Protein AF-0000000087628285 (afdb_homodimer)

Nearest PDB structures (foldseek):
  7arx-assembly1_B  TM=7.492E-01  e=3.083E-18  Homo sapiens
  7pqo-assembly1_C-2  TM=7.518E-01  e=4.971E-17  Homo sapiens
  7pqo-assembly2_A  TM=7.253E-01  e=1.800E-17  Homo sapiens
  7pqo-assembly2_B  TM=7.149E-01  e=2.113E-17  Homo sapiens
  1ym0-assembly1_A  TM=7.413E-01  e=4.418E-14  Eisenia fetida

pLDDT: mean 89.49, std 15.34, range [25.77, 98.75]

Sequence (514 aa):
SQYLWINAAVCGQRSATVQNVTQPRSRIVGGSPAPPGSWPWLVNLQLDGALMCGGVLVDSSWVVTAAHCFSYWTAVVGEFDITKTDPDEQVLKVNRVIPHPKFNPKTFNNDIALVELTSPVVLSQHVTPVCLPSGMEPPTGSPCLVAGWGSLYEGEFNGPSADVVMEAKVPLLPQSTCKSALGKELVTNTMLCAGYLSGGIDSCQGDSGGPLIYQDRISGRFQLHGITSWGDGCGEKGKPGVYTRVPLTSDRLLSSLSQYLWINAAVCGQRSATVQNVTQPRSRIVGGSPAPPGSWPWLVNLQLDGALMCGGVLVDSSWVVTAAHCFSYWTAVVGEFDITKTDPDEQVLKVNRVIPHPKFNPKTFNNDIALVELTSPVVLSQHVTPVCLPSGMEPPTGSPCLVAGWGSLYEGEFNGPSADVVMEAKVPLLPQSTCKSALGKELVTNTMLCAGYLSGGIDSCQGDSGGPLIYQDRISGRFQLHGITSWGDGCGEKGKPGVYTRVPLTSDRLLSSL

Solvent-accessible surface area (backbone atoms only — not comparable to full-atom values): 25775 Å² total; per-residue (Å²): 129,84,74,74,67,66,67,79,85,62,37,16,66,63,66,83,73,86,68,84,79,77,88,79,82,38,19,21,18,65,13,31,66,48,62,87,51,53,55,21,22,43,25,48,28,20,52,84,81,38,83,59,24,24,18,30,26,56,32,60,40,35,30,39,26,26,32,77,76,55,86,61,47,35,39,29,34,23,60,41,41,79,85,54,88,43,94,68,44,44,84,38,52,53,42,34,63,45,46,26,73,75,45,34,88,89,68,51,43,48,25,32,22,42,34,34,38,71,58,65,59,78,76,48,81,33,26,35,27,32,26,63,29,83,59,79,77,79,58,67,61,39,69,25,39,38,46,32,40,10,12,33,37,68,54,99,80,45,40,62,60,34,55,42,38,7,25,39,78,31,29,32,47,48,69,68,55,43,22,68,53,70,32,63,88,64,52,55,93,48,46,44,33,35,32,42,57,81,24,50,40,24,62,31,68,44,18,36,6,9,46,31,32,36,62,39,86,84,81,61,34,31,22,40,47,24,22,31,58,48,57,68,66,42,23,32,65,47,27,45,36,31,20,20,54,46,49,37,37,67,68,46,42,58,68,56,65,129,85,72,74,68,66,68,77,84,62,38,17,65,61,64,80,73,84,68,86,77,76,78,88,45,52,26,24,16,58,10,22,70,49,63,87,50,53,56,21,23,41,24,48,28,20,52,84,82,39,84,60,24,24,18,29,26,56,34,59,38,35,30,39,25,27,32,76,77,54,84,60,47,34,39,28,34,24,61,42,41,78,86,55,87,43,94,69,44,44,83,39,51,52,42,34,64,44,47,24,75,74,46,33,87,87,68,52,42,46,24,31,21,42,34,34,40,69,59,65,59,79,75,49,81,33,26,37,26,33,25,62,28,82,60,79,77,79,59,66,60,40,71,26,37,39,45,32,41,9,13,37,38,67,52,99,80,46,39,63,60,31,57,40,36,4,24,40,77,32,31,32,47,48,69,68,57,43,22,70,53,71,33,65,89,64,53,54,93,48,46,42,34,35,33,42,58,81,24,49,40,26,64,32,66,43,18,35,6,8,46,29,30,36,62,40,86,84,82,62,32,32,23,41,48,24,21,29,59,51,57,68,65,42,22,32,65,46,27,46,35,31,21,20,55,47,49,39,37,65,69,45,42,57,68,57,64

Structure (mmCIF, N/CA/C/O backbone):
data_AF-0000000087628285-model_v1
#
loop_
_entity.id
_entity.type
_entity.pdbx_description
1 polymer 'Serine protease 56'
#
loop_
_atom_site.group_PDB
_atom_site.id
_atom_site.type_symbol
_atom_site.label_atom_id
_atom_site.label_alt_id
_atom_site.label_comp_id
_atom_site.label_asym_id
_atom_site.label_entity_id
_atom_site.label_seq_id
_atom_site.pdbx_PDB_ins_code
_atom_site.Cartn_x
_atom_site.Cartn_y
_atom_site.Cartn_z
_atom_site.occupancy
_atom_site.B_iso_or_equiv
_atom_site.auth_seq_id
_atom_site.auth_comp_id
_atom_site.auth_asym_id
_atom_site.auth_atom_id
_atom_site.pdbx_PDB_model_num
ATOM 1 N N . SER A 1 1 ? -6.324 15.57 -19.844 1 25.86 1 SER A N 1
ATOM 2 C CA . SER A 1 1 ? -5.484 16.422 -19.016 1 25.86 1 SER A CA 1
ATOM 3 C C . SER A 1 1 ? -6.328 17.328 -18.125 1 25.86 1 SER A C 1
ATOM 5 O O . SER A 1 1 ? -5.844 18.344 -17.625 1 25.86 1 SER A O 1
ATOM 7 N N . GLN A 1 2 ? -7.543 17.172 -18.156 1 29.19 2 GLN A N 1
ATOM 8 C CA . GLN A 1 2 ? -8.492 18.094 -17.547 1 29.19 2 GLN A CA 1
ATOM 9 C C . GLN A 1 2 ? -8.383 18.062 -16.016 1 29.19 2 GLN A C 1
ATOM 11 O O . GLN A 1 2 ? -8.828 17.109 -15.383 1 29.19 2 GLN A O 1
ATOM 16 N N . TYR A 1 3 ? -7.16 18.484 -15.523 1 37.16 3 TYR A N 1
ATOM 17 C CA . TYR A 1 3 ? -6.695 18.688 -14.156 1 37.16 3 TYR A CA 1
ATOM 18 C C . TYR A 1 3 ? -7.723 19.469 -13.352 1 37.16 3 TYR A C 1
ATOM 20 O O . TYR A 1 3 ? -7.91 20.672 -13.562 1 37.16 3 TYR A O 1
ATOM 28 N N . LEU A 1 4 ? -8.844 18.938 -13.211 1 36.53 4 LEU A N 1
ATOM 29 C CA . LEU A 1 4 ? -9.945 19.594 -12.516 1 36.53 4 LEU A CA 1
ATOM 30 C C . LEU A 1 4 ? -9.547 19.984 -11.094 1 36.53 4 LEU A C 1
ATOM 32 O O . LEU A 1 4 ? -9.766 19.219 -10.148 1 36.53 4 LEU A O 1
ATOM 36 N N . TRP A 1 5 ? -8.211 20.328 -10.938 1 44.44 5 TRP A N 1
ATOM 37 C CA . TRP A 1 5 ? -7.98 20.797 -9.578 1 44.44 5 TRP A CA 1
ATOM 38 C C . TRP A 1 5 ? -9.07 21.781 -9.148 1 44.44 5 TRP A C 1
ATOM 40 O O . TRP A 1 5 ? -9.695 22.438 -9.984 1 44.44 5 TRP A O 1
ATOM 50 N N . ILE A 1 6 ? -9.539 21.656 -7.941 1 48.16 6 ILE A N 1
ATOM 51 C CA . ILE A 1 6 ? -10.625 22.266 -7.195 1 48.16 6 ILE A CA 1
ATOM 52 C C . ILE A 1 6 ? -10.664 23.766 -7.488 1 48.16 6 ILE A C 1
ATOM 54 O O . ILE A 1 6 ? -9.617 24.406 -7.613 1 48.16 6 ILE A O 1
ATOM 58 N N . ASN A 1 7 ? -11.734 24.203 -7.871 1 49.12 7 ASN A N 1
ATOM 59 C CA . ASN A 1 7 ? -12.258 25.562 -7.863 1 49.12 7 ASN A CA 1
ATOM 60 C C . ASN A 1 7 ? -11.82 26.328 -6.613 1 49.12 7 ASN A C 1
ATOM 62 O O . ASN A 1 7 ? -12.164 25.938 -5.496 1 49.12 7 ASN A O 1
ATOM 66 N N . ALA A 1 8 ? -10.609 27.062 -6.609 1 56.47 8 ALA A N 1
ATOM 67 C CA . ALA A 1 8 ? -10.094 28.078 -5.688 1 56.47 8 ALA A CA 1
ATOM 68 C C . ALA A 1 8 ? -11.195 28.625 -4.793 1 56.47 8 ALA A C 1
ATOM 70 O O . ALA A 1 8 ? -10.945 29.016 -3.652 1 56.47 8 ALA A O 1
ATOM 71 N N . ALA A 1 9 ? -12.43 28.484 -5.234 1 58.16 9 ALA A N 1
ATOM 72 C CA . ALA A 1 9 ? -13.477 29.234 -4.551 1 58.16 9 ALA A CA 1
ATOM 73 C C . ALA A 1 9 ? -13.859 28.578 -3.229 1 58.16 9 ALA A C 1
ATOM 75 O O . ALA A 1 9 ? -14.297 29.25 -2.295 1 58.16 9 ALA A O 1
ATOM 76 N N . VAL A 1 10 ? -13.414 27.297 -2.963 1 79.38 10 VAL A N 1
ATOM 77 C CA . VAL A 1 10 ? -14.008 26.672 -1.782 1 79.38 10 VAL A CA 1
ATOM 78 C C . VAL A 1 10 ? -12.898 26.172 -0.853 1 79.38 10 VAL A C 1
ATOM 80 O O . VAL A 1 10 ? -13.164 25.812 0.295 1 79.38 10 VAL A O 1
ATOM 83 N N . CYS A 1 11 ? -11.695 26.375 -1.104 1 89.88 11 CYS A N 1
ATOM 84 C CA . CYS A 1 11 ? -10.648 25.797 -0.272 1 89.88 11 CYS A CA 1
ATOM 85 C C . CYS A 1 11 ? -10.312 26.703 0.902 1 89.88 11 CYS A C 1
ATOM 87 O O . CYS A 1 11 ? -10.57 27.906 0.852 1 89.88 11 CYS A O 1
ATOM 89 N N . GLY A 1 12 ? -9.766 26.094 2.006 1 93.94 12 GLY A N 1
ATOM 90 C CA . GLY A 1 12 ? -9.141 26.797 3.113 1 93.94 12 GLY A CA 1
ATO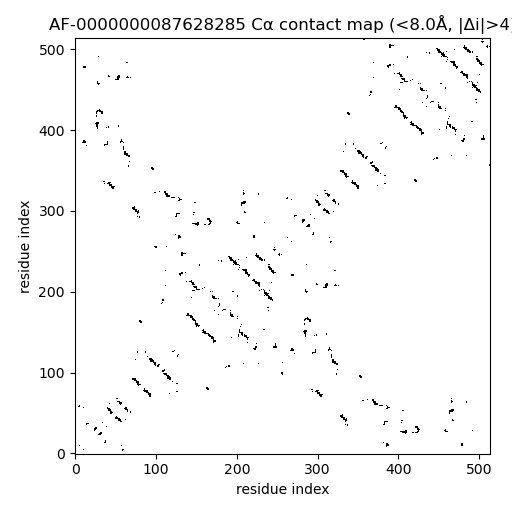M 91 C C . GLY A 1 12 ? -10.141 27.562 3.977 1 93.94 12 GLY A C 1
ATOM 92 O O . GLY A 1 12 ? -9.82 28.625 4.504 1 93.94 12 GLY A O 1
ATOM 93 N N . GLN A 1 13 ? -11.344 27.156 3.898 1 89.06 13 GLN A N 1
ATOM 94 C CA . GLN A 1 13 ? -12.367 27.75 4.75 1 89.06 13 GLN A CA 1
ATOM 95 C C . GLN A 1 13 ? -12.617 26.906 5.992 1 89.06 13 GLN A C 1
ATOM 97 O O . GLN A 1 13 ? -12.633 25.672 5.91 1 89.06 13 GLN A O 1
ATOM 102 N N . ARG A 1 14 ? -12.516 27.594 7.164 1 84.31 14 ARG A N 1
ATOM 103 C CA . ARG A 1 14 ? -12.805 26.922 8.43 1 84.31 14 ARG A CA 1
ATOM 104 C C . ARG A 1 14 ? -13.914 27.641 9.188 1 84.31 14 ARG A C 1
ATOM 106 O O . ARG A 1 14 ? -13.961 28.875 9.219 1 84.31 14 ARG A O 1
ATOM 113 N N . SER A 1 15 ? -14.984 26.984 9.523 1 68.19 15 SER A N 1
ATOM 114 C CA . SER A 1 15 ? -16.047 27.609 10.305 1 68.19 15 SER A CA 1
ATOM 115 C C . SER A 1 15 ? -15.57 27.969 11.703 1 68.19 15 SER A C 1
ATOM 117 O O . SER A 1 15 ? -14.898 27.172 12.359 1 68.19 15 SER A O 1
ATOM 119 N N . ALA A 1 16 ? -15.43 29.312 12.094 1 58.22 16 ALA A N 1
ATOM 120 C CA . ALA A 1 16 ? -15 29.906 13.359 1 58.22 16 ALA A CA 1
ATOM 121 C C . ALA A 1 16 ? -15.828 29.391 14.523 1 58.22 16 ALA A C 1
ATOM 123 O O . ALA A 1 16 ? -17.016 29.703 14.648 1 58.22 16 ALA A O 1
ATOM 124 N N . THR A 1 17 ? -16.016 28.188 14.883 1 51.81 17 THR A N 1
ATOM 125 C CA . THR A 1 17 ? -16.781 28.125 16.109 1 51.81 17 THR A CA 1
ATOM 126 C C . THR A 1 17 ? -15.969 28.641 17.297 1 51.81 17 THR A C 1
ATOM 128 O O . THR A 1 17 ? -14.789 28.297 17.422 1 51.81 17 THR A O 1
ATOM 131 N N . VAL A 1 18 ? -16.5 29.781 18.047 1 44.62 18 VAL A N 1
ATOM 132 C CA . VAL A 1 18 ? -16.094 30.531 19.219 1 44.62 18 VAL A CA 1
ATOM 133 C C . VAL A 1 18 ? -15.789 29.562 20.375 1 44.62 18 VAL A C 1
ATOM 135 O O . VAL A 1 18 ? -16.656 28.828 20.828 1 44.62 18 VAL A O 1
ATOM 138 N N . GLN A 1 19 ? -14.711 28.906 20.359 1 43.16 19 GLN A N 1
ATOM 139 C CA . GLN A 1 19 ? -14.477 28.078 21.531 1 43.16 19 GLN A CA 1
ATOM 140 C C . GLN A 1 19 ? -14.172 28.938 22.766 1 43.16 19 GLN A C 1
ATOM 142 O O . GLN A 1 19 ? -13.469 29.953 22.656 1 43.16 19 GLN A O 1
ATOM 147 N N . ASN A 1 20 ? -15.078 28.844 23.688 1 35.94 20 ASN A N 1
ATOM 148 C CA . ASN A 1 20 ? -14.836 29.188 25.078 1 35.94 20 ASN A CA 1
ATOM 149 C C . ASN A 1 20 ? -13.633 28.438 25.641 1 35.94 20 ASN A C 1
ATOM 151 O O . ASN A 1 20 ? -13.68 27.219 25.781 1 35.94 20 ASN A O 1
ATOM 155 N N . VAL A 1 21 ? -12.367 28.938 25.562 1 38.44 21 VAL A N 1
ATOM 156 C CA . VAL A 1 21 ? -11.008 28.453 25.781 1 38.44 21 VAL A CA 1
ATOM 157 C C . VAL A 1 21 ? -10.781 28.188 27.266 1 38.44 21 VAL A C 1
ATOM 159 O O . VAL A 1 21 ? -10.43 29.094 28.031 1 38.44 21 VAL A O 1
ATOM 162 N N . THR A 1 22 ? -11.578 27.531 28.078 1 33.84 22 THR A N 1
ATOM 163 C CA . THR A 1 22 ? -10.992 27.453 29.422 1 33.84 22 THR A CA 1
ATOM 164 C C . THR A 1 22 ? -9.703 26.641 29.391 1 33.84 22 THR A C 1
ATOM 166 O O . THR A 1 22 ? -8.68 27.062 29.938 1 33.84 22 THR A O 1
ATOM 169 N N . GLN A 1 23 ? -9.656 25.172 29.734 1 38.34 23 GLN A N 1
ATOM 170 C CA . GLN A 1 23 ? -8.695 24.438 30.547 1 38.34 23 GLN A CA 1
ATOM 171 C C . GLN A 1 23 ? -7.457 24.062 29.75 1 38.34 23 GLN A C 1
ATOM 173 O O . GLN A 1 23 ? -7.531 23.859 28.531 1 38.34 23 GLN A O 1
ATOM 178 N N . PRO A 1 24 ? -6.094 23.875 30.5 1 34.09 24 PRO A N 1
ATOM 179 C CA . PRO A 1 24 ? -4.68 23.75 30.156 1 34.09 24 PRO A CA 1
ATOM 180 C C . PRO A 1 24 ? -4.418 22.609 29.172 1 34.09 24 PRO A C 1
ATOM 182 O O . PRO A 1 24 ? -3.551 22.734 28.297 1 34.09 24 PRO A O 1
ATOM 185 N N . ARG A 1 25 ? -4.383 21.219 29.562 1 41.22 25 ARG A N 1
ATOM 186 C CA . ARG A 1 25 ? -3.426 20.141 29.344 1 41.22 25 ARG A CA 1
ATOM 187 C C . ARG A 1 25 ? -3.406 19.719 27.875 1 41.22 25 ARG A C 1
ATOM 189 O O . ARG A 1 25 ? -2.449 19.094 27.406 1 41.22 25 ARG A O 1
ATOM 196 N N . SER A 1 26 ? -3.729 19.859 26.5 1 43.88 26 SER A N 1
ATOM 197 C CA . SER A 1 26 ? -4.137 18.609 25.844 1 43.88 26 SER A CA 1
ATOM 198 C C . SER A 1 26 ? -3.164 18.219 24.734 1 43.88 26 SER A C 1
ATOM 200 O O . SER A 1 26 ? -2.344 19.031 24.312 1 43.88 26 SER A O 1
ATOM 202 N N . ARG A 1 27 ? -3.133 17.047 23.203 1 52.25 27 ARG A N 1
ATOM 203 C CA . ARG A 1 27 ? -2.701 15.867 22.453 1 52.25 27 ARG A CA 1
ATOM 204 C C . ARG A 1 27 ? -1.689 16.25 21.375 1 52.25 27 ARG A C 1
ATOM 206 O O . ARG A 1 27 ? -0.723 15.523 21.141 1 52.25 27 ARG A O 1
ATOM 213 N N . ILE A 1 28 ? -1.242 16.984 20.359 1 76.19 28 ILE A N 1
ATOM 214 C CA . ILE A 1 28 ? -0.104 17.844 20.047 1 76.19 28 ILE A CA 1
ATOM 215 C C . ILE A 1 28 ? 0.583 18.281 21.344 1 76.19 28 ILE A C 1
ATOM 217 O O . ILE A 1 28 ? -0.043 18.891 22.203 1 76.19 28 ILE A O 1
ATOM 221 N N . VAL A 1 29 ? 1.961 17.547 21.297 1 89.69 29 VAL A N 1
ATOM 222 C CA . VAL A 1 29 ? 2.635 17.797 22.562 1 89.69 29 VAL A CA 1
ATOM 223 C C . VAL A 1 29 ? 2.553 19.297 22.891 1 89.69 29 VAL A C 1
ATOM 225 O O . VAL A 1 29 ? 2.9 20.141 22.078 1 89.69 29 VAL A O 1
ATOM 228 N N . GLY A 1 30 ? 2.039 19.516 24.078 1 90.94 30 GLY A N 1
ATOM 229 C CA . GLY A 1 30 ? 1.955 20.891 24.547 1 90.94 30 GLY A CA 1
ATOM 230 C C . GLY A 1 30 ? 0.834 21.672 23.906 1 90.94 30 GLY A C 1
ATOM 231 O O . GLY A 1 30 ? 0.712 22.891 24.109 1 90.94 30 GLY A O 1
ATOM 232 N N . GLY A 1 31 ? -0.005 21.047 23.016 1 94.25 31 GLY A N 1
ATOM 233 C CA . GLY A 1 31 ? -1.138 21.688 22.375 1 94.25 31 GLY A CA 1
ATOM 234 C C . GLY A 1 31 ? -2.422 21.578 23.172 1 94.25 31 GLY A C 1
ATOM 235 O O . GLY A 1 31 ? -2.389 21.469 24.406 1 94.25 31 GLY A O 1
ATOM 236 N N . SER A 1 32 ? -3.539 21.844 22.547 1 94.5 32 SER A N 1
ATOM 237 C CA . SER A 1 32 ? -4.867 21.75 23.141 1 94.5 32 SER A CA 1
ATOM 238 C C . SER A 1 32 ? -5.848 21.047 22.203 1 94.5 32 SER A C 1
ATOM 240 O O . SER A 1 32 ? -5.625 21.016 20.984 1 94.5 32 SER A O 1
ATOM 242 N N . PRO A 1 33 ? -6.898 20.422 22.797 1 94.19 33 PRO A N 1
ATOM 243 C CA . PRO A 1 33 ? -7.926 19.891 21.906 1 94.19 33 PRO A CA 1
ATOM 244 C C . PRO A 1 33 ? -8.523 20.938 20.984 1 94.19 33 PRO A C 1
ATOM 246 O O . PRO A 1 33 ? -8.836 22.047 21.422 1 94.19 33 PRO A O 1
ATOM 249 N N . ALA A 1 34 ? -8.602 20.594 19.734 1 95.56 34 ALA A N 1
ATOM 250 C CA . ALA A 1 34 ? -9.234 21.5 18.781 1 95.56 34 ALA A CA 1
ATOM 251 C C . ALA A 1 34 ? -10.75 21.531 18.969 1 95.56 34 ALA A C 1
ATOM 253 O O . ALA A 1 34 ? -11.336 20.562 19.453 1 95.56 34 ALA A O 1
ATOM 254 N N . PRO A 1 35 ? -11.352 22.688 18.625 1 91.81 35 PRO A N 1
ATOM 255 C CA . PRO A 1 35 ? -12.812 22.641 18.547 1 91.81 35 PRO A CA 1
ATOM 256 C C . PRO A 1 35 ? -13.305 21.641 17.5 1 91.81 35 PRO A C 1
ATOM 258 O O . PRO A 1 35 ? -12.703 21.516 16.422 1 91.81 35 PRO A O 1
ATOM 261 N N . PRO A 1 36 ? -14.398 20.906 17.844 1 90.12 36 PRO A N 1
ATOM 262 C CA . PRO A 1 36 ? -14.938 19.969 16.859 1 90.12 36 PRO A CA 1
ATOM 263 C C . PRO A 1 36 ? -15.227 20.641 15.516 1 90.12 36 PRO A C 1
ATOM 265 O O . PRO A 1 36 ? -15.789 21.734 15.469 1 90.12 36 PRO A O 1
ATOM 268 N N . GLY A 1 37 ? -14.75 20.031 14.484 1 89.31 37 GLY A N 1
ATOM 269 C CA . GLY A 1 37 ? -15.039 20.516 13.148 1 89.31 37 GLY A CA 1
ATOM 270 C C . GLY A 1 37 ? -14.078 21.594 12.672 1 89.31 37 GLY A C 1
ATOM 271 O O . GLY A 1 37 ? -14.172 22.062 11.539 1 89.31 37 GLY A O 1
ATOM 272 N N . SER A 1 38 ? -13.078 22 13.422 1 93.31 38 SER A N 1
ATOM 273 C CA . SER A 1 38 ? -12.219 23.125 13.094 1 93.31 38 SER A CA 1
ATOM 274 C C . SER A 1 38 ? -11.102 22.703 12.141 1 93.31 38 SER A C 1
ATOM 276 O O . SER A 1 38 ? -10.352 23.547 11.641 1 93.31 38 SER A O 1
ATOM 278 N N . TRP A 1 39 ? -10.969 21.5 11.883 1 96.56 39 TRP A N 1
ATOM 279 C CA . TRP A 1 39 ? -9.969 21.016 10.945 1 96.56 39 TRP A CA 1
ATOM 280 C C . TRP A 1 39 ? -10.625 20.172 9.852 1 96.56 39 TRP A C 1
ATOM 282 O O . TRP A 1 39 ? -10.398 18.953 9.773 1 96.56 39 TRP A O 1
ATOM 292 N N . PRO A 1 40 ? -11.336 20.828 8.977 1 97.12 40 PRO A N 1
ATOM 293 C CA . PRO A 1 40 ? -12.148 20.094 8.008 1 97.12 40 PRO A CA 1
ATOM 294 C C . PRO A 1 40 ? -11.305 19.406 6.93 1 97.12 40 PRO A C 1
ATOM 296 O O . PRO A 1 40 ? -11.82 18.578 6.172 1 97.12 40 PRO A O 1
ATOM 299 N N . TRP A 1 41 ? -10.039 19.703 6.852 1 98.25 41 TRP A N 1
ATOM 300 C CA . TRP A 1 41 ? -9.172 19.125 5.832 1 98.25 41 TRP A CA 1
ATOM 301 C C . TRP A 1 41 ? -8.281 18.047 6.422 1 98.25 41 TRP A C 1
ATOM 303 O O . TRP A 1 41 ? -7.5 17.422 5.707 1 98.25 41 TRP A O 1
ATOM 313 N N . LEU A 1 42 ? -8.289 17.875 7.762 1 98.5 42 LEU A N 1
ATOM 314 C CA . LEU A 1 42 ? -7.449 16.875 8.391 1 98.5 42 LEU A CA 1
ATOM 315 C C . LEU A 1 42 ? -7.953 15.469 8.07 1 98.5 42 LEU A C 1
ATOM 317 O O . LEU A 1 42 ? -9.156 15.211 8.117 1 98.5 42 LEU A O 1
ATOM 321 N N . VAL A 1 43 ? -7.062 14.586 7.68 1 98.75 43 VAL A N 1
ATOM 322 C CA . VAL A 1 43 ? -7.41 13.234 7.273 1 98.75 43 VAL A CA 1
ATOM 323 C C . VAL A 1 43 ? -6.707 12.227 8.18 1 98.75 43 VAL A C 1
ATOM 325 O O . VAL A 1 43 ? -5.523 12.383 8.492 1 98.75 43 VAL A O 1
ATOM 328 N N . ASN A 1 44 ? -7.406 11.25 8.734 1 98.44 44 ASN A N 1
ATOM 329 C CA . ASN A 1 44 ? -6.891 10.094 9.461 1 98.44 44 ASN A CA 1
ATOM 330 C C . ASN A 1 44 ? -6.586 8.93 8.531 1 98.44 44 ASN A C 1
ATOM 332 O O . ASN A 1 44 ? -7.504 8.266 8.031 1 98.44 44 ASN A O 1
ATOM 336 N N . LEU A 1 45 ? -5.324 8.719 8.227 1 98 45 LEU A N 1
ATOM 337 C CA . LEU A 1 45 ? -4.918 7.609 7.371 1 98 45 LEU A CA 1
ATOM 338 C C . LEU A 1 45 ? -4.684 6.348 8.195 1 98 45 LEU A C 1
ATOM 340 O O . LEU A 1 45 ? -3.881 6.352 9.125 1 98 45 LEU A O 1
ATOM 344 N N . GLN A 1 46 ? -5.359 5.289 7.738 1 96.62 46 GLN A N 1
ATOM 345 C CA . GLN A 1 46 ? -5.383 4.078 8.547 1 96.62 46 GLN A CA 1
ATOM 346 C C . GLN A 1 46 ? -4.93 2.865 7.742 1 96.62 46 GLN A C 1
ATOM 348 O O . GLN A 1 46 ? -5.172 2.795 6.535 1 96.62 46 GLN A O 1
ATOM 353 N N . LEU A 1 47 ? -4.242 2.014 8.391 1 92.31 47 LEU A N 1
ATOM 354 C CA . LEU A 1 47 ? -3.975 0.67 7.887 1 92.31 47 LEU A CA 1
ATOM 355 C C . LEU A 1 47 ? -4.68 -0.378 8.742 1 92.31 47 LEU A C 1
ATOM 357 O O . LEU A 1 47 ? -4.441 -0.465 9.945 1 92.31 47 LEU A O 1
ATOM 361 N N . ASP A 1 48 ? -5.586 -1.182 8.109 1 83.19 48 ASP A N 1
ATOM 362 C CA . ASP A 1 48 ? -6.402 -2.166 8.805 1 83.19 48 ASP A CA 1
ATOM 363 C C . ASP A 1 48 ? -7.145 -1.528 9.977 1 83.19 48 ASP A C 1
ATOM 365 O O . ASP A 1 48 ? -7.188 -2.092 11.078 1 83.19 48 ASP A O 1
ATOM 369 N N . GLY A 1 49 ? -7.5 -0.272 9.898 1 87.94 49 GLY A N 1
ATOM 370 C CA . GLY A 1 49 ? -8.32 0.422 10.875 1 87.94 49 GLY A CA 1
ATOM 371 C C . GLY A 1 49 ? -7.508 1.177 11.906 1 87.94 49 GLY A C 1
ATOM 372 O O . GLY A 1 49 ? -8.062 1.916 12.727 1 87.94 49 GLY A O 1
ATOM 373 N N . ALA A 1 50 ? -6.246 1.016 11.938 1 90.44 50 ALA A N 1
ATOM 374 C CA . ALA A 1 50 ? -5.383 1.685 12.906 1 90.44 50 ALA A CA 1
ATOM 375 C C . ALA A 1 50 ? -4.785 2.961 12.32 1 90.44 50 ALA A C 1
ATOM 377 O O . ALA A 1 50 ? -4.332 2.971 11.172 1 90.44 50 ALA A O 1
ATOM 378 N N . LEU A 1 51 ? -4.812 3.99 13.141 1 93.44 51 LEU A N 1
ATOM 379 C CA . LEU A 1 51 ? -4.215 5.254 12.727 1 93.44 51 LEU A CA 1
ATOM 380 C C . LEU A 1 51 ? -2.721 5.09 12.461 1 93.44 51 LEU A C 1
ATOM 382 O O . LEU A 1 51 ? -1.978 4.641 13.336 1 93.44 51 LEU A O 1
ATOM 386 N N . MET A 1 52 ? -2.299 5.434 11.281 1 94.56 52 MET A N 1
ATOM 387 C CA . MET A 1 52 ? -0.89 5.32 10.914 1 94.56 52 MET A CA 1
ATOM 388 C C . MET A 1 52 ? -0.266 6.699 10.719 1 94.56 52 MET A C 1
ATOM 390 O O . MET A 1 52 ? 0.86 6.941 11.156 1 94.56 52 MET A O 1
ATOM 394 N N . CYS A 1 53 ? -0.965 7.578 10.062 1 97 53 CYS A N 1
ATOM 395 C CA . CYS A 1 53 ? -0.483 8.914 9.719 1 97 53 CYS A CA 1
ATOM 396 C C . CYS A 1 53 ? -1.643 9.891 9.562 1 97 53 CYS A C 1
ATOM 398 O O . CYS A 1 53 ? -2.789 9.477 9.383 1 97 53 CYS A O 1
ATOM 400 N N . GLY A 1 54 ? -1.303 11.18 9.688 1 98 54 GLY A N 1
ATOM 401 C CA . GLY A 1 54 ? -2.207 12.219 9.219 1 98 54 GLY A CA 1
ATOM 402 C C . GLY A 1 54 ? -2.098 12.477 7.727 1 98 54 GLY A C 1
ATOM 403 O O . GLY A 1 54 ? -1.168 11.992 7.074 1 98 54 GLY A O 1
ATOM 404 N N . GLY A 1 55 ? -3.014 13.18 7.203 1 98.69 55 GLY A N 1
ATOM 405 C CA . GLY A 1 55 ? -3.066 13.703 5.848 1 98.69 55 GLY A CA 1
ATOM 406 C C . GLY A 1 55 ? -3.871 14.984 5.734 1 98.69 55 GLY A C 1
ATOM 407 O O . GLY A 1 55 ? -4.469 15.438 6.711 1 98.69 55 GLY A O 1
ATOM 408 N N . VAL A 1 56 ? -3.801 15.5 4.574 1 98.62 56 VAL A N 1
ATOM 409 C CA . VAL A 1 56 ? -4.465 16.781 4.355 1 98.62 56 VAL A CA 1
ATOM 410 C C . VAL A 1 56 ? -5.25 16.75 3.047 1 98.62 56 VAL A C 1
ATOM 412 O O . VAL A 1 56 ? -4.676 16.516 1.979 1 98.62 56 VAL A O 1
ATOM 415 N N . LEU A 1 57 ? -6.527 16.922 3.184 1 97.94 57 LEU A N 1
ATOM 416 C CA . LEU A 1 57 ? -7.383 16.984 2.004 1 97.94 57 LEU A CA 1
ATOM 417 C C . LEU A 1 57 ? -7.109 18.25 1.198 1 97.94 57 LEU A C 1
ATOM 419 O O . LEU A 1 57 ? -7.262 19.359 1.708 1 97.94 57 LEU A O 1
ATOM 423 N N . VAL A 1 58 ? -6.723 18.094 -0.082 1 95.88 58 VAL A N 1
ATOM 424 C CA . VAL A 1 58 ? -6.391 19.266 -0.876 1 95.88 58 VAL A CA 1
ATOM 425 C C . VAL A 1 58 ? -7.32 19.359 -2.082 1 95.88 58 VAL A C 1
ATOM 427 O O . VAL A 1 58 ? -7.34 20.375 -2.785 1 95.88 58 VAL A O 1
ATOM 430 N N . ASP A 1 59 ? -8.047 18.297 -2.33 1 94.5 59 ASP A N 1
ATOM 431 C CA . ASP A 1 59 ? -9.117 18.172 -3.318 1 94.5 59 ASP A CA 1
ATOM 432 C C . ASP A 1 59 ? -10.062 17.031 -2.965 1 94.5 59 ASP A C 1
ATOM 434 O O . ASP A 1 59 ? -9.773 16.219 -2.076 1 94.5 59 ASP A O 1
ATOM 438 N N . SER A 1 60 ? -11.188 16.953 -3.664 1 96.31 60 SER A N 1
ATOM 439 C CA . SER A 1 60 ? -12.219 15.992 -3.277 1 96.31 60 SER A CA 1
ATOM 440 C C . SER A 1 60 ? -11.695 14.562 -3.371 1 96.31 60 SER A C 1
ATOM 442 O O . SER A 1 60 ? -12.203 13.664 -2.693 1 96.31 60 SER A O 1
ATOM 444 N N . SER A 1 61 ? -10.695 14.312 -4.141 1 96.62 61 SER A N 1
ATOM 445 C CA . SER A 1 61 ? -10.227 12.945 -4.293 1 96.62 61 SER A CA 1
ATOM 446 C C . SER A 1 61 ? -8.742 12.828 -3.961 1 96.62 61 SER A C 1
ATOM 448 O O . SER A 1 61 ? -8.109 11.805 -4.246 1 96.62 61 SER A O 1
ATOM 450 N N . TRP A 1 62 ? -8.148 13.914 -3.402 1 96.19 62 TRP A N 1
ATOM 451 C CA . TRP A 1 62 ? -6.695 13.922 -3.25 1 96.19 62 TRP A CA 1
ATOM 452 C C . TRP A 1 62 ? -6.297 14.359 -1.846 1 96.19 62 TRP A C 1
ATOM 454 O O . TRP A 1 62 ? -6.766 15.391 -1.354 1 96.19 62 TRP A O 1
ATOM 464 N N . VAL A 1 63 ? -5.43 13.57 -1.215 1 97.62 63 VAL A N 1
ATOM 465 C CA . VAL A 1 63 ? -4.871 13.82 0.111 1 97.62 63 VAL A CA 1
ATOM 466 C C . VAL A 1 63 ? -3.354 13.945 0.017 1 97.62 63 VAL A C 1
ATOM 468 O O . VAL A 1 63 ? -2.703 13.156 -0.676 1 97.62 63 VAL A O 1
ATOM 471 N N . VAL A 1 64 ? -2.799 14.969 0.642 1 98.06 64 VAL A N 1
ATOM 472 C CA . VAL A 1 64 ? -1.35 15.102 0.759 1 98.06 64 VAL A CA 1
ATOM 473 C C . VAL A 1 64 ? -0.893 14.578 2.119 1 98.06 64 VAL A C 1
ATOM 475 O O . VAL A 1 64 ? -1.545 14.82 3.137 1 98.06 64 VAL A O 1
ATOM 478 N N . THR A 1 65 ? 0.237 13.844 2.201 1 98.12 65 THR A N 1
ATOM 479 C CA . THR A 1 65 ? 0.773 13.25 3.422 1 98.12 65 THR A CA 1
ATOM 480 C C . THR A 1 65 ? 2.285 13.07 3.314 1 98.12 65 THR A C 1
ATOM 482 O O . THR A 1 65 ? 2.922 13.625 2.418 1 98.12 65 THR A O 1
ATOM 485 N N . ALA A 1 66 ? 2.828 12.438 4.352 1 97.81 66 ALA A N 1
ATOM 486 C CA . ALA A 1 66 ? 4.258 12.133 4.34 1 97.81 66 ALA A CA 1
ATOM 487 C C . ALA A 1 66 ? 4.531 10.82 3.611 1 97.81 66 ALA A C 1
ATOM 489 O O . ALA A 1 66 ? 3.867 9.812 3.859 1 97.81 66 ALA A O 1
ATOM 490 N N . ALA A 1 67 ? 5.539 10.82 2.729 1 96.75 67 ALA A N 1
ATOM 491 C CA . ALA A 1 67 ? 5.875 9.633 1.943 1 96.75 67 ALA A CA 1
ATOM 492 C C . ALA A 1 67 ? 6.359 8.5 2.842 1 96.75 67 ALA A C 1
ATOM 494 O O . ALA A 1 67 ? 6.125 7.328 2.549 1 96.75 67 ALA A O 1
ATOM 495 N N . HIS A 1 68 ? 7.02 8.852 3.951 1 96.19 68 HIS A N 1
ATOM 496 C CA . HIS A 1 68 ? 7.641 7.828 4.789 1 96.19 68 HIS A CA 1
ATOM 497 C C . HIS A 1 68 ? 6.59 6.996 5.516 1 96.19 68 HIS A C 1
ATOM 499 O O . HIS A 1 68 ? 6.914 5.996 6.156 1 96.19 68 HIS A O 1
ATOM 505 N N . CYS A 1 69 ? 5.301 7.422 5.457 1 95.69 69 CYS A N 1
ATOM 506 C CA . CYS A 1 69 ? 4.215 6.699 6.109 1 95.69 69 CYS A CA 1
ATOM 507 C C . CYS A 1 69 ? 3.975 5.355 5.434 1 95.69 69 CYS A C 1
ATOM 509 O O . CYS A 1 69 ? 3.35 4.465 6.016 1 95.69 69 CYS A O 1
ATOM 511 N N . PHE A 1 70 ? 4.453 5.262 4.246 1 93.38 70 PHE A N 1
ATOM 512 C CA . PHE A 1 70 ? 4.082 4.102 3.441 1 93.38 70 PHE A CA 1
ATOM 513 C C . PHE A 1 70 ? 5.289 3.207 3.189 1 93.38 70 PHE A C 1
ATOM 515 O O . PHE A 1 70 ? 6.426 3.682 3.158 1 93.38 70 PHE A O 1
ATOM 522 N N . SER A 1 71 ? 4.949 1.932 3.115 1 90.31 71 SER A N 1
ATOM 523 C CA . SER A 1 71 ? 5.895 1.013 2.488 1 90.31 71 SER A CA 1
ATOM 524 C C . SER A 1 71 ? 5.59 0.835 1.005 1 90.31 71 SER A C 1
ATOM 526 O O . SER A 1 71 ? 4.434 0.923 0.586 1 90.31 71 SER A O 1
ATOM 528 N N . TYR A 1 72 ? 6.609 0.663 0.316 1 90.94 72 TYR A N 1
ATOM 529 C CA . TYR A 1 72 ? 6.426 0.644 -1.131 1 90.94 72 TYR A CA 1
ATOM 530 C C . TYR A 1 72 ? 6.773 -0.723 -1.707 1 90.94 72 TYR A C 1
ATOM 532 O O . TYR A 1 72 ? 7.793 -1.317 -1.341 1 90.94 72 TYR A O 1
ATOM 540 N N . TRP A 1 73 ? 5.914 -1.126 -2.555 1 93.81 73 TRP A N 1
ATOM 541 C CA . TRP A 1 73 ? 6.02 -2.439 -3.18 1 93.81 73 TRP A CA 1
ATOM 542 C C . TRP A 1 73 ? 6.867 -2.375 -4.445 1 93.81 73 TRP A C 1
ATOM 544 O O . TRP A 1 73 ? 6.836 -1.38 -5.172 1 93.81 73 TRP A O 1
ATOM 554 N N . THR A 1 74 ? 7.582 -3.439 -4.676 1 96.94 74 THR A N 1
ATOM 555 C CA . THR A 1 74 ? 8.281 -3.635 -5.945 1 96.94 74 THR A CA 1
ATOM 556 C C . THR A 1 74 ? 7.918 -4.984 -6.559 1 96.94 74 THR A C 1
ATOM 558 O O . THR A 1 74 ? 7.547 -5.918 -5.844 1 96.94 74 THR A O 1
ATOM 561 N N . ALA A 1 75 ? 7.902 -5.031 -7.855 1 98.44 75 ALA A N 1
ATOM 562 C CA . ALA A 1 75 ? 7.742 -6.25 -8.648 1 98.44 75 ALA A CA 1
ATOM 563 C C . ALA A 1 75 ? 9.039 -6.605 -9.375 1 98.44 75 ALA A C 1
ATOM 565 O O . ALA A 1 75 ? 9.562 -5.805 -10.156 1 98.44 75 ALA A O 1
ATOM 566 N N . VAL A 1 76 ? 9.5 -7.789 -9.094 1 98.56 76 VAL A N 1
ATOM 567 C CA . VAL A 1 76 ? 10.703 -8.258 -9.789 1 98.56 76 VAL A CA 1
ATOM 568 C C . VAL A 1 76 ? 10.32 -9.297 -10.836 1 98.56 76 VAL A C 1
ATOM 570 O O . VAL A 1 76 ? 9.805 -10.367 -10.5 1 98.56 76 VAL A O 1
ATOM 573 N N . VAL A 1 77 ? 10.555 -8.945 -12.125 1 98.44 77 VAL A N 1
ATOM 574 C CA . VAL A 1 77 ? 10.312 -9.859 -13.234 1 98.44 77 VAL A CA 1
ATOM 575 C C . VAL A 1 77 ? 11.633 -10.438 -13.734 1 98.44 77 VAL A C 1
ATOM 577 O O . VAL A 1 77 ? 12.695 -9.875 -13.469 1 98.44 77 VAL A O 1
ATOM 580 N N . GLY A 1 78 ? 11.547 -11.562 -14.422 1 97.5 78 GLY A N 1
ATOM 581 C CA . GLY A 1 78 ? 12.766 -12.219 -14.867 1 97.5 78 GLY A CA 1
ATOM 582 C C . GLY A 1 78 ? 13.602 -12.781 -13.734 1 97.5 78 GLY A C 1
ATOM 583 O O . GLY A 1 78 ? 14.797 -13.016 -13.891 1 97.5 78 GLY A O 1
ATOM 584 N N . GLU A 1 79 ? 12.961 -12.914 -12.594 1 96.88 79 GLU A N 1
ATOM 585 C CA . GLU A 1 79 ? 13.648 -13.43 -11.406 1 96.88 79 GLU A CA 1
ATOM 586 C C . GLU A 1 79 ? 13.57 -14.953 -11.352 1 96.88 79 GLU A C 1
ATOM 588 O O . GLU A 1 79 ? 12.5 -15.531 -11.508 1 96.88 79 GLU A O 1
ATOM 593 N N . PHE A 1 80 ? 14.703 -15.602 -11.227 1 96 80 PHE A N 1
ATOM 594 C CA . PHE A 1 80 ? 14.789 -17.047 -11.07 1 96 80 PHE A CA 1
ATOM 595 C C . PHE A 1 80 ? 15.469 -17.406 -9.75 1 96 80 PHE A C 1
ATOM 597 O O . PHE A 1 80 ? 14.891 -18.125 -8.93 1 96 80 PHE A O 1
ATOM 604 N N . ASP A 1 81 ? 16.609 -16.984 -9.531 1 96.56 81 ASP A N 1
ATOM 605 C CA . ASP A 1 81 ? 17.406 -17.188 -8.32 1 96.56 81 ASP A CA 1
ATOM 606 C C . ASP A 1 81 ? 17.422 -15.922 -7.461 1 96.56 81 ASP A C 1
ATOM 608 O O . ASP A 1 81 ? 18.047 -14.93 -7.82 1 96.56 81 ASP A O 1
ATOM 612 N N . ILE A 1 82 ? 16.734 -15.93 -6.262 1 94.56 82 ILE A N 1
ATOM 613 C CA . ILE A 1 82 ? 16.516 -14.711 -5.488 1 94.56 82 ILE A CA 1
ATOM 614 C C . ILE A 1 82 ? 17.797 -14.336 -4.75 1 94.56 82 ILE A C 1
ATOM 616 O O . ILE A 1 82 ? 17.906 -13.234 -4.195 1 94.56 82 ILE A O 1
ATOM 620 N N . THR A 1 83 ? 18.797 -15.227 -4.758 1 94.31 83 THR A N 1
ATOM 621 C CA . THR A 1 83 ? 20.031 -14.969 -4.035 1 94.31 83 THR A CA 1
ATOM 622 C C . THR A 1 83 ? 21.031 -14.219 -4.918 1 94.31 83 THR A C 1
ATOM 624 O O . THR A 1 83 ? 22.094 -13.812 -4.453 1 94.31 83 THR A O 1
ATOM 627 N N . LYS A 1 84 ? 20.734 -14.07 -6.188 1 95 84 LYS A N 1
ATOM 628 C CA . LYS A 1 84 ? 21.578 -13.328 -7.121 1 95 84 LYS A CA 1
ATOM 629 C C . LYS A 1 84 ? 20.734 -12.555 -8.125 1 95 84 LYS A C 1
ATOM 631 O O . LYS A 1 84 ? 19.516 -12.734 -8.195 1 95 84 LYS A O 1
ATOM 636 N N . THR A 1 85 ? 21.406 -11.672 -8.914 1 94.56 85 THR A N 1
ATOM 637 C CA . THR A 1 85 ? 20.734 -10.945 -9.984 1 94.56 85 THR A CA 1
ATOM 638 C C . THR A 1 85 ? 20.719 -11.766 -11.273 1 94.56 85 THR A C 1
ATOM 640 O O . THR A 1 85 ? 21.781 -12.094 -11.812 1 94.56 85 THR A O 1
ATOM 643 N N . ASP A 1 86 ? 19.578 -12.008 -11.781 1 95.56 86 ASP A N 1
ATOM 644 C CA . ASP A 1 86 ? 19.438 -12.758 -13.023 1 95.56 86 ASP A CA 1
ATOM 645 C C . ASP A 1 86 ? 19.625 -11.852 -14.242 1 95.56 86 ASP A C 1
ATOM 647 O O . ASP A 1 86 ? 19.422 -10.641 -14.148 1 95.56 86 ASP A O 1
ATOM 651 N N . PRO A 1 87 ? 20.125 -12.281 -15.438 1 91.12 87 PRO A N 1
ATOM 652 C CA . PRO A 1 87 ? 20.453 -11.461 -16.594 1 91.12 87 PRO A CA 1
ATOM 653 C C . PRO A 1 87 ? 19.297 -10.57 -17.047 1 91.12 87 PRO A C 1
ATOM 655 O O . PRO A 1 87 ? 19.5 -9.398 -17.375 1 91.12 87 PRO A O 1
ATOM 658 N N . ASP A 1 88 ? 18 -11.039 -17.125 1 95 88 ASP A N 1
ATOM 659 C CA . ASP A 1 88 ? 16.875 -10.266 -17.625 1 95 88 ASP A CA 1
ATOM 660 C C . ASP A 1 88 ? 16 -9.758 -16.469 1 95 88 ASP A C 1
ATOM 662 O O . ASP A 1 88 ? 14.875 -9.305 -16.688 1 95 88 ASP A O 1
ATOM 666 N N . GLU A 1 89 ? 16.594 -9.758 -15.328 1 97.31 89 GLU A N 1
ATOM 667 C CA . GLU A 1 89 ? 15.852 -9.312 -14.156 1 97.31 89 GLU A CA 1
ATOM 668 C C . GLU A 1 89 ? 15.555 -7.816 -14.219 1 97.31 89 GLU A C 1
ATOM 670 O O . GLU A 1 89 ? 16.422 -7.023 -14.602 1 97.31 89 GLU A O 1
ATOM 675 N N . GLN A 1 90 ? 14.383 -7.402 -14 1 98.38 90 GLN A N 1
ATOM 676 C CA . GLN A 1 90 ? 13.945 -6.012 -13.898 1 98.38 90 GLN A CA 1
ATOM 677 C C . GLN A 1 90 ? 13.219 -5.762 -12.578 1 98.38 90 GLN A C 1
ATOM 679 O O . GLN A 1 90 ? 12.352 -6.543 -12.188 1 98.38 90 GLN A O 1
ATOM 684 N N . VAL A 1 91 ? 13.609 -4.754 -11.852 1 97.81 91 VAL A N 1
ATOM 685 C CA . VAL A 1 91 ? 12.938 -4.332 -10.625 1 97.81 91 VAL A CA 1
ATOM 686 C C . VAL A 1 91 ? 12.062 -3.111 -10.914 1 97.81 91 VAL A C 1
ATOM 688 O O . VAL A 1 91 ? 12.57 -2.055 -11.297 1 97.81 91 VAL A O 1
ATOM 691 N N . LEU A 1 92 ? 10.742 -3.287 -10.789 1 97.81 92 LEU A N 1
ATOM 692 C CA . LEU A 1 92 ? 9.797 -2.221 -11.094 1 97.81 92 LEU A CA 1
ATOM 693 C C . LEU A 1 92 ? 9.039 -1.792 -9.844 1 97.81 92 LEU A C 1
ATOM 695 O O . LEU A 1 92 ? 8.727 -2.623 -8.992 1 97.81 92 LEU A O 1
ATOM 699 N N . LYS A 1 93 ? 8.742 -0.483 -9.805 1 95.25 93 LYS A N 1
ATOM 700 C CA . LYS A 1 93 ? 7.875 -0.001 -8.734 1 95.25 93 LYS A CA 1
ATOM 701 C C . LYS A 1 93 ? 6.41 -0.305 -9.031 1 95.25 93 LYS A C 1
ATOM 703 O O . LYS A 1 93 ? 6.004 -0.328 -10.195 1 95.25 93 LYS A O 1
ATOM 708 N N . VAL A 1 94 ? 5.652 -0.563 -7.969 1 95.81 94 VAL A N 1
ATOM 709 C CA . VAL A 1 94 ? 4.211 -0.767 -8.094 1 95.81 94 VAL A CA 1
ATOM 710 C C . VAL A 1 94 ? 3.49 0.577 -8.016 1 95.81 94 VAL A C 1
ATOM 712 O O . VAL A 1 94 ? 3.744 1.377 -7.113 1 95.81 94 VAL A O 1
ATOM 715 N N . ASN A 1 95 ? 2.697 0.848 -9 1 93.25 95 ASN A N 1
ATOM 716 C CA . ASN A 1 95 ? 1.917 2.08 -9.031 1 93.25 95 ASN A CA 1
ATOM 717 C C . ASN A 1 95 ? 0.673 1.981 -8.148 1 93.25 95 ASN A C 1
ATOM 719 O O . ASN A 1 95 ? 0.433 2.848 -7.309 1 93.25 95 ASN A O 1
ATOM 723 N N . ARG A 1 96 ? -0.076 0.965 -8.312 1 93.25 96 ARG A N 1
ATOM 724 C CA . ARG A 1 96 ? -1.255 0.749 -7.477 1 93.25 96 ARG A CA 1
ATOM 725 C C . ARG A 1 96 ? -1.682 -0.716 -7.5 1 93.25 96 ARG A C 1
ATOM 727 O O . ARG A 1 96 ? -1.279 -1.47 -8.391 1 93.25 96 ARG A O 1
ATOM 734 N N . VAL A 1 97 ? -2.404 -1.099 -6.508 1 93.44 97 VAL A N 1
ATOM 735 C CA . VAL A 1 97 ? -3 -2.422 -6.348 1 93.44 97 VAL A CA 1
ATOM 736 C C . VAL A 1 97 ? -4.523 -2.309 -6.359 1 93.44 97 VAL A C 1
ATOM 738 O O . VAL A 1 97 ? -5.098 -1.523 -5.605 1 93.44 97 VAL A O 1
ATOM 741 N N . ILE A 1 98 ? -5.18 -3.092 -7.219 1 93.75 98 ILE A N 1
ATOM 742 C CA . ILE A 1 98 ? -6.633 -3.084 -7.367 1 93.75 98 ILE A CA 1
ATOM 743 C C . ILE A 1 98 ? -7.199 -4.445 -6.977 1 93.75 98 ILE A C 1
ATOM 745 O O . ILE A 1 98 ? -7.258 -5.363 -7.801 1 93.75 98 ILE A O 1
ATOM 749 N N . PRO A 1 99 ? -7.625 -4.582 -5.742 1 94.06 99 PRO A N 1
ATOM 750 C CA . PRO A 1 99 ? -8.25 -5.848 -5.359 1 94.06 99 PRO A CA 1
ATOM 751 C C . PRO A 1 99 ? -9.633 -6.039 -5.992 1 94.06 99 PRO A C 1
ATOM 753 O O . PRO A 1 99 ? -10.266 -5.062 -6.406 1 94.06 99 PRO A O 1
ATOM 756 N N . HIS A 1 100 ? -10 -7.254 -6.145 1 95 100 HIS A N 1
ATOM 757 C CA . HIS A 1 100 ? -11.383 -7.512 -6.527 1 95 100 HIS A CA 1
ATOM 758 C C . HIS A 1 100 ? -12.352 -6.781 -5.609 1 95 100 HIS A C 1
ATOM 760 O O . HIS A 1 100 ? -12.172 -6.766 -4.391 1 95 100 HIS A O 1
ATOM 766 N N . PRO A 1 101 ? -13.383 -6.156 -6.129 1 91.06 101 PRO A N 1
ATOM 767 C CA . PRO A 1 101 ? -14.289 -5.332 -5.32 1 91.06 101 PRO A CA 1
ATOM 768 C C . PRO A 1 101 ? -15.023 -6.137 -4.254 1 91.06 101 PRO A C 1
ATOM 770 O O . PRO A 1 101 ? -15.391 -5.59 -3.207 1 91.06 101 PRO A O 1
ATOM 773 N N . LYS A 1 102 ? -15.273 -7.395 -4.43 1 93.88 102 LYS A N 1
ATOM 774 C CA . LYS A 1 102 ? -15.984 -8.25 -3.482 1 93.88 102 LYS A CA 1
ATOM 775 C C . LYS A 1 102 ? -15.023 -9.18 -2.748 1 93.88 102 LYS A C 1
ATOM 777 O O . LYS A 1 102 ? -15.414 -10.258 -2.303 1 93.88 102 LYS A O 1
ATOM 782 N N . PHE A 1 103 ? -13.758 -8.789 -2.768 1 95.19 103 PHE A N 1
ATOM 783 C CA . PHE A 1 103 ? -12.805 -9.578 -1.998 1 95.19 103 PHE A CA 1
ATOM 784 C C . PHE A 1 103 ? -13.188 -9.602 -0.522 1 95.19 103 PHE A C 1
ATOM 786 O O . PHE A 1 103 ? -13.445 -8.555 0.071 1 95.19 103 PHE A O 1
ATOM 793 N N . ASN A 1 104 ? -13.203 -10.812 0.016 1 94.56 104 ASN A N 1
ATOM 794 C CA . ASN A 1 104 ? -13.438 -10.992 1.445 1 94.56 104 ASN A CA 1
ATOM 795 C C . ASN A 1 104 ? -12.188 -11.523 2.148 1 94.56 104 ASN A C 1
ATOM 797 O O . ASN A 1 104 ? -11.812 -12.68 1.969 1 94.56 104 ASN A O 1
ATOM 801 N N . PRO A 1 105 ? -11.562 -10.727 2.957 1 92.19 105 PRO A N 1
ATOM 802 C CA . PRO A 1 105 ? -10.297 -11.133 3.566 1 92.19 105 PRO A CA 1
ATOM 803 C C . PRO A 1 105 ? -10.469 -12.227 4.617 1 92.19 105 PRO A C 1
ATOM 805 O O . PRO A 1 105 ? -9.484 -12.844 5.043 1 92.19 105 PRO A O 1
ATOM 808 N N . LYS A 1 106 ? -11.625 -12.477 5.066 1 92.75 106 LYS A N 1
ATOM 809 C CA . LYS A 1 106 ? -11.867 -13.508 6.074 1 92.75 106 LYS A CA 1
ATOM 810 C C . LYS A 1 106 ? -12.047 -14.875 5.43 1 92.75 106 LYS A C 1
ATOM 812 O O . LYS A 1 106 ? -11.547 -15.883 5.945 1 92.75 106 LYS A O 1
ATOM 817 N N . THR A 1 107 ? -12.742 -14.891 4.258 1 95.12 107 THR A N 1
ATOM 818 C CA . THR A 1 107 ? -13.062 -16.172 3.627 1 95.12 107 THR A CA 1
ATOM 819 C C . THR A 1 107 ? -12.188 -16.391 2.398 1 95.12 107 THR A C 1
ATOM 821 O O . THR A 1 107 ? -12.195 -17.484 1.825 1 95.12 107 THR A O 1
ATOM 824 N N . PHE A 1 108 ? -11.508 -15.422 1.954 1 95.94 108 PHE A N 1
ATOM 825 C CA . PHE A 1 108 ? -10.656 -15.43 0.772 1 95.94 108 PHE A CA 1
ATOM 826 C C . PHE A 1 108 ? -11.484 -15.594 -0.495 1 95.94 108 PHE A C 1
ATOM 828 O O . PHE A 1 108 ? -10.984 -16.078 -1.513 1 95.94 108 PHE A O 1
ATOM 835 N N . ASN A 1 109 ? -12.781 -15.289 -0.344 1 96.44 109 ASN A N 1
ATOM 836 C CA . ASN A 1 109 ? -13.586 -15.211 -1.559 1 96.44 109 ASN A CA 1
ATOM 837 C C . ASN A 1 109 ? -13.102 -14.094 -2.477 1 96.44 109 ASN A C 1
ATOM 839 O O . ASN A 1 109 ? -12.797 -12.992 -2.016 1 96.44 109 ASN A O 1
ATOM 843 N N . ASN A 1 110 ? -12.969 -14.406 -3.793 1 96.44 110 ASN A N 1
ATOM 844 C CA . ASN A 1 110 ? -12.5 -13.445 -4.789 1 96.44 110 ASN A CA 1
ATOM 845 C C . ASN A 1 110 ? -11.102 -12.93 -4.457 1 96.44 110 ASN A C 1
ATOM 847 O O . ASN A 1 110 ? -10.844 -11.727 -4.531 1 96.44 110 ASN A O 1
ATOM 851 N N . ASP A 1 111 ? -10.242 -13.859 -4.023 1 96.69 111 ASP A N 1
ATOM 852 C CA . ASP A 1 111 ? -8.883 -13.516 -3.621 1 96.69 111 ASP A CA 1
ATOM 853 C C . ASP A 1 111 ? -7.992 -13.266 -4.84 1 96.69 111 ASP A C 1
ATOM 855 O O . ASP A 1 111 ? -7.09 -14.055 -5.129 1 96.69 111 ASP A O 1
ATOM 859 N N . ILE A 1 112 ? -8.227 -12.141 -5.496 1 97 112 ILE A N 1
ATOM 860 C CA . ILE A 1 112 ? -7.473 -11.766 -6.691 1 97 112 ILE A CA 1
ATOM 861 C C . ILE A 1 112 ? -7.34 -10.25 -6.77 1 97 112 ILE A C 1
ATOM 863 O O . ILE A 1 112 ? -8.242 -9.516 -6.355 1 97 112 ILE A O 1
ATOM 867 N N . ALA A 1 113 ? -6.191 -9.797 -7.203 1 96.56 113 ALA A N 1
ATOM 868 C CA . ALA A 1 113 ? -5.914 -8.375 -7.387 1 96.56 113 ALA A CA 1
ATOM 869 C C . ALA A 1 113 ? -5.09 -8.141 -8.648 1 96.56 113 ALA A C 1
ATOM 871 O O . ALA A 1 113 ? -4.336 -9.016 -9.078 1 96.56 113 ALA A O 1
ATOM 872 N N . LEU A 1 114 ? -5.281 -6.969 -9.242 1 96.19 114 LEU A N 1
ATOM 873 C CA . LEU A 1 114 ? -4.426 -6.457 -10.312 1 96.19 114 LEU A CA 1
ATOM 874 C C . LEU A 1 114 ? -3.4 -5.473 -9.766 1 96.19 114 LEU A C 1
ATOM 876 O O . LEU A 1 114 ? -3.734 -4.613 -8.945 1 96.19 114 LEU A O 1
ATOM 880 N N . VAL A 1 115 ? -2.201 -5.672 -10.133 1 96.81 115 VAL A N 1
ATOM 881 C CA . VAL A 1 115 ? -1.123 -4.754 -9.773 1 96.81 115 VAL A CA 1
ATOM 882 C C . VAL A 1 115 ? -0.669 -3.988 -11.016 1 96.81 115 VAL A C 1
ATOM 884 O O . VAL A 1 115 ? -0.297 -4.594 -12.023 1 96.81 115 VAL A O 1
ATOM 887 N N . GLU A 1 116 ? -0.735 -2.697 -10.961 1 96 116 GLU A N 1
ATOM 888 C CA . GLU A 1 116 ? -0.225 -1.843 -12.031 1 96 116 GLU A CA 1
ATOM 889 C C . GLU A 1 116 ? 1.209 -1.402 -11.75 1 96 116 GLU A C 1
ATOM 891 O O . GLU A 1 116 ? 1.51 -0.916 -10.656 1 96 116 GLU A O 1
ATOM 896 N N . LEU A 1 117 ? 2.049 -1.621 -12.734 1 96.75 117 LEU A N 1
ATOM 897 C CA . LEU A 1 117 ? 3.436 -1.185 -12.609 1 96.75 117 LEU A CA 1
ATOM 898 C C . LEU A 1 117 ? 3.594 0.261 -13.07 1 96.75 117 LEU A C 1
ATOM 900 O O . LEU A 1 117 ? 2.816 0.742 -13.898 1 96.75 117 LEU A O 1
ATOM 904 N N . THR A 1 118 ? 4.586 1.008 -12.508 1 94.69 118 THR A N 1
ATOM 905 C CA . THR A 1 118 ? 4.801 2.414 -12.836 1 94.69 118 THR A CA 1
ATOM 906 C C . THR A 1 118 ? 5.289 2.57 -14.273 1 94.69 118 THR A C 1
ATOM 908 O O . THR A 1 118 ? 5.09 3.619 -14.891 1 94.69 118 THR A O 1
ATOM 911 N N . SER A 1 119 ? 5.949 1.568 -14.82 1 96.31 119 SER A N 1
ATOM 912 C CA . SER A 1 119 ? 6.434 1.528 -16.188 1 96.31 119 SER A CA 1
ATOM 913 C C . SER A 1 119 ? 6.324 0.125 -16.781 1 96.31 119 SER A C 1
ATOM 915 O O . SER A 1 119 ? 6.34 -0.863 -16.047 1 96.31 119 SER A O 1
ATOM 917 N N . PRO A 1 120 ? 6.148 0.047 -18.141 1 97.25 120 PRO A N 1
ATOM 918 C CA . PRO A 1 120 ? 6.09 -1.289 -18.75 1 97.25 120 PRO A CA 1
ATOM 919 C C . PRO A 1 120 ? 7.41 -2.045 -18.641 1 97.25 120 PRO A C 1
ATOM 921 O O . PRO A 1 120 ? 8.484 -1.435 -18.672 1 97.25 120 PRO A O 1
ATOM 924 N N . VAL A 1 121 ? 7.289 -3.307 -18.484 1 97.94 121 VAL A N 1
ATOM 925 C CA . VAL A 1 121 ? 8.484 -4.141 -18.531 1 97.94 121 VAL A CA 1
ATOM 926 C C . VAL A 1 121 ? 9.039 -4.191 -19.953 1 97.94 121 VAL A C 1
ATOM 928 O O . VAL A 1 121 ? 8.305 -3.961 -20.906 1 97.94 121 VAL A O 1
ATOM 931 N N . VAL A 1 122 ? 10.297 -4.449 -20 1 97.44 122 VAL A N 1
ATOM 932 C CA . VAL A 1 122 ? 10.922 -4.766 -21.281 1 97.44 122 VAL A CA 1
ATOM 933 C C . VAL A 1 122 ? 10.805 -6.262 -21.547 1 97.44 122 VAL A C 1
ATOM 935 O O . VAL A 1 122 ? 11.406 -7.078 -20.844 1 97.44 122 VAL A O 1
ATOM 938 N N . LEU A 1 123 ? 10.109 -6.59 -22.609 1 95.69 123 LEU A N 1
ATOM 939 C CA . LEU A 1 123 ? 9.852 -7.992 -22.906 1 95.69 123 LEU A CA 1
ATOM 940 C C . LEU A 1 123 ? 11.102 -8.672 -23.453 1 95.69 123 LEU A C 1
ATOM 942 O O . LEU A 1 123 ? 11.906 -8.047 -24.141 1 95.69 123 LEU A O 1
ATOM 946 N N . SER A 1 124 ? 11.289 -9.898 -23.078 1 94.31 124 SER A N 1
ATOM 947 C CA . SER A 1 124 ? 12.352 -10.789 -23.531 1 94.31 124 SER A CA 1
ATOM 948 C C . SER A 1 124 ? 11.922 -12.25 -23.453 1 94.31 124 SER A C 1
ATOM 950 O O . SER A 1 124 ? 10.773 -12.547 -23.109 1 94.31 124 SER A O 1
ATOM 952 N N . GLN A 1 125 ? 12.828 -13.156 -23.797 1 91.81 125 GLN A N 1
ATOM 953 C CA . GLN A 1 125 ? 12.531 -14.578 -23.688 1 91.81 125 GLN A CA 1
ATOM 954 C C . GLN A 1 125 ? 12.297 -14.992 -22.25 1 91.81 125 GLN A C 1
ATOM 956 O O . GLN A 1 125 ? 11.625 -16 -21.984 1 91.81 125 GLN A O 1
ATOM 961 N N . HIS A 1 126 ? 12.836 -14.211 -21.312 1 94.31 126 HIS A N 1
ATOM 962 C CA . HIS A 1 126 ? 12.727 -14.555 -19.891 1 94.31 126 HIS A CA 1
ATOM 963 C C . HIS A 1 126 ? 11.719 -13.656 -19.188 1 94.31 126 HIS A C 1
ATOM 965 O O . HIS A 1 126 ? 11.516 -13.781 -17.969 1 94.31 126 HIS A O 1
ATOM 971 N N . VAL A 1 127 ? 11.117 -12.727 -19.906 1 96.81 127 VAL A N 1
ATOM 972 C CA . VAL A 1 127 ? 10.07 -11.836 -19.406 1 96.81 127 VAL A CA 1
ATOM 973 C C . VAL A 1 127 ? 8.969 -11.688 -20.453 1 96.81 127 VAL A C 1
ATOM 975 O O . VAL A 1 127 ? 9.078 -10.867 -21.359 1 96.81 127 VAL A O 1
ATOM 978 N N . THR A 1 128 ? 7.984 -12.445 -20.375 1 96.62 128 THR A N 1
ATOM 979 C CA . THR A 1 128 ? 6.844 -12.438 -21.297 1 96.62 128 THR A CA 1
ATOM 980 C C . THR A 1 128 ? 5.555 -12.75 -20.547 1 96.62 128 THR A C 1
ATOM 982 O O . THR A 1 128 ? 5.543 -13.602 -19.656 1 96.62 128 THR A O 1
ATOM 985 N N . PRO A 1 129 ? 4.461 -12.086 -20.875 1 96.56 129 PRO A N 1
ATOM 986 C CA . PRO A 1 129 ? 3.207 -12.352 -20.156 1 96.56 129 PRO A CA 1
ATOM 987 C C . PRO A 1 129 ? 2.615 -13.719 -20.5 1 96.56 129 PRO A C 1
ATOM 989 O O . PRO A 1 129 ? 2.93 -14.289 -21.547 1 96.56 129 PRO A O 1
ATOM 992 N N . VAL A 1 130 ? 1.858 -14.25 -19.594 1 96.75 130 VAL A N 1
ATOM 993 C CA . VAL A 1 130 ? 1.057 -15.445 -19.859 1 96.75 130 VAL A CA 1
ATOM 994 C C . VAL A 1 130 ? -0.29 -15.039 -20.453 1 96.75 130 VAL A C 1
ATOM 996 O O . VAL A 1 130 ? -0.727 -13.898 -20.312 1 96.75 130 VAL A O 1
ATOM 999 N N . CYS A 1 131 ? -0.953 -16 -21.156 1 93.94 131 CYS A N 1
ATOM 1000 C CA . CYS A 1 131 ? -2.277 -15.727 -21.688 1 93.94 131 CYS A CA 1
ATOM 1001 C C . CYS A 1 131 ? -3.346 -15.836 -20.609 1 93.94 131 CYS A C 1
ATOM 1003 O O . CYS A 1 131 ? -3.264 -16.703 -19.734 1 93.94 131 CYS A O 1
ATOM 1005 N N . LEU A 1 132 ? -4.328 -14.93 -20.656 1 93.81 132 LEU A N 1
ATOM 1006 C CA . LEU A 1 132 ? -5.559 -15.156 -19.906 1 93.81 132 LEU A CA 1
ATOM 1007 C C . LEU A 1 132 ? -6.434 -16.188 -20.609 1 93.81 132 LEU A C 1
ATOM 1009 O O . LEU A 1 132 ? -6.309 -16.406 -21.812 1 93.81 132 LEU A O 1
ATOM 1013 N N . PRO A 1 133 ? -7.262 -16.828 -19.875 1 91.81 133 PRO A N 1
ATOM 1014 C CA . PRO A 1 133 ? -8.062 -17.891 -20.484 1 91.81 133 PRO A CA 1
ATOM 1015 C C . PRO A 1 133 ? -9.016 -17.359 -21.562 1 91.81 133 PRO A C 1
ATOM 1017 O O . PRO A 1 133 ? -9.562 -16.25 -21.422 1 91.81 133 PRO A O 1
ATOM 1020 N N . SER A 1 134 ? -9.188 -18 -22.703 1 82 134 SER A N 1
ATOM 1021 C CA . SER A 1 134 ? -10.07 -17.562 -23.781 1 82 134 SER A CA 1
ATOM 1022 C C . SER A 1 134 ? -11.195 -18.562 -24.016 1 82 134 SER A C 1
ATOM 1024 O O . SER A 1 134 ? -12.102 -18.328 -24.812 1 82 134 SER A O 1
ATOM 1026 N N . GLY A 1 135 ? -11.266 -19.578 -23.297 1 79.06 135 GLY A N 1
ATOM 1027 C CA . GLY A 1 135 ? -12.281 -20.578 -23.531 1 79.06 135 GLY A CA 1
ATOM 1028 C C . GLY A 1 135 ? -12.75 -21.266 -22.266 1 79.06 135 GLY A C 1
ATOM 1029 O O . GLY A 1 135 ? -12.875 -20.641 -21.219 1 79.06 135 GLY A O 1
ATOM 1030 N N . MET A 1 136 ? -13.047 -22.531 -22.547 1 81.88 136 MET A N 1
ATOM 1031 C CA . MET A 1 136 ? -13.609 -23.297 -21.438 1 81.88 136 MET A CA 1
ATOM 1032 C C . MET A 1 136 ? -12.539 -23.641 -20.406 1 81.88 136 MET A C 1
ATOM 1034 O O . MET A 1 136 ? -11.352 -23.719 -20.75 1 81.88 136 MET A O 1
ATOM 1038 N N . GLU A 1 137 ? -12.945 -23.734 -19.203 1 88.94 137 GLU A N 1
ATOM 1039 C CA . GLU A 1 137 ? -12.07 -24.234 -18.141 1 88.94 137 GLU A CA 1
ATOM 1040 C C . GLU A 1 137 ? -11.547 -25.625 -18.469 1 88.94 137 GLU A C 1
ATOM 1042 O O . GLU A 1 137 ? -12.258 -26.438 -19.062 1 88.94 137 GLU A O 1
ATOM 1047 N N . PRO A 1 138 ? -10.273 -25.828 -18.109 1 94 138 PRO A N 1
ATOM 1048 C CA . PRO A 1 138 ? -9.766 -27.188 -18.344 1 94 138 PRO A CA 1
ATOM 1049 C C . PRO A 1 138 ? -10.594 -28.25 -17.625 1 94 138 PRO A C 1
ATOM 1051 O O . PRO A 1 138 ? -11.141 -27.984 -16.547 1 94 138 PRO A O 1
ATOM 1054 N N . PRO A 1 139 ? -10.711 -29.422 -18.281 1 93.94 139 PRO A N 1
ATOM 1055 C CA . PRO A 1 139 ? -11.445 -30.5 -17.609 1 93.94 139 PRO A CA 1
ATOM 1056 C C . PRO A 1 139 ? -10.789 -30.922 -16.297 1 93.94 139 PRO A C 1
ATOM 1058 O O . PRO A 1 139 ? -9.57 -30.812 -16.141 1 93.94 139 PRO A O 1
ATOM 1061 N N . THR A 1 140 ? -11.625 -31.406 -15.398 1 95.12 140 THR A N 1
ATOM 1062 C CA . THR A 1 140 ? -11.094 -31.969 -14.164 1 95.12 140 THR A CA 1
ATOM 1063 C C . THR A 1 140 ? -10.086 -33.062 -14.469 1 95.12 140 THR A C 1
ATOM 1065 O O . THR A 1 140 ? -10.227 -33.812 -15.453 1 95.12 140 THR A O 1
ATOM 1068 N N . GLY A 1 141 ? -9.094 -33.156 -13.633 1 96.38 141 GLY A N 1
ATOM 1069 C CA . GLY A 1 141 ? -8.023 -34.125 -13.844 1 96.38 141 GLY A CA 1
ATOM 1070 C C . GLY A 1 141 ? -6.887 -33.562 -14.688 1 96.38 141 GLY A C 1
ATOM 1071 O O . GLY A 1 141 ? -5.805 -34.156 -14.727 1 96.38 141 GLY A O 1
ATOM 1072 N N . SER A 1 142 ? -7.133 -32.469 -15.398 1 96.44 142 SER A N 1
ATOM 1073 C CA . SER A 1 142 ? -6.078 -31.859 -16.219 1 96.44 142 SER A CA 1
ATOM 1074 C C . SER A 1 142 ? -4.863 -31.5 -15.367 1 96.44 142 SER A C 1
ATOM 1076 O O . SER A 1 142 ? -5.012 -30.969 -14.266 1 96.44 142 SER A O 1
ATOM 1078 N N . PRO A 1 143 ? -3.672 -31.906 -15.922 1 96.75 143 PRO A N 1
ATOM 1079 C CA . PRO A 1 143 ? -2.467 -31.453 -15.219 1 96.75 143 PRO A CA 1
ATOM 1080 C C . PRO A 1 143 ? -2.25 -29.938 -15.32 1 96.75 143 PRO A C 1
ATOM 1082 O O . PRO A 1 143 ? -2.268 -29.391 -16.422 1 96.75 143 PRO A O 1
ATOM 1085 N N . CYS A 1 144 ? -2.115 -29.312 -14.258 1 97.5 144 CYS A N 1
ATOM 1086 C CA . CYS A 1 144 ? -1.789 -27.891 -14.172 1 97.5 144 CYS A CA 1
ATOM 1087 C C . CYS A 1 144 ? -0.413 -27.688 -13.547 1 97.5 144 CYS A C 1
ATOM 1089 O O . CYS A 1 144 ? 0.121 -28.578 -12.898 1 97.5 144 CYS A O 1
ATOM 1091 N N . LEU A 1 145 ? 0.137 -26.531 -13.844 1 97.25 145 LEU A N 1
ATOM 1092 C CA . LEU A 1 145 ? 1.473 -26.203 -13.352 1 97.25 145 LEU A CA 1
ATOM 1093 C C . LEU A 1 145 ? 1.414 -25.094 -12.312 1 97.25 145 LEU A C 1
ATOM 1095 O O . LEU A 1 145 ? 0.671 -24.125 -12.469 1 97.25 145 LEU A O 1
ATOM 1099 N N . VAL A 1 146 ? 2.166 -25.266 -11.203 1 98.25 146 VAL A N 1
ATOM 1100 C CA . VAL A 1 146 ? 2.352 -24.25 -10.18 1 98.25 146 VAL A CA 1
ATOM 1101 C C . VAL A 1 146 ? 3.84 -23.953 -10 1 98.25 146 VAL A C 1
ATOM 1103 O O . VAL A 1 146 ? 4.684 -24.812 -10.281 1 98.25 146 VAL A O 1
ATOM 1106 N N . ALA A 1 147 ? 4.121 -22.766 -9.602 1 97.88 147 ALA A N 1
ATOM 1107 C CA . ALA A 1 147 ? 5.516 -22.375 -9.398 1 97.88 147 ALA A CA 1
ATOM 1108 C C . ALA A 1 147 ? 5.625 -21.234 -8.391 1 97.88 147 ALA A C 1
ATOM 1110 O O . ALA A 1 147 ? 4.672 -20.469 -8.195 1 97.88 147 ALA A O 1
ATOM 1111 N N . GLY A 1 148 ? 6.785 -21.109 -7.789 1 97.94 148 GLY A N 1
ATOM 1112 C CA . GLY A 1 148 ? 7.051 -20.016 -6.863 1 97.94 148 GLY A CA 1
ATOM 1113 C C . GLY A 1 148 ? 8.312 -20.219 -6.047 1 97.94 148 GLY A C 1
ATOM 1114 O O . GLY A 1 148 ? 9.07 -21.156 -6.297 1 97.94 148 GLY A O 1
ATOM 1115 N N . TRP A 1 149 ? 8.531 -19.359 -5.086 1 97.25 149 TRP A N 1
ATOM 1116 C CA . TRP A 1 149 ? 9.703 -19.375 -4.211 1 97.25 149 TRP A CA 1
ATOM 1117 C C . TRP A 1 149 ? 9.305 -19.703 -2.777 1 97.25 149 TRP A C 1
ATOM 1119 O O . TRP A 1 149 ? 10.078 -19.484 -1.846 1 97.25 149 TRP A O 1
ATOM 1129 N N . GLY A 1 150 ? 8.117 -20.125 -2.557 1 94.94 150 GLY A N 1
ATOM 1130 C CA . GLY A 1 150 ? 7.598 -20.328 -1.212 1 94.94 150 GLY A CA 1
ATOM 1131 C C . GLY A 1 150 ? 8.359 -21.391 -0.431 1 94.94 150 GLY A C 1
ATOM 1132 O O . GLY A 1 150 ? 9.398 -21.875 -0.879 1 94.94 150 GLY A O 1
ATOM 1133 N N . SER A 1 151 ? 7.836 -21.688 0.736 1 93.12 151 SER A N 1
ATOM 1134 C CA . SER A 1 151 ? 8.477 -22.625 1.656 1 93.12 151 SER A CA 1
ATOM 1135 C C . SER A 1 151 ? 8.586 -24.016 1.044 1 93.12 151 SER A C 1
ATOM 1137 O O . SER A 1 151 ? 7.648 -24.484 0.39 1 93.12 151 SER A O 1
ATOM 1139 N N . LEU A 1 152 ? 9.641 -24.656 1.354 1 92.12 152 LEU A N 1
ATOM 1140 C CA . LEU A 1 152 ? 9.914 -25.969 0.764 1 92.12 152 LEU A CA 1
ATOM 1141 C C . LEU A 1 152 ? 9.195 -27.062 1.525 1 92.12 152 LEU A C 1
ATOM 1143 O O . LEU A 1 152 ? 9.039 -28.188 1.017 1 92.12 152 LEU A O 1
ATOM 1147 N N . TYR A 1 153 ? 8.805 -26.766 2.742 1 90.12 153 TYR A N 1
ATOM 1148 C CA . TYR A 1 153 ? 8.008 -27.703 3.518 1 90.12 153 TYR A CA 1
ATOM 1149 C C . TYR A 1 153 ? 7.191 -26.969 4.578 1 90.12 153 TYR A C 1
ATOM 1151 O O . TYR A 1 153 ? 7.465 -25.812 4.898 1 90.12 153 TYR A O 1
ATOM 1159 N N . GLU A 1 154 ? 6.145 -27.734 4.938 1 86.69 154 GLU A N 1
ATOM 1160 C CA . GLU A 1 154 ? 5.316 -27.219 6.023 1 86.69 154 GLU A CA 1
ATOM 1161 C C . GLU A 1 154 ? 5.977 -27.453 7.379 1 86.69 154 GLU A C 1
ATOM 1163 O O . GLU A 1 154 ? 6.734 -28.422 7.551 1 86.69 154 GLU A O 1
ATOM 1168 N N . GLY A 1 155 ? 5.836 -26.594 8.336 1 78.88 155 GLY A N 1
ATOM 1169 C CA . GLY A 1 155 ? 6.332 -26.781 9.688 1 78.88 155 GLY A CA 1
ATOM 1170 C C . GLY A 1 155 ? 5.891 -25.703 10.641 1 78.88 155 GLY A C 1
ATOM 1171 O O . GLY A 1 155 ? 5.195 -24.75 10.242 1 78.88 155 GLY A O 1
ATOM 1172 N N . GLU A 1 156 ? 6.168 -25.969 11.953 1 71.06 156 GLU A N 1
ATOM 1173 C CA . GLU A 1 156 ? 5.797 -25 12.992 1 71.06 156 GLU A CA 1
ATOM 1174 C C . GLU A 1 156 ? 6.27 -23.594 12.641 1 71.06 156 GLU A C 1
ATOM 1176 O O . GLU A 1 156 ? 5.539 -22.625 12.836 1 71.06 156 GLU A O 1
ATOM 1181 N N . PHE A 1 157 ? 7.453 -23.531 12.039 1 73.44 157 PHE A N 1
ATOM 1182 C CA . PHE A 1 157 ? 7.984 -22.234 11.648 1 73.44 157 PHE A CA 1
ATOM 1183 C C . PHE A 1 157 ? 8.117 -22.125 10.133 1 73.44 157 PHE A C 1
ATOM 1185 O O . PHE A 1 157 ? 8.773 -21.219 9.617 1 73.44 157 PHE A O 1
ATOM 1192 N N . ASN A 1 158 ? 7.355 -22.875 9.422 1 71.94 158 ASN A N 1
ATOM 1193 C CA . ASN A 1 158 ? 7.484 -23.016 7.973 1 71.94 158 ASN A CA 1
ATOM 1194 C C . ASN A 1 158 ? 8.938 -23.25 7.562 1 71.94 158 ASN A C 1
ATOM 1196 O O . ASN A 1 158 ? 9.859 -22.766 8.219 1 71.94 158 ASN A O 1
ATOM 1200 N N . GLY A 1 159 ? 9.172 -24.094 6.676 1 83.19 159 GLY A N 1
ATOM 1201 C CA . GLY A 1 159 ? 10.492 -24.25 6.094 1 83.19 159 GLY A CA 1
ATOM 1202 C C . GLY A 1 159 ? 10.992 -23 5.414 1 83.19 159 GLY A C 1
ATOM 1203 O O . GLY A 1 159 ? 10.242 -22.031 5.246 1 83.19 159 GLY A O 1
ATOM 1204 N N . PRO A 1 160 ? 12.25 -23.047 5.102 1 87.81 160 PRO A N 1
ATOM 1205 C CA . PRO A 1 160 ? 12.812 -21.891 4.402 1 87.81 160 PRO A CA 1
ATOM 1206 C C . PRO A 1 160 ? 12.211 -21.688 3.01 1 87.81 160 PRO A C 1
ATOM 1208 O O . PRO A 1 160 ? 11.758 -22.656 2.389 1 87.81 160 PRO A O 1
ATOM 1211 N N . SER A 1 161 ? 12.188 -20.469 2.555 1 91.19 161 SER A N 1
ATOM 1212 C CA . SER A 1 161 ? 11.852 -20.172 1.167 1 91.19 161 SER A CA 1
ATOM 1213 C C . SER A 1 161 ? 12.883 -20.75 0.209 1 91.19 161 SER A C 1
ATOM 1215 O O . SER A 1 161 ? 14.039 -20.938 0.577 1 91.19 161 SER A O 1
ATOM 1217 N N . ALA A 1 162 ? 12.5 -21.047 -0.957 1 94.69 162 ALA A N 1
ATOM 1218 C CA . ALA A 1 162 ? 13.406 -21.562 -1.979 1 94.69 162 ALA A CA 1
ATOM 1219 C C . ALA A 1 162 ? 14.297 -20.453 -2.527 1 94.69 162 ALA A C 1
ATOM 1221 O O . ALA A 1 162 ? 13.844 -19.312 -2.68 1 94.69 162 ALA A O 1
ATOM 1222 N N . ASP A 1 163 ? 15.484 -20.812 -2.861 1 94.44 163 ASP A N 1
ATOM 1223 C CA . ASP A 1 163 ? 16.406 -19.859 -3.473 1 94.44 163 ASP A CA 1
ATOM 1224 C C . ASP A 1 163 ? 16.062 -19.641 -4.945 1 94.44 163 ASP A C 1
ATOM 1226 O O . ASP A 1 163 ? 16.297 -18.562 -5.488 1 94.44 163 ASP A O 1
ATOM 1230 N N . VAL A 1 164 ? 15.609 -20.719 -5.586 1 96 164 VAL A N 1
ATOM 1231 C CA . VAL A 1 164 ? 15.281 -20.672 -7.008 1 96 164 VAL A CA 1
ATOM 1232 C C . VAL A 1 164 ? 13.805 -21.016 -7.207 1 96 164 VAL A C 1
ATOM 1234 O O . VAL A 1 164 ? 13.164 -21.578 -6.316 1 96 164 VAL A O 1
ATOM 1237 N N . VAL A 1 165 ? 13.281 -20.688 -8.383 1 96.62 165 VAL A N 1
ATOM 1238 C CA . VAL A 1 165 ? 11.898 -21.031 -8.711 1 96.62 165 VAL A CA 1
ATOM 1239 C C . VAL A 1 165 ? 11.703 -22.531 -8.633 1 96.62 165 VAL A C 1
ATOM 1241 O O . VAL A 1 165 ? 12.445 -23.297 -9.266 1 96.62 165 VAL A O 1
ATOM 1244 N N . MET A 1 166 ? 10.75 -22.953 -7.82 1 97.44 166 MET A N 1
ATOM 1245 C CA . MET A 1 166 ? 10.297 -24.344 -7.789 1 97.44 166 MET A CA 1
ATOM 1246 C C . MET A 1 166 ? 9.023 -24.516 -8.617 1 97.44 166 MET A C 1
ATOM 1248 O O . MET A 1 166 ? 8.219 -23.578 -8.734 1 97.44 166 MET A O 1
ATOM 1252 N N . GLU A 1 167 ? 8.875 -25.703 -9.203 1 97.31 167 GLU A N 1
ATOM 1253 C CA . GLU A 1 167 ? 7.676 -25.984 -9.984 1 97.31 167 GLU A CA 1
ATOM 1254 C C . GLU A 1 167 ? 7.137 -27.375 -9.672 1 97.31 167 GLU A C 1
ATOM 1256 O O . GLU A 1 167 ? 7.859 -28.234 -9.133 1 97.31 167 GLU A O 1
ATOM 1261 N N . ALA A 1 168 ? 5.848 -27.562 -9.961 1 97.06 168 ALA A N 1
ATOM 1262 C CA . ALA A 1 168 ? 5.215 -28.875 -9.852 1 97.06 168 ALA A CA 1
ATOM 1263 C C . ALA A 1 168 ? 3.979 -28.953 -10.75 1 97.06 168 ALA A C 1
ATOM 1265 O O . ALA A 1 168 ? 3.432 -27.938 -11.164 1 97.06 168 ALA A O 1
ATOM 1266 N N . LYS A 1 169 ? 3.666 -30.172 -11.078 1 96.75 169 LYS A N 1
ATOM 1267 C CA . LYS A 1 169 ? 2.396 -30.469 -11.734 1 96.75 169 LYS A CA 1
ATOM 1268 C C . LYS A 1 169 ? 1.357 -30.953 -10.727 1 96.75 169 LYS A C 1
ATOM 1270 O O . LYS A 1 169 ? 1.657 -31.797 -9.875 1 96.75 169 LYS A O 1
ATOM 1275 N N . VAL A 1 170 ? 0.186 -30.406 -10.789 1 97.94 170 VAL A N 1
ATOM 1276 C CA . VAL A 1 170 ? -0.91 -30.812 -9.914 1 97.94 170 VAL A CA 1
ATOM 1277 C C . VAL A 1 170 ? -2.184 -31 -10.742 1 97.94 170 VAL A C 1
ATOM 1279 O O . VAL A 1 170 ? -2.453 -30.219 -11.656 1 97.94 170 VAL A O 1
ATOM 1282 N N . PRO A 1 171 ? -2.936 -32.031 -10.453 1 98.19 171 PRO A N 1
ATOM 1283 C CA . PRO A 1 171 ? -4.191 -32.219 -11.18 1 98.19 171 PRO A CA 1
ATOM 1284 C C . PRO A 1 171 ? -5.297 -31.266 -10.703 1 98.19 171 PRO A C 1
ATOM 1286 O O . PRO A 1 171 ? -5.426 -31.016 -9.5 1 98.19 171 PRO A O 1
ATOM 1289 N N . LEU A 1 172 ? -6.086 -30.734 -11.641 1 98.25 172 LEU A N 1
ATOM 1290 C CA . LEU A 1 172 ? -7.301 -30 -11.297 1 98.25 172 LEU A CA 1
ATOM 1291 C C . LEU A 1 172 ? -8.367 -30.938 -10.742 1 98.25 172 LEU A C 1
ATOM 1293 O O . LEU A 1 172 ? -8.625 -31.984 -11.312 1 98.25 172 LEU A O 1
ATOM 1297 N N . LEU A 1 173 ? -9 -30.531 -9.633 1 98.38 173 LEU A N 1
ATOM 1298 C CA . LEU A 1 173 ? -9.992 -31.391 -8.992 1 98.38 173 LEU A CA 1
ATOM 1299 C C . LEU A 1 173 ? -11.406 -30.875 -9.25 1 98.38 173 LEU A C 1
ATOM 1301 O O . LEU A 1 173 ? -11.609 -29.672 -9.445 1 98.38 173 LEU A O 1
ATOM 1305 N N . PRO A 1 174 ? -12.414 -31.844 -9.281 1 97.56 174 PRO A N 1
ATOM 1306 C CA . PRO A 1 174 ? -13.805 -31.375 -9.375 1 97.56 174 PRO A CA 1
ATOM 1307 C C . PRO A 1 174 ? -14.227 -30.531 -8.172 1 97.56 174 PRO A C 1
ATOM 1309 O O . PRO A 1 174 ? -13.766 -30.766 -7.055 1 97.56 174 PRO A O 1
ATOM 1312 N N . GLN A 1 175 ? -15.125 -29.641 -8.422 1 96.56 175 GLN A N 1
ATOM 1313 C CA . GLN A 1 175 ? -15.625 -28.766 -7.359 1 96.56 175 GLN A CA 1
ATOM 1314 C C . GLN A 1 175 ? -16.219 -29.578 -6.211 1 96.56 175 GLN A C 1
ATOM 1316 O O . GLN A 1 175 ? -16.078 -29.219 -5.043 1 96.56 175 GLN A O 1
ATOM 1321 N N . SER A 1 176 ? -16.859 -30.656 -6.551 1 97.25 176 SER A N 1
ATOM 1322 C CA . SER A 1 176 ? -17.453 -31.531 -5.539 1 97.25 176 SER A CA 1
ATOM 1323 C C . SER A 1 176 ? -16.391 -32.125 -4.625 1 97.25 176 SER A C 1
ATOM 1325 O O . SER A 1 176 ? -16.594 -32.219 -3.41 1 97.25 176 SER A O 1
ATOM 1327 N N . THR A 1 177 ? -15.297 -32.5 -5.188 1 97.62 177 THR A N 1
ATOM 1328 C CA . THR A 1 177 ? -14.188 -33.031 -4.406 1 97.62 177 THR A CA 1
ATOM 1329 C C . THR A 1 177 ? -13.602 -31.984 -3.484 1 97.62 177 THR A C 1
ATOM 1331 O O . THR A 1 177 ? -13.297 -32.25 -2.322 1 97.62 177 THR A O 1
ATOM 1334 N N . CYS A 1 178 ? -13.469 -30.781 -3.953 1 97.12 178 CYS A N 1
ATOM 1335 C CA . CYS A 1 178 ? -12.961 -29.672 -3.158 1 97.12 178 CYS A CA 1
ATOM 1336 C C . CYS A 1 178 ? -13.836 -29.438 -1.931 1 97.12 178 CYS A C 1
ATOM 1338 O O . CYS A 1 178 ? -13.328 -29.359 -0.81 1 97.12 178 CYS A O 1
ATOM 1340 N N . LYS A 1 179 ? -15.102 -29.344 -2.162 1 97.56 179 LYS A N 1
ATOM 1341 C CA . LYS A 1 179 ? -16.062 -29.078 -1.094 1 97.56 179 LYS A CA 1
ATOM 1342 C C . LYS A 1 179 ? -16.062 -30.203 -0.063 1 97.56 179 LYS A C 1
ATOM 1344 O O . LYS A 1 179 ? -16.125 -29.953 1.142 1 97.56 179 LYS A O 1
ATOM 1349 N N . SER A 1 180 ? -15.953 -31.406 -0.562 1 97.44 180 SER A N 1
ATOM 1350 C CA . SER A 1 180 ? -15.93 -32.562 0.342 1 97.44 180 SER A CA 1
ATOM 1351 C C . SER A 1 180 ? -14.656 -32.562 1.176 1 97.44 180 SER A C 1
ATOM 1353 O O . SER A 1 180 ? -14.688 -32.875 2.367 1 97.44 180 SER A O 1
ATOM 1355 N N . ALA A 1 181 ? -13.578 -32.25 0.59 1 97.25 181 ALA A N 1
ATOM 1356 C CA . ALA A 1 181 ? -12.273 -32.344 1.237 1 97.25 181 ALA A CA 1
ATOM 1357 C C . ALA A 1 181 ? -12.055 -31.188 2.221 1 97.25 181 ALA A C 1
ATOM 1359 O O . ALA A 1 181 ? -11.484 -31.391 3.295 1 97.25 181 ALA A O 1
ATOM 1360 N N . LEU A 1 182 ? -12.492 -30.016 1.897 1 96.69 182 LEU A N 1
ATOM 1361 C CA . LEU A 1 182 ? -12.086 -28.828 2.639 1 96.69 182 LEU A CA 1
ATOM 1362 C C . LEU A 1 182 ? -13.273 -28.234 3.396 1 96.69 182 LEU A C 1
ATOM 1364 O O . LEU A 1 182 ? -13.086 -27.438 4.32 1 96.69 182 LEU A O 1
ATOM 1368 N N . GLY A 1 183 ? -14.492 -28.578 3.002 1 95.12 183 GLY A N 1
ATOM 1369 C CA . GLY A 1 183 ? -15.711 -28.062 3.613 1 95.12 183 GLY A CA 1
ATOM 1370 C C . GLY A 1 183 ? -16.547 -27.234 2.66 1 95.12 183 GLY A C 1
ATOM 1371 O O . GLY A 1 183 ? -16.062 -26.266 2.064 1 95.12 183 GLY A O 1
ATOM 1372 N N . LYS A 1 184 ? -17.844 -27.531 2.6 1 94.88 184 LYS A N 1
ATOM 1373 C CA . LYS A 1 184 ? -18.781 -26.891 1.674 1 94.88 184 LYS A CA 1
ATOM 1374 C C . LYS A 1 184 ? -18.906 -25.406 1.96 1 94.88 184 LYS A C 1
ATOM 1376 O O . LYS A 1 184 ? -19.125 -24.609 1.044 1 94.88 184 LYS A O 1
ATOM 1381 N N . GLU A 1 185 ? -18.688 -25 3.158 1 94.19 185 GLU A N 1
ATOM 1382 C CA . GLU A 1 185 ? -18.859 -23.609 3.557 1 94.19 185 GLU A CA 1
ATOM 1383 C C . GLU A 1 185 ? -17.625 -22.781 3.217 1 94.19 185 GLU A C 1
ATOM 1385 O O . GLU A 1 185 ? -17.688 -21.547 3.145 1 94.19 185 GLU A O 1
ATOM 1390 N N . LEU A 1 186 ? -16.562 -23.438 2.975 1 94.69 186 LEU A N 1
ATOM 1391 C CA . LEU A 1 186 ? -15.289 -22.75 2.785 1 94.69 186 LEU A CA 1
ATOM 1392 C C . LEU A 1 186 ? -14.984 -22.562 1.302 1 94.69 186 LEU A C 1
ATOM 1394 O O . LEU A 1 186 ? -14.297 -21.609 0.917 1 94.69 186 LEU A O 1
ATOM 1398 N N . VAL A 1 187 ? -15.445 -23.438 0.503 1 96.88 187 VAL A N 1
ATOM 1399 C CA . VAL A 1 187 ? -15.156 -23.406 -0.927 1 96.88 187 VAL A CA 1
ATOM 1400 C C . VAL A 1 187 ? -16.328 -22.797 -1.679 1 96.88 187 VAL A C 1
ATOM 1402 O O . VAL A 1 187 ? -17.453 -23.297 -1.608 1 96.88 187 VAL A O 1
ATOM 1405 N N . THR A 1 188 ? -16.062 -21.703 -2.408 1 96.62 188 THR A N 1
ATOM 1406 C CA . THR A 1 188 ? -17.094 -21.031 -3.188 1 96.62 188 THR A CA 1
ATOM 1407 C C . THR A 1 188 ? -16.875 -21.25 -4.68 1 96.62 188 THR A C 1
ATOM 1409 O O . THR A 1 188 ? -15.906 -21.891 -5.082 1 96.62 188 THR A O 1
ATOM 1412 N N . ASN A 1 189 ? -17.828 -20.641 -5.57 1 94.5 189 ASN A N 1
ATOM 1413 C CA . ASN A 1 189 ? -17.75 -20.828 -7.016 1 94.5 189 ASN A CA 1
ATOM 1414 C C . ASN A 1 189 ? -16.625 -20 -7.625 1 94.5 189 ASN A C 1
ATOM 1416 O O . ASN A 1 189 ? -16.266 -20.188 -8.789 1 94.5 189 ASN A O 1
ATOM 1420 N N . THR A 1 190 ? -16 -19.109 -6.852 1 95.62 190 THR A N 1
ATOM 1421 C CA . THR A 1 190 ? -14.906 -18.297 -7.359 1 95.62 190 THR A CA 1
ATOM 1422 C C . THR A 1 190 ? -13.562 -18.984 -7.09 1 95.62 190 THR A C 1
ATOM 1424 O O . THR A 1 190 ? -12.508 -18.422 -7.379 1 95.62 190 THR A O 1
ATOM 1427 N N . MET A 1 191 ? -13.648 -20.219 -6.527 1 97.06 191 MET A N 1
ATOM 1428 C CA . MET A 1 191 ? -12.453 -20.969 -6.148 1 97.06 191 MET A CA 1
ATOM 1429 C C . MET A 1 191 ? -12.367 -22.281 -6.934 1 97.06 191 MET A C 1
ATOM 1431 O O . MET A 1 191 ? -13.391 -22.828 -7.348 1 97.06 191 MET A O 1
ATOM 1435 N N . LEU A 1 192 ? -11.094 -22.703 -7.152 1 96.81 192 LEU A N 1
ATOM 1436 C CA . LEU A 1 192 ? -10.742 -24.031 -7.648 1 96.81 192 LEU A CA 1
ATOM 1437 C C . LEU A 1 192 ? -9.781 -24.734 -6.691 1 96.81 192 LEU A C 1
ATOM 1439 O O . LEU A 1 192 ? -9.117 -24.078 -5.883 1 96.81 192 LEU A O 1
ATOM 1443 N N . CYS A 1 193 ? -9.812 -26 -6.758 1 97.88 193 CYS A N 1
ATOM 1444 C CA . CYS A 1 193 ? -8.781 -26.703 -6.008 1 97.88 193 CYS A CA 1
ATOM 1445 C C . CYS A 1 193 ? -7.988 -27.641 -6.914 1 97.88 193 CYS A C 1
ATOM 1447 O O . CYS A 1 193 ? -8.508 -28.125 -7.918 1 97.88 193 CYS A O 1
ATOM 1449 N N . ALA A 1 194 ? -6.777 -27.797 -6.664 1 98.25 194 ALA A N 1
ATOM 1450 C CA . ALA A 1 194 ? -5.852 -28.641 -7.398 1 98.25 194 ALA A CA 1
ATOM 1451 C C . ALA A 1 194 ? -4.848 -29.312 -6.457 1 98.25 194 ALA A C 1
ATOM 1453 O O . ALA A 1 194 ? -4.426 -28.703 -5.469 1 98.25 194 ALA A O 1
ATOM 1454 N N . GLY A 1 195 ? -4.477 -30.531 -6.77 1 97.94 195 GLY A N 1
ATOM 1455 C CA . GLY A 1 195 ? -3.508 -31.25 -5.957 1 97.94 195 GLY A CA 1
ATOM 1456 C C . GLY A 1 195 ? -3.822 -32.719 -5.824 1 97.94 195 GLY A C 1
ATOM 1457 O O . GLY A 1 195 ? -4.816 -33.219 -6.375 1 97.94 195 GLY A O 1
ATOM 1458 N N . TYR A 1 196 ? -2.93 -33.438 -5.191 1 96.94 196 TYR A N 1
ATOM 1459 C CA . TYR A 1 196 ? -3.092 -34.844 -4.922 1 96.94 196 TYR A CA 1
ATOM 1460 C C . TYR A 1 196 ? -3.723 -35.062 -3.551 1 96.94 196 TYR A C 1
ATOM 1462 O O . TYR A 1 196 ? -3.209 -34.594 -2.537 1 96.94 196 TYR A O 1
ATOM 1470 N N . LEU A 1 197 ? -4.855 -35.812 -3.531 1 97.19 197 LEU A N 1
ATOM 1471 C CA . LEU A 1 197 ? -5.512 -36.125 -2.26 1 97.19 197 LEU A CA 1
ATOM 1472 C C . LEU A 1 197 ? -4.613 -36.969 -1.366 1 97.19 197 LEU A C 1
ATOM 1474 O O . LEU A 1 197 ? -4.797 -37 -0.147 1 97.19 197 LEU A O 1
ATOM 1478 N N . SER A 1 198 ? -3.592 -37.656 -1.97 1 97.19 198 SER A N 1
ATOM 1479 C CA . SER A 1 198 ? -2.604 -38.406 -1.204 1 97.19 198 SER A CA 1
ATOM 1480 C C . SER A 1 198 ? -1.619 -37.469 -0.506 1 97.19 198 SER A C 1
ATOM 1482 O O . SER A 1 198 ? -0.866 -37.906 0.372 1 97.19 198 SER A O 1
ATOM 1484 N N . GLY A 1 199 ? -1.609 -36.188 -0.89 1 95.75 199 GLY A N 1
ATOM 1485 C CA . GLY A 1 199 ? -0.67 -35.219 -0.348 1 95.75 199 GLY A CA 1
ATOM 1486 C C . GLY A 1 199 ? 0.685 -35.281 -1.03 1 95.75 199 GLY A C 1
ATOM 1487 O O . GLY A 1 199 ? 0.828 -35.844 -2.107 1 95.75 199 GLY A O 1
ATOM 1488 N N . GLY A 1 200 ? 1.662 -34.438 -0.495 1 94.25 200 GLY A N 1
ATOM 1489 C CA . GLY A 1 200 ? 3.045 -34.5 -0.944 1 94.25 200 GLY A CA 1
ATOM 1490 C C . GLY A 1 200 ? 3.449 -33.312 -1.817 1 94.25 200 GLY A C 1
ATOM 1491 O O . GLY A 1 200 ? 4.566 -32.812 -1.702 1 94.25 200 GLY A O 1
ATOM 1492 N N . ILE A 1 201 ? 2.611 -32.969 -2.73 1 95.81 201 ILE A N 1
ATOM 1493 C CA . ILE A 1 201 ? 2.93 -31.891 -3.654 1 95.81 201 ILE A CA 1
ATOM 1494 C C . ILE A 1 201 ? 1.918 -30.766 -3.486 1 95.81 201 ILE A C 1
ATOM 1496 O O . ILE A 1 201 ? 0.708 -30.984 -3.531 1 95.81 201 ILE A O 1
ATOM 1500 N N . ASP A 1 202 ? 2.43 -29.516 -3.227 1 96.44 202 ASP A N 1
ATOM 1501 C CA . ASP A 1 202 ? 1.525 -28.406 -2.973 1 96.44 202 ASP A CA 1
ATOM 1502 C C . ASP A 1 202 ? 2.281 -27.078 -2.967 1 96.44 202 ASP A C 1
ATOM 1504 O O . ASP A 1 202 ? 3.506 -27.047 -2.82 1 96.44 202 ASP A O 1
ATOM 1508 N N . SER A 1 203 ? 1.531 -26.016 -3.25 1 96.19 203 SER A N 1
ATOM 1509 C CA . SER A 1 203 ? 2.057 -24.688 -2.902 1 96.19 203 SER A CA 1
ATOM 1510 C C . SER A 1 203 ? 2.109 -24.5 -1.39 1 96.19 203 SER A C 1
ATOM 1512 O O . SER A 1 203 ? 1.488 -25.266 -0.641 1 96.19 203 SER A O 1
ATOM 1514 N N . CYS A 1 204 ? 2.893 -23.547 -0.954 1 95 204 CYS A N 1
ATOM 1515 C CA . CYS A 1 204 ? 3.064 -23.297 0.472 1 95 204 CYS A CA 1
ATOM 1516 C C . CYS A 1 204 ? 3.25 -21.812 0.743 1 95 204 CYS A C 1
ATOM 1518 O O . CYS A 1 204 ? 2.975 -20.984 -0.123 1 95 204 CYS A O 1
ATOM 1520 N N . GLN A 1 205 ? 3.52 -21.469 2.006 1 90.94 205 GLN A N 1
ATOM 1521 C CA . GLN A 1 205 ? 3.688 -20.078 2.377 1 90.94 205 GLN A CA 1
ATOM 1522 C C . GLN A 1 205 ? 4.699 -19.375 1.468 1 90.94 205 GLN A C 1
ATOM 1524 O O . GLN A 1 205 ? 5.781 -19.906 1.219 1 90.94 205 GLN A O 1
ATOM 1529 N N . GLY A 1 206 ? 4.293 -18.25 0.942 1 91.44 206 GLY A N 1
ATOM 1530 C CA . GLY A 1 206 ? 5.156 -17.516 0.041 1 91.44 206 GLY A CA 1
ATOM 1531 C C . GLY A 1 206 ? 4.801 -17.703 -1.421 1 91.44 206 GLY A C 1
ATOM 1532 O O . GLY A 1 206 ? 5.281 -16.953 -2.283 1 91.44 206 GLY A O 1
ATOM 1533 N N . ASP A 1 207 ? 3.977 -18.656 -1.68 1 96.5 207 ASP A N 1
ATOM 1534 C CA . ASP A 1 207 ? 3.574 -18.938 -3.055 1 96.5 207 ASP A CA 1
ATOM 1535 C C . ASP A 1 207 ? 2.283 -18.203 -3.408 1 96.5 207 ASP A C 1
ATOM 1537 O O . ASP A 1 207 ? 1.866 -18.188 -4.566 1 96.5 207 ASP A O 1
ATOM 1541 N N . SER A 1 208 ? 1.688 -17.578 -2.348 1 97.25 208 SER A N 1
ATOM 1542 C CA . SER A 1 208 ? 0.448 -16.844 -2.596 1 97.25 208 SER A CA 1
ATOM 1543 C C . SER A 1 208 ? 0.606 -15.859 -3.75 1 97.25 208 SER A C 1
ATOM 1545 O O . SER A 1 208 ? 1.636 -15.188 -3.867 1 97.25 208 SER A O 1
ATOM 1547 N N . GLY A 1 209 ? -0.502 -15.859 -4.586 1 98.38 209 GLY A N 1
ATOM 1548 C CA . GLY A 1 209 ? -0.464 -14.945 -5.719 1 98.38 209 GLY A CA 1
ATOM 1549 C C . GLY A 1 209 ? 0.184 -15.555 -6.949 1 98.38 209 GLY A C 1
ATOM 1550 O O . GLY A 1 209 ? 0.077 -15.008 -8.047 1 98.38 209 GLY A O 1
ATOM 1551 N N . GLY A 1 210 ? 0.825 -16.719 -6.805 1 98.5 210 GLY A N 1
ATOM 1552 C CA . GLY A 1 210 ? 1.439 -17.422 -7.922 1 98.5 210 GLY A CA 1
ATOM 1553 C C . GLY A 1 210 ? 0.429 -18.062 -8.844 1 98.5 210 GLY A C 1
ATOM 1554 O O . GLY A 1 210 ? -0.768 -18.094 -8.555 1 98.5 210 GLY A O 1
ATOM 1555 N N . PRO A 1 211 ? 0.938 -18.641 -9.883 1 98.5 211 PRO A N 1
ATOM 1556 C CA . PRO A 1 211 ? 0.051 -19.078 -10.969 1 98.5 211 PRO A CA 1
ATOM 1557 C C . PRO A 1 211 ? -0.394 -20.531 -10.82 1 98.5 211 PRO A C 1
ATOM 1559 O O . PRO A 1 211 ? 0.363 -21.359 -10.312 1 98.5 211 PRO A O 1
ATOM 1562 N N . LEU A 1 212 ? -1.613 -20.766 -11.203 1 97.94 212 LEU A N 1
ATOM 1563 C CA . LEU A 1 212 ? -2.066 -22.062 -11.688 1 97.94 212 LEU A CA 1
ATOM 1564 C C . LEU A 1 212 ? -2.26 -22.031 -13.203 1 97.94 212 LEU A C 1
ATOM 1566 O O . LEU A 1 212 ? -3.215 -21.438 -13.703 1 97.94 212 LEU A O 1
ATOM 1570 N N . ILE A 1 213 ? -1.384 -22.766 -13.898 1 97.81 213 ILE A N 1
ATOM 1571 C CA . ILE A 1 213 ? -1.273 -22.641 -15.352 1 97.81 213 ILE A CA 1
ATOM 1572 C C . ILE A 1 213 ? -1.787 -23.922 -16.016 1 97.81 213 ILE A C 1
ATOM 1574 O O . ILE A 1 213 ? -1.519 -25.016 -15.539 1 97.81 213 ILE A O 1
ATOM 1578 N N . TYR A 1 214 ? -2.527 -23.719 -17.031 1 96.5 214 TYR A N 1
ATOM 1579 C CA . TYR A 1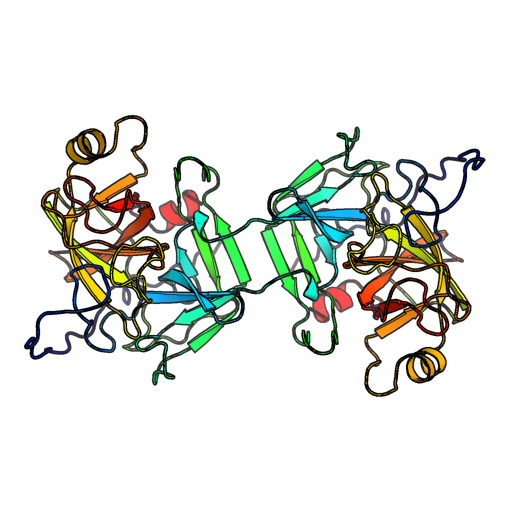 214 ? -2.9 -24.812 -17.938 1 96.5 214 TYR A CA 1
ATOM 1580 C C . TYR A 1 214 ? -2.375 -24.562 -19.344 1 96.5 214 TYR A C 1
ATOM 1582 O O . TYR A 1 214 ? -2.494 -23.453 -19.875 1 96.5 214 TYR A O 1
ATOM 1590 N N . GLN A 1 215 ? -1.69 -25.562 -19.891 1 94.44 215 GLN A N 1
ATOM 1591 C CA . GLN A 1 215 ? -1.269 -25.469 -21.281 1 94.44 215 GLN A CA 1
ATOM 1592 C C . GLN A 1 215 ? -2.367 -25.953 -22.219 1 94.44 215 GLN A C 1
ATOM 1594 O O . GLN A 1 215 ? -2.695 -27.141 -22.234 1 94.44 215 GLN A O 1
ATOM 1599 N N . ASP A 1 216 ? -2.869 -25 -22.938 1 92 216 ASP A N 1
ATOM 1600 C CA . ASP A 1 216 ? -3.922 -25.359 -23.891 1 92 216 ASP A CA 1
ATOM 1601 C C . ASP A 1 216 ? -3.434 -26.422 -24.875 1 92 216 ASP A C 1
ATOM 1603 O O . ASP A 1 216 ? -2.389 -26.25 -25.516 1 92 216 ASP A O 1
ATOM 1607 N N . ARG A 1 217 ? -4.219 -27.438 -25.078 1 89.56 217 ARG A N 1
ATOM 1608 C CA . ARG A 1 217 ? -3.773 -28.578 -25.875 1 89.56 217 ARG A CA 1
ATOM 1609 C C . ARG A 1 217 ? -3.84 -28.266 -27.359 1 89.56 217 ARG A C 1
ATOM 1611 O O . ARG A 1 217 ? -3.119 -28.875 -28.156 1 89.56 217 ARG A O 1
ATOM 1618 N N . ILE A 1 218 ? -4.719 -27.359 -27.719 1 88.56 218 ILE A N 1
ATOM 1619 C CA . ILE A 1 218 ? -4.902 -27.031 -29.125 1 88.56 218 ILE A CA 1
ATOM 1620 C C . ILE A 1 218 ? -3.857 -26.016 -29.562 1 88.56 218 ILE A C 1
ATOM 1622 O O . ILE A 1 218 ? -3.059 -26.266 -30.469 1 88.56 218 ILE A O 1
ATOM 1626 N N . SER A 1 219 ? -3.709 -24.922 -28.891 1 87 219 SER A N 1
ATOM 1627 C CA . SER A 1 219 ? -2.822 -23.828 -29.281 1 87 219 SER A CA 1
ATOM 1628 C C . SER A 1 219 ? -1.412 -24.031 -28.734 1 87 219 SER A C 1
ATOM 1630 O O . SER A 1 219 ? -0.455 -23.438 -29.219 1 87 219 SER A O 1
ATOM 1632 N N . GLY A 1 220 ? -1.271 -24.844 -27.688 1 91.75 220 GLY A N 1
ATOM 1633 C CA . GLY A 1 220 ? 0.006 -25.031 -27.016 1 91.75 220 GLY A CA 1
ATOM 1634 C C . GLY A 1 220 ? 0.383 -23.875 -26.109 1 91.75 220 GLY A C 1
ATOM 1635 O O . GLY A 1 220 ? 1.443 -23.891 -25.484 1 91.75 220 GLY A O 1
ATOM 1636 N N . ARG A 1 221 ? -0.467 -22.922 -26.016 1 93 221 ARG A N 1
ATOM 1637 C CA . ARG A 1 221 ? -0.175 -21.734 -25.219 1 93 221 ARG A CA 1
ATOM 1638 C C . ARG A 1 221 ? -0.485 -21.969 -23.75 1 93 221 ARG A C 1
ATOM 1640 O O . ARG A 1 221 ? -1.433 -22.672 -23.406 1 93 221 ARG A O 1
ATOM 1647 N N . PHE A 1 222 ? 0.338 -21.359 -22.938 1 95.88 222 PHE A N 1
ATOM 1648 C CA . PHE A 1 222 ? 0.116 -21.406 -21.5 1 95.88 222 PHE A CA 1
ATOM 1649 C C . PHE A 1 222 ? -0.882 -20.344 -21.062 1 95.88 222 PHE A C 1
ATOM 1651 O O . PHE A 1 222 ? -0.789 -19.188 -21.484 1 95.88 222 PHE A O 1
ATOM 1658 N N . GLN A 1 223 ? -1.831 -20.781 -20.25 1 95.62 223 GLN A N 1
ATOM 1659 C CA . GLN A 1 223 ? -2.898 -19.891 -19.812 1 95.62 223 GLN A CA 1
ATOM 1660 C C . GLN A 1 223 ? -3.023 -19.891 -18.297 1 95.62 223 GLN A C 1
ATOM 1662 O O . GLN A 1 223 ? -2.904 -20.938 -17.656 1 95.62 223 GLN A O 1
ATOM 1667 N N . LEU A 1 224 ? -3.279 -18.719 -17.734 1 97 224 LEU A N 1
ATOM 1668 C CA . LEU A 1 224 ? -3.475 -18.547 -16.312 1 97 224 LEU A CA 1
ATOM 1669 C C . LEU A 1 224 ? -4.914 -18.875 -15.914 1 97 224 LEU A C 1
ATOM 1671 O O . LEU A 1 224 ? -5.82 -18.078 -16.141 1 97 224 LEU A O 1
ATOM 1675 N N . HIS A 1 225 ? -5.098 -19.969 -15.219 1 96.56 225 HIS A N 1
ATOM 1676 C CA . HIS A 1 225 ? -6.457 -20.359 -14.859 1 96.56 225 HIS A CA 1
ATOM 1677 C C . HIS A 1 225 ? -6.723 -20.141 -13.375 1 96.56 225 HIS A C 1
ATOM 1679 O O . HIS A 1 225 ? -7.879 -20.125 -12.945 1 96.56 225 HIS A O 1
ATOM 1685 N N . GLY A 1 226 ? -5.688 -20.016 -12.594 1 97.31 226 GLY A N 1
ATOM 1686 C CA . GLY A 1 226 ? -5.875 -19.797 -11.172 1 97.31 226 GLY A CA 1
ATOM 1687 C C . GLY A 1 226 ? -4.754 -19 -10.531 1 97.31 226 GLY A C 1
ATOM 1688 O O . GLY A 1 226 ? -3.662 -18.891 -11.094 1 97.31 226 GLY A O 1
ATOM 1689 N N . ILE A 1 227 ? -5.039 -18.469 -9.391 1 98.12 227 ILE A N 1
ATOM 1690 C CA . ILE A 1 227 ? -4.09 -17.766 -8.531 1 98.12 227 ILE A CA 1
ATOM 1691 C C . ILE A 1 227 ? -4.016 -18.469 -7.172 1 98.12 227 ILE A C 1
ATOM 1693 O O . ILE A 1 227 ? -5.043 -18.719 -6.543 1 98.12 227 ILE A O 1
ATOM 1697 N N . THR A 1 228 ? -2.83 -18.812 -6.711 1 98.5 228 THR A N 1
ATOM 1698 C CA . THR A 1 228 ? -2.666 -19.453 -5.41 1 98.5 228 THR A CA 1
ATOM 1699 C C . THR A 1 228 ? -3.256 -18.578 -4.305 1 98.5 228 THR A C 1
ATOM 1701 O O . THR A 1 228 ? -2.826 -17.438 -4.105 1 98.5 228 THR A O 1
ATOM 1704 N N . SER A 1 229 ? -4.207 -19.156 -3.514 1 98.25 229 SER A N 1
ATOM 1705 C CA . SER A 1 229 ? -4.969 -18.344 -2.559 1 98.25 229 SER A CA 1
ATOM 1706 C C . SER A 1 229 ? -4.781 -18.859 -1.135 1 98.25 229 SER A C 1
ATOM 1708 O O . SER A 1 229 ? -4.203 -18.172 -0.292 1 98.25 229 SER A O 1
ATOM 1710 N N . TRP A 1 230 ? -5.215 -20.094 -0.902 1 97.19 230 TRP A N 1
ATOM 1711 C CA . TRP A 1 230 ? -5.102 -20.594 0.465 1 97.19 230 TRP A CA 1
ATOM 1712 C C . TRP A 1 230 ? -5.074 -22.109 0.491 1 97.19 230 TRP A C 1
ATOM 1714 O O . TRP A 1 230 ? -5.32 -22.766 -0.53 1 97.19 230 TRP A O 1
ATOM 1724 N N . GLY A 1 231 ? -4.758 -22.609 1.567 1 95.38 231 GLY A N 1
ATOM 1725 C CA . GLY A 1 231 ? -4.727 -24.031 1.848 1 95.38 231 GLY A CA 1
ATOM 1726 C C . GLY A 1 231 ? -4.688 -24.344 3.33 1 95.38 231 GLY A C 1
ATOM 1727 O O . GLY A 1 231 ? -4.363 -23.484 4.145 1 95.38 231 GLY A O 1
ATOM 1728 N N . ASP A 1 232 ? -5.078 -25.547 3.646 1 93.31 232 ASP A N 1
ATOM 1729 C CA . ASP A 1 232 ? -4.941 -26.062 5.004 1 93.31 232 ASP A CA 1
ATOM 1730 C C . ASP A 1 232 ? -3.678 -26.906 5.141 1 93.31 232 ASP A C 1
ATOM 1732 O O . ASP A 1 232 ? -3.732 -28.141 5.02 1 93.31 232 ASP A O 1
ATOM 1736 N N . GLY A 1 233 ? -2.605 -26.234 5.438 1 91.94 233 GLY A N 1
ATOM 1737 C CA . GLY A 1 233 ? -1.297 -26.859 5.375 1 91.94 233 GLY A CA 1
ATOM 1738 C C . GLY A 1 233 ? -0.71 -26.891 3.977 1 91.94 233 GLY A C 1
ATOM 1739 O O . GLY A 1 233 ? -1.23 -26.234 3.068 1 91.94 233 GLY A O 1
ATOM 1740 N N . CYS A 1 234 ? 0.431 -27.578 3.809 1 94.69 234 CYS A N 1
ATOM 1741 C CA . CYS A 1 234 ? 1.104 -27.734 2.523 1 94.69 234 CYS A CA 1
ATOM 1742 C C . CYS A 1 234 ? 1.364 -29.203 2.211 1 94.69 234 CYS A C 1
ATOM 1744 O O . CYS A 1 234 ? 2.215 -29.828 2.84 1 94.69 234 CYS A O 1
ATOM 1746 N N . GLY A 1 235 ? 0.677 -29.688 1.272 1 94.44 235 GLY A N 1
ATOM 1747 C CA . GLY A 1 235 ? 0.893 -31.062 0.862 1 94.44 235 GLY A CA 1
ATOM 1748 C C . GLY A 1 235 ? 0.316 -32.062 1.836 1 94.44 235 GLY A C 1
ATOM 1749 O O . GLY A 1 235 ? 0.77 -33.219 1.893 1 94.44 235 GLY A O 1
ATOM 1750 N N . GLU A 1 236 ? -0.625 -31.672 2.607 1 94.62 236 GLU A N 1
ATOM 1751 C CA . GLU A 1 236 ? -1.263 -32.562 3.572 1 94.62 236 GLU A CA 1
ATOM 1752 C C . GLU A 1 236 ? -2.305 -33.438 2.898 1 94.62 236 GLU A C 1
ATOM 1754 O O . GLU A 1 236 ? -3.047 -33 2.027 1 94.62 236 GLU A O 1
ATOM 1759 N N . LYS A 1 237 ? -2.326 -34.688 3.369 1 97 237 LYS A N 1
ATOM 1760 C CA . LYS A 1 237 ? -3.309 -35.656 2.838 1 97 237 LYS A CA 1
ATOM 1761 C C . LYS A 1 237 ? -4.727 -35.094 2.992 1 97 237 LYS A C 1
ATOM 1763 O O . LYS A 1 237 ? -5.094 -34.594 4.059 1 97 237 LYS A O 1
ATOM 1768 N N . GLY A 1 238 ? -5.504 -35.156 1.875 1 97.44 238 GLY A N 1
ATOM 1769 C CA . GLY A 1 238 ? -6.906 -34.781 1.89 1 97.44 238 GLY A CA 1
ATOM 1770 C C . GLY A 1 238 ? -7.105 -33.281 1.86 1 97.44 238 GLY A C 1
ATOM 1771 O O . GLY A 1 238 ? -8.227 -32.781 2.021 1 97.44 238 GLY A O 1
ATOM 1772 N N . LYS A 1 239 ? -6.051 -32.531 1.642 1 97.06 239 LYS A N 1
ATOM 1773 C CA . LYS A 1 239 ? -6.141 -31.094 1.721 1 97.06 239 LYS A CA 1
ATOM 1774 C C . LYS A 1 239 ? -5.5 -30.438 0.502 1 97.06 239 LYS A C 1
ATOM 1776 O O . LYS A 1 239 ? -4.418 -29.859 0.601 1 97.06 239 LYS A O 1
ATOM 1781 N N . PRO A 1 240 ? -6.156 -30.516 -0.636 1 97.44 240 PRO A N 1
ATOM 1782 C CA . PRO A 1 240 ? -5.609 -29.875 -1.839 1 97.44 240 PRO A CA 1
ATOM 1783 C C . PRO A 1 240 ? -5.496 -28.359 -1.708 1 97.44 240 PRO A C 1
ATOM 1785 O O . PRO A 1 240 ? -6.148 -27.766 -0.849 1 97.44 240 PRO A O 1
ATOM 1788 N N . GLY A 1 241 ? -4.605 -27.766 -2.479 1 97.69 241 GLY A N 1
ATOM 1789 C CA . GLY A 1 241 ? -4.504 -26.312 -2.525 1 97.69 241 GLY A CA 1
ATOM 1790 C C . GLY A 1 241 ? -5.707 -25.641 -3.174 1 97.69 241 GLY A C 1
ATOM 1791 O O . GLY A 1 241 ? -6.312 -26.203 -4.09 1 97.69 241 GLY A O 1
ATOM 1792 N N . VAL A 1 242 ? -6.043 -24.453 -2.746 1 98.31 242 VAL A N 1
ATOM 1793 C CA . VAL A 1 242 ? -7.176 -23.703 -3.285 1 98.31 242 VAL A CA 1
ATOM 1794 C C . VAL A 1 242 ? -6.676 -22.484 -4.066 1 98.31 242 VAL A C 1
ATOM 1796 O O . VAL A 1 242 ? -5.758 -21.797 -3.627 1 98.31 242 VAL A O 1
ATOM 1799 N N . TYR A 1 243 ? -7.27 -22.281 -5.16 1 98.12 243 TYR A N 1
ATOM 1800 C CA . TYR A 1 243 ? -6.902 -21.219 -6.094 1 98.12 243 TYR A CA 1
ATOM 1801 C C . TYR A 1 243 ? -8.117 -20.359 -6.449 1 98.12 243 TYR A C 1
ATOM 1803 O O . TYR A 1 243 ? -9.242 -20.859 -6.52 1 98.12 243 TYR A O 1
ATOM 1811 N N . THR A 1 244 ? -7.844 -19.078 -6.652 1 97.44 244 THR A N 1
ATOM 1812 C CA . THR A 1 244 ? -8.898 -18.219 -7.188 1 97.44 244 THR A CA 1
ATOM 1813 C C . THR A 1 244 ? -9.102 -18.469 -8.68 1 97.44 244 THR A C 1
ATOM 1815 O O . THR A 1 244 ? -8.133 -18.531 -9.438 1 97.44 244 THR A O 1
ATOM 1818 N N . ARG A 1 245 ? -10.344 -18.625 -9.086 1 95.75 245 ARG A N 1
ATOM 1819 C CA . ARG A 1 245 ? -10.688 -18.797 -10.492 1 95.75 245 ARG A CA 1
ATOM 1820 C C . ARG A 1 245 ? -10.438 -17.5 -11.273 1 95.75 245 ARG A C 1
ATOM 1822 O O . ARG A 1 245 ? -10.977 -16.453 -10.93 1 95.75 245 ARG A O 1
ATOM 1829 N N . VAL A 1 246 ? -9.57 -17.594 -12.273 1 95.69 246 VAL A N 1
ATOM 1830 C CA . VAL A 1 246 ? -9.328 -16.438 -13.141 1 95.69 246 VAL A CA 1
ATOM 1831 C C . VAL A 1 246 ? -10.375 -16.391 -14.25 1 95.69 246 VAL A C 1
ATOM 1833 O O . VAL A 1 246 ? -10.68 -17.422 -14.867 1 95.69 246 VAL A O 1
ATOM 1836 N N . PRO A 1 247 ? -10.891 -15.203 -14.508 1 87 247 PRO A N 1
ATOM 1837 C CA . PRO A 1 247 ? -11.906 -15.133 -15.562 1 87 247 PRO A CA 1
ATOM 1838 C C . PRO A 1 247 ? -11.344 -15.438 -16.953 1 87 247 PRO A C 1
ATOM 1840 O O . PRO A 1 247 ? -10.156 -15.219 -17.203 1 87 247 PRO A O 1
ATOM 1843 N N . LEU A 1 248 ? -12.156 -15.938 -17.906 1 81.12 248 LEU A N 1
ATOM 1844 C CA . LEU A 1 248 ? -11.789 -16.469 -19.219 1 81.12 248 LEU A CA 1
ATOM 1845 C C . LEU A 1 248 ? -11.398 -15.344 -20.172 1 81.12 248 LEU A C 1
ATOM 1847 O O . LEU A 1 248 ? -10.781 -15.586 -21.203 1 81.12 248 LEU A O 1
ATOM 1851 N N . THR A 1 249 ? -11.664 -14.039 -19.953 1 75.31 249 THR A N 1
ATOM 1852 C CA . THR A 1 249 ? -11.25 -12.969 -20.844 1 75.31 249 THR A CA 1
ATOM 1853 C C . THR A 1 249 ? -10.734 -11.766 -20.047 1 75.31 249 THR A C 1
ATOM 1855 O O . THR A 1 249 ? -11.125 -11.578 -18.891 1 75.31 249 THR A O 1
ATOM 1858 N N . SER A 1 250 ? -9.758 -11.133 -20.688 1 74.56 250 SER A N 1
ATOM 1859 C CA . SER A 1 250 ? -9.188 -9.953 -20.031 1 74.56 250 SER A CA 1
ATOM 1860 C C . SER A 1 250 ? -10.273 -8.992 -19.578 1 74.56 250 SER A C 1
ATOM 1862 O O . SER A 1 250 ? -10.195 -8.422 -18.484 1 74.56 250 SER A O 1
ATOM 1864 N N . ASP A 1 251 ? -11.219 -8.695 -20.5 1 77.62 251 ASP A N 1
ATOM 1865 C CA . ASP A 1 251 ? -12.312 -7.789 -20.172 1 77.62 251 ASP A CA 1
ATOM 1866 C C . ASP A 1 251 ? -13.055 -8.258 -18.922 1 77.62 251 ASP A C 1
ATOM 1868 O O . ASP A 1 251 ? -13.461 -7.438 -18.094 1 77.62 251 ASP A O 1
ATOM 1872 N N . ARG A 1 252 ? -13.07 -9.523 -18.891 1 76.88 252 ARG A N 1
ATOM 1873 C CA . ARG A 1 252 ? -13.766 -10.086 -17.734 1 76.88 252 ARG A CA 1
ATOM 1874 C C . ARG A 1 252 ? -12.945 -9.898 -16.453 1 76.88 252 ARG A C 1
ATOM 1876 O O . ARG A 1 252 ? -13.508 -9.633 -15.391 1 76.88 252 ARG A O 1
ATOM 1883 N N . LEU A 1 253 ? -11.57 -10.055 -16.766 1 82.38 253 LEU A N 1
ATOM 1884 C CA . LEU A 1 253 ? -10.727 -9.852 -15.594 1 82.38 253 LEU A CA 1
ATOM 1885 C C . LEU A 1 253 ? -10.875 -8.43 -15.055 1 82.38 253 LEU A C 1
ATOM 1887 O O . LEU A 1 253 ? -11.062 -8.234 -13.852 1 82.38 253 LEU A O 1
ATOM 1891 N N . LEU A 1 254 ? -10.859 -7.484 -16 1 78.12 254 LEU A N 1
ATOM 1892 C CA . LEU A 1 254 ? -11.008 -6.086 -15.609 1 78.12 254 LEU A CA 1
ATOM 1893 C C . LEU A 1 254 ? -12.398 -5.832 -15.031 1 78.12 254 LEU A C 1
ATOM 1895 O O . LEU A 1 254 ? -12.547 -5.082 -14.062 1 78.12 254 LEU A O 1
ATOM 1899 N N . SER A 1 255 ? -13.344 -6.441 -15.672 1 77.06 255 SER A N 1
ATOM 1900 C CA . SER A 1 255 ? -14.711 -6.273 -15.188 1 77.06 255 SER A CA 1
ATOM 1901 C C . SER A 1 255 ? -14.891 -6.902 -13.812 1 77.06 255 SER A C 1
ATOM 1903 O O . SER A 1 255 ? -15.766 -6.492 -13.047 1 77.06 255 SER A O 1
ATOM 1905 N N . SER A 1 256 ? -14.117 -7.898 -13.68 1 69.75 256 SER A N 1
ATOM 1906 C CA . SER A 1 256 ? -14.188 -8.547 -12.375 1 69.75 256 SER A CA 1
ATOM 1907 C C . SER A 1 256 ? -13.578 -7.672 -11.289 1 69.75 256 SER A C 1
ATOM 1909 O O . SER A 1 256 ? -13.852 -7.863 -10.102 1 69.75 256 SER A O 1
ATOM 1911 N N . LEU A 1 257 ? -12.758 -6.77 -11.734 1 69.19 257 LEU A N 1
ATOM 1912 C CA . LEU A 1 257 ? -12.055 -5.918 -10.781 1 69.19 257 LEU A CA 1
ATOM 1913 C C . LEU A 1 257 ? -12.812 -4.609 -10.57 1 69.19 257 LEU A C 1
ATOM 1915 O O . LEU A 1 257 ? -12.836 -4.074 -9.453 1 69.19 257 LEU A O 1
ATOM 1919 N N . SER B 1 1 ? -10.359 4.945 -23.531 1 25.77 1 SER B N 1
ATOM 1920 C CA . SER B 1 1 ? -10.711 3.568 -23.219 1 25.77 1 SER B CA 1
ATOM 1921 C C . SER B 1 1 ? -9.781 2.582 -23.906 1 25.77 1 SER B C 1
ATOM 1923 O O . SER B 1 1 ? -10.125 1.413 -24.094 1 25.77 1 SER B O 1
ATOM 1925 N N . GLN B 1 2 ? -8.789 3.021 -24.484 1 29.11 2 GLN B N 1
ATOM 1926 C CA . GLN B 1 2 ? -7.934 2.275 -25.406 1 29.11 2 GLN B CA 1
ATOM 1927 C C . GLN B 1 2 ? -7.195 1.152 -24.688 1 29.11 2 GLN B C 1
ATOM 1929 O O . GLN B 1 2 ? -6.305 1.412 -23.875 1 29.11 2 GLN B O 1
ATOM 1934 N N . TYR B 1 3 ? -7.996 0.106 -24.25 1 36.56 3 TYR B N 1
ATOM 1935 C CA . TYR B 1 3 ? -7.723 -1.2 -23.672 1 36.56 3 TYR B CA 1
ATOM 1936 C C . TYR B 1 3 ? -6.566 -1.891 -24.375 1 36.56 3 TYR B C 1
ATOM 1938 O O . TYR B 1 3 ? -6.73 -2.408 -25.484 1 36.56 3 TYR B O 1
ATOM 1946 N N . LEU B 1 4 ? -5.488 -1.28 -24.453 1 36.66 4 LEU B N 1
ATOM 1947 C CA . LEU B 1 4 ? -4.355 -1.844 -25.172 1 36.66 4 LEU B CA 1
ATOM 1948 C C . LEU B 1 4 ? -3.977 -3.211 -24.625 1 36.66 4 LEU B C 1
ATOM 1950 O O . LEU B 1 4 ? -3.113 -3.312 -23.75 1 36.66 4 LEU B O 1
ATOM 1954 N N . TRP B 1 5 ? -5.023 -3.936 -24.078 1 43.75 5 TRP B N 1
ATOM 1955 C CA . TRP B 1 5 ? -4.555 -5.266 -23.703 1 43.75 5 TRP B CA 1
ATOM 1956 C C . TRP B 1 5 ? -3.711 -5.883 -24.812 1 43.75 5 TRP B C 1
ATOM 1958 O O . TRP B 1 5 ? -3.871 -5.539 -25.984 1 43.75 5 TRP B O 1
ATOM 1968 N N . ILE B 1 6 ? -2.633 -6.508 -24.438 1 47.72 6 ILE B N 1
ATOM 1969 C CA . ILE B 1 6 ? -1.53 -7.129 -25.172 1 47.72 6 ILE B CA 1
ATOM 1970 C C . ILE B 1 6 ? -2.074 -7.906 -26.359 1 47.72 6 ILE B C 1
ATOM 1972 O O . ILE B 1 6 ? -3.131 -8.531 -26.281 1 47.72 6 ILE B O 1
ATOM 1976 N N . ASN B 1 7 ? -1.579 -7.625 -27.453 1 48.91 7 ASN B N 1
ATOM 1977 C CA . ASN B 1 7 ? -1.547 -8.398 -28.688 1 48.91 7 ASN B CA 1
ATOM 1978 C C . ASN B 1 7 ? -1.38 -9.891 -28.422 1 48.91 7 ASN B C 1
ATOM 1980 O O . ASN B 1 7 ? -0.374 -10.312 -27.844 1 48.91 7 ASN B O 1
ATOM 1984 N N . ALA B 1 8 ? -2.518 -10.734 -28.25 1 55.94 8 ALA B N 1
ATOM 1985 C CA . ALA B 1 8 ? -2.67 -12.188 -28.25 1 55.94 8 ALA B CA 1
ATOM 1986 C C . ALA B 1 8 ? -1.45 -12.867 -28.859 1 55.94 8 ALA B C 1
ATOM 1988 O O . ALA B 1 8 ? -1.104 -13.992 -28.484 1 55.94 8 ALA B O 1
ATOM 1989 N N . ALA B 1 9 ? -0.7 -12.133 -29.672 1 58.38 9 ALA B N 1
ATOM 1990 C CA . ALA B 1 9 ? 0.293 -12.82 -30.5 1 58.38 9 ALA B CA 1
ATOM 1991 C C . ALA B 1 9 ? 1.516 -13.211 -29.672 1 58.38 9 ALA B C 1
ATOM 1993 O O . ALA B 1 9 ? 2.201 -14.188 -29.984 1 58.38 9 ALA B O 1
ATOM 1994 N N . VAL B 1 10 ? 1.668 -12.68 -28.391 1 79.38 10 VAL B N 1
ATOM 1995 C CA . VAL B 1 10 ? 2.967 -12.938 -27.781 1 79.38 10 VAL B CA 1
ATOM 1996 C C . VAL B 1 10 ? 2.771 -13.562 -26.391 1 79.38 10 VAL B C 1
ATOM 1998 O O . VAL B 1 10 ? 3.727 -14.055 -25.797 1 79.38 10 VAL B O 1
ATOM 2001 N N . CYS B 1 11 ? 1.629 -13.852 -25.969 1 90 11 CYS B N 1
ATOM 2002 C CA . CYS B 1 11 ? 1.446 -14.336 -24.594 1 90 11 CYS B CA 1
ATOM 2003 C C . CYS B 1 11 ? 1.603 -15.852 -24.531 1 90 11 CYS B C 1
ATOM 2005 O O . CYS B 1 11 ? 1.437 -16.531 -25.547 1 90 11 CYS B O 1
ATOM 2007 N N . GLY B 1 12 ? 1.988 -16.375 -23.328 1 93.81 12 GLY B N 1
ATOM 2008 C CA . GLY B 1 12 ? 1.938 -17.781 -22.984 1 93.81 12 GLY B CA 1
ATOM 2009 C C . GLY B 1 12 ? 2.99 -18.609 -23.703 1 93.81 12 GLY B C 1
ATOM 2010 O O . GLY B 1 12 ? 2.752 -19.766 -24.047 1 93.81 12 GLY B O 1
ATOM 2011 N N . GLN B 1 13 ? 3.99 -17.953 -24.156 1 89.12 13 GLN B N 1
ATOM 2012 C CA . GLN B 1 13 ? 5.098 -18.656 -24.781 1 89.12 13 GLN B CA 1
ATOM 2013 C C . GLN B 1 13 ? 6.238 -18.891 -23.797 1 89.12 13 GLN B C 1
ATOM 2015 O O . GLN B 1 13 ? 6.551 -18.016 -22.984 1 89.12 13 GLN B O 1
ATOM 2020 N N . ARG B 1 14 ? 6.652 -20.188 -23.703 1 84.25 14 ARG B N 1
ATOM 2021 C CA . ARG B 1 14 ? 7.777 -20.531 -22.859 1 84.25 14 ARG B CA 1
ATOM 2022 C C . ARG B 1 14 ? 8.875 -21.234 -23.656 1 84.25 14 ARG B C 1
ATOM 2024 O O . ARG B 1 14 ? 8.594 -22.047 -24.531 1 84.25 14 ARG B O 1
ATOM 2031 N N . SER B 1 15 ? 10.102 -20.688 -23.656 1 68.38 15 SER B N 1
ATOM 2032 C CA . SER B 1 15 ? 11.195 -21.344 -24.359 1 68.38 15 SER B CA 1
ATOM 2033 C C . SER B 1 15 ? 11.531 -22.703 -23.734 1 68.38 15 SER B C 1
ATOM 2035 O O . SER B 1 15 ? 11.602 -22.828 -22.516 1 68.38 15 SER B O 1
ATOM 2037 N N . ALA B 1 16 ? 11.32 -23.859 -24.422 1 58.38 16 ALA B N 1
ATOM 2038 C CA . ALA B 1 16 ? 11.531 -25.25 -24.062 1 58.38 16 ALA B CA 1
ATOM 2039 C C . ALA B 1 16 ? 12.984 -25.5 -23.641 1 58.38 16 ALA B C 1
ATOM 2041 O O . ALA B 1 16 ? 13.891 -25.438 -24.484 1 58.38 16 ALA B O 1
ATOM 2042 N N . THR B 1 17 ? 13.703 -24.859 -22.766 1 51.62 17 THR B N 1
ATOM 2043 C CA . THR B 1 17 ? 15.031 -25.438 -22.641 1 51.62 17 THR B CA 1
ATOM 2044 C C . THR B 1 17 ? 14.953 -26.828 -22.016 1 51.62 17 THR B C 1
ATOM 2046 O O . THR B 1 17 ? 14.234 -27.047 -21.047 1 51.62 17 THR B O 1
ATOM 2049 N N . VAL B 1 18 ? 15.484 -27.922 -22.812 1 43.84 18 VAL B N 1
ATOM 2050 C CA . VAL B 1 18 ? 15.633 -29.359 -22.594 1 43.84 18 VAL B CA 1
ATOM 2051 C C . VAL B 1 18 ? 16.422 -29.609 -21.312 1 43.84 18 VAL B C 1
ATOM 2053 O O . VAL B 1 18 ? 17.609 -29.25 -21.219 1 43.84 18 VAL B O 1
ATOM 2056 N N . GLN B 1 19 ? 16.141 -29.125 -20.188 1 43.09 19 GLN B N 1
ATOM 2057 C CA . GLN B 1 19 ? 17.094 -29.5 -19.156 1 43.09 19 GLN B CA 1
ATOM 2058 C C . GLN B 1 19 ? 17.047 -31 -18.875 1 43.09 19 GLN B C 1
ATOM 2060 O O . GLN B 1 19 ? 15.984 -31.625 -18.984 1 43.09 19 GLN B O 1
ATOM 2065 N N . ASN B 1 20 ? 18.312 -31.547 -18.984 1 35.88 20 ASN B N 1
ATOM 2066 C CA . ASN B 1 20 ? 18.719 -32.844 -18.469 1 35.88 20 ASN B CA 1
ATOM 2067 C C . ASN B 1 20 ? 18.391 -33 -16.984 1 35.88 20 ASN B C 1
ATOM 2069 O O . ASN B 1 20 ? 19 -32.312 -16.156 1 35.88 20 ASN B O 1
ATOM 2073 N N . VAL B 1 21 ? 17.312 -33.312 -16.562 1 38.91 21 VAL B N 1
ATOM 2074 C CA . VAL B 1 21 ? 16.609 -33.312 -15.273 1 38.91 21 VAL B CA 1
ATOM 2075 C C . VAL B 1 21 ? 17.219 -34.406 -14.367 1 38.91 21 VAL B C 1
AT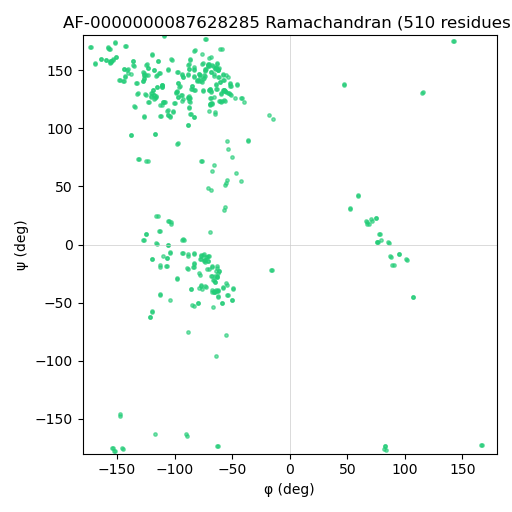OM 2077 O O . VAL B 1 21 ? 16.844 -35.562 -14.438 1 38.91 21 VAL B O 1
ATOM 2080 N N . THR B 1 22 ? 18.656 -34.5 -14.195 1 32.81 22 THR B N 1
ATOM 2081 C CA . THR B 1 22 ? 18.844 -35.594 -13.25 1 32.81 22 THR B CA 1
ATOM 2082 C C . THR B 1 22 ? 18.281 -35.219 -11.883 1 32.81 22 THR B C 1
ATOM 2084 O O . THR B 1 22 ? 18.062 -36.094 -11.031 1 32.81 22 THR B O 1
ATOM 2087 N N . GLN B 1 23 ? 18.734 -33.969 -11.25 1 37.28 23 GLN B N 1
ATOM 2088 C CA . GLN B 1 23 ? 18.906 -33.969 -9.797 1 37.28 23 GLN B CA 1
ATOM 2089 C C . GLN B 1 23 ? 17.562 -33.906 -9.086 1 37.28 23 GLN B C 1
ATOM 2091 O O . GLN B 1 23 ? 16.594 -33.344 -9.609 1 37.28 23 GLN B O 1
ATOM 2096 N N . PRO B 1 24 ? 17.531 -34.25 -7.668 1 37.19 24 PRO B N 1
ATOM 2097 C CA . PRO B 1 24 ? 16.406 -34.5 -6.762 1 37.19 24 PRO B CA 1
ATOM 2098 C C . PRO B 1 24 ? 15.516 -33.25 -6.609 1 37.19 24 PRO B C 1
ATOM 2100 O O . PRO B 1 24 ? 15.984 -32.125 -6.762 1 37.19 24 PRO B O 1
ATOM 2103 N N . ARG B 1 25 ? 14.133 -33.312 -6.344 1 40.38 25 ARG B N 1
ATOM 2104 C CA . ARG B 1 25 ? 12.75 -32.875 -6.516 1 40.38 25 ARG B CA 1
ATOM 2105 C C . ARG B 1 25 ? 12.359 -31.844 -5.477 1 40.38 25 ARG B C 1
ATOM 2107 O O . ARG B 1 25 ? 11.398 -31.094 -5.672 1 40.38 25 ARG B O 1
ATOM 2114 N N . SER B 1 26 ? 12.602 -30.906 -4.297 1 44.34 26 SER B N 1
ATOM 2115 C CA . SER B 1 26 ? 11.594 -30.641 -3.273 1 44.34 26 SER B CA 1
ATOM 2116 C C . SER B 1 26 ? 11.055 -29.219 -3.383 1 44.34 26 SER B C 1
ATOM 2118 O O . SER B 1 26 ? 9.984 -28.922 -2.854 1 44.34 26 SER B O 1
ATOM 2120 N N . ARG B 1 27 ? 10.992 -27.812 -3.873 1 50.38 27 ARG B N 1
ATOM 2121 C CA . ARG B 1 27 ? 10.781 -26.438 -3.418 1 50.38 27 ARG B CA 1
ATOM 2122 C C . ARG B 1 27 ? 9.297 -26.094 -3.438 1 50.38 27 ARG B C 1
ATOM 2124 O O . ARG B 1 27 ? 8.766 -25.562 -2.459 1 50.38 27 ARG B O 1
ATOM 2131 N N . ILE B 1 28 ? 8.18 -25.766 -4.172 1 73.25 28 ILE B N 1
ATOM 2132 C CA . ILE B 1 2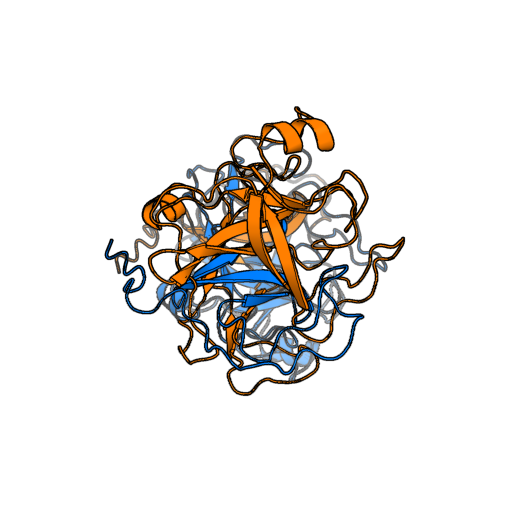8 ? 6.875 -26.406 -4.203 1 73.25 28 ILE B CA 1
ATOM 2133 C C . ILE B 1 28 ? 6.961 -27.781 -3.537 1 73.25 28 ILE B C 1
ATOM 2135 O O . ILE B 1 28 ? 7.758 -28.625 -3.947 1 73.25 28 ILE B O 1
ATOM 2139 N N . VAL B 1 29 ? 6.211 -27.5 -2.238 1 89.44 29 VAL B N 1
ATOM 2140 C CA . VAL B 1 29 ? 6.344 -28.75 -1.483 1 89.44 29 VAL B CA 1
ATOM 2141 C C . VAL B 1 29 ? 6.188 -29.938 -2.422 1 89.44 29 VAL B C 1
ATOM 2143 O O . VAL B 1 29 ? 5.207 -30.031 -3.168 1 89.44 29 VAL B O 1
ATOM 2146 N N . GLY B 1 30 ? 7.238 -30.734 -2.4 1 91 30 GLY B N 1
ATOM 2147 C CA . GLY B 1 30 ? 7.191 -31.953 -3.203 1 91 30 GLY B CA 1
ATOM 2148 C C . GLY B 1 30 ? 7.469 -31.703 -4.672 1 91 30 GLY B C 1
ATOM 2149 O O . GLY B 1 30 ? 7.348 -32.625 -5.496 1 91 30 GLY B O 1
ATOM 2150 N N . GLY B 1 31 ? 7.805 -30.422 -5.109 1 94.12 31 GLY B N 1
ATOM 2151 C CA . GLY B 1 31 ? 8.133 -30.094 -6.484 1 94.12 31 GLY B CA 1
ATOM 2152 C C . GLY B 1 31 ? 9.617 -30.219 -6.789 1 94.12 31 GLY B C 1
ATOM 2153 O O . GLY B 1 31 ? 10.32 -31 -6.156 1 94.12 31 GLY B O 1
ATOM 2154 N N . SER B 1 32 ? 10.047 -29.625 -7.895 1 94.38 32 SER B N 1
ATOM 2155 C CA . SER B 1 32 ? 11.445 -29.609 -8.32 1 94.38 32 SER B CA 1
ATOM 2156 C C . SER B 1 32 ? 11.859 -28.219 -8.805 1 94.38 32 SER B C 1
ATOM 2158 O O . SER B 1 32 ? 11.008 -27.406 -9.18 1 94.38 32 SER B O 1
ATOM 2160 N N . PRO B 1 33 ? 13.188 -27.938 -8.711 1 94.12 33 PRO B N 1
ATOM 2161 C CA . PRO B 1 33 ? 13.625 -26.672 -9.305 1 94.12 33 PRO B CA 1
ATOM 2162 C C . PRO B 1 33 ? 13.273 -26.562 -10.781 1 94.12 33 PRO B C 1
ATOM 2164 O O . PRO B 1 33 ? 13.461 -27.516 -11.539 1 94.12 33 PRO B O 1
ATOM 2167 N N . ALA B 1 34 ? 12.719 -25.422 -11.125 1 95.38 34 ALA B N 1
ATOM 2168 C CA . ALA B 1 34 ? 12.406 -25.188 -12.539 1 95.38 34 ALA B CA 1
ATOM 2169 C C . ALA B 1 34 ? 13.68 -24.922 -13.336 1 95.38 34 ALA B C 1
ATOM 2171 O O . ALA B 1 34 ? 14.688 -24.453 -12.789 1 95.38 34 ALA B O 1
ATOM 2172 N N . PRO B 1 35 ? 13.641 -25.281 -14.633 1 91.44 35 PRO B N 1
ATOM 2173 C CA . PRO B 1 35 ? 14.734 -24.781 -15.469 1 91.44 35 PRO B CA 1
ATOM 2174 C C . PRO B 1 35 ? 14.797 -23.25 -15.508 1 91.44 35 PRO B C 1
ATOM 2176 O O . PRO B 1 35 ? 13.758 -22.594 -15.547 1 91.44 35 PRO B O 1
ATOM 2179 N N . PRO B 1 36 ? 16.047 -22.719 -15.461 1 89.75 36 PRO B N 1
ATOM 2180 C CA . PRO B 1 36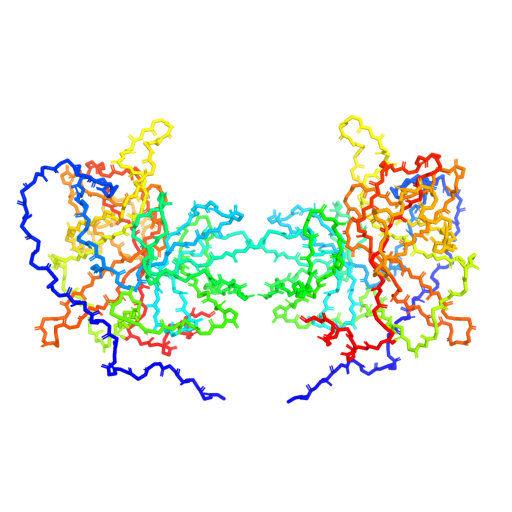 ? 16.156 -21.266 -15.539 1 89.75 36 PRO B CA 1
ATOM 2181 C C . PRO B 1 36 ? 15.43 -20.672 -16.75 1 89.75 36 PRO B C 1
ATOM 2183 O O . PRO B 1 36 ? 15.539 -21.219 -17.859 1 89.75 36 PRO B O 1
ATOM 2186 N N . GLY B 1 37 ? 14.648 -19.688 -16.5 1 89.12 37 GLY B N 1
ATOM 2187 C CA . GLY B 1 37 ? 13.977 -18.984 -17.578 1 89.12 37 GLY B CA 1
ATOM 2188 C C . GLY B 1 37 ? 12.664 -19.641 -18 1 89.12 37 GLY B C 1
ATOM 2189 O O . GLY B 1 37 ? 11.969 -19.125 -18.875 1 89.12 37 GLY B O 1
ATOM 2190 N N . SER B 1 38 ? 12.203 -20.703 -17.391 1 93.19 38 SER B N 1
ATOM 2191 C CA . SER B 1 38 ? 11.039 -21.453 -17.828 1 93.19 38 SER B CA 1
ATOM 2192 C C . SER B 1 38 ? 9.742 -20.828 -17.328 1 93.19 38 SER B C 1
ATOM 2194 O O . SER B 1 38 ? 8.648 -21.234 -17.703 1 93.19 38 SER B O 1
ATOM 2196 N N . TRP B 1 39 ? 9.828 -19.906 -16.516 1 96.5 39 TRP B N 1
ATOM 2197 C CA . TRP B 1 39 ? 8.648 -19.188 -16.016 1 96.5 39 TRP B CA 1
ATOM 2198 C C . TRP B 1 39 ? 8.766 -17.703 -16.281 1 96.5 39 TRP B C 1
ATOM 2200 O O . TRP B 1 39 ? 8.891 -16.906 -15.336 1 96.5 39 TRP B O 1
ATOM 2210 N N . PRO B 1 40 ? 8.633 -17.312 -17.516 1 97.12 40 PRO B N 1
ATOM 2211 C CA . PRO B 1 40 ? 8.906 -15.93 -17.891 1 97.12 40 PRO B CA 1
ATOM 2212 C C . PRO B 1 40 ? 7.836 -14.961 -17.406 1 97.12 40 PRO B C 1
ATOM 2214 O O . PRO B 1 40 ? 8.031 -13.742 -17.453 1 97.12 40 PRO B O 1
ATOM 2217 N N . TRP B 1 41 ? 6.727 -15.469 -16.922 1 98.25 41 TRP B N 1
ATOM 2218 C CA . TRP B 1 41 ? 5.637 -14.609 -16.469 1 98.25 41 TRP B CA 1
ATOM 2219 C C . TRP B 1 41 ? 5.586 -14.555 -14.938 1 98.25 41 TRP B C 1
ATOM 2221 O O . TRP B 1 41 ? 4.742 -13.859 -14.367 1 98.25 41 TRP B O 1
ATOM 2231 N N . LEU B 1 42 ? 6.402 -15.367 -14.25 1 98.5 42 LEU B N 1
ATOM 2232 C CA . LEU B 1 42 ? 6.391 -15.375 -12.789 1 98.5 42 LEU B CA 1
ATOM 2233 C C . LEU B 1 42 ? 6.988 -14.078 -12.234 1 98.5 42 LEU B C 1
ATOM 2235 O O . LEU B 1 42 ? 8.016 -13.609 -12.727 1 98.5 42 LEU B O 1
ATOM 2239 N N . VAL B 1 43 ? 6.316 -13.484 -11.281 1 98.75 43 VAL B N 1
ATOM 2240 C CA . VAL B 1 43 ? 6.73 -12.211 -10.711 1 98.75 43 VAL B CA 1
ATOM 2241 C C . VAL B 1 43 ? 6.98 -12.375 -9.211 1 98.75 43 VAL B C 1
ATOM 2243 O O . VAL B 1 43 ? 6.199 -13.023 -8.516 1 98.75 43 VAL B O 1
ATOM 2246 N N . ASN B 1 44 ? 8.102 -11.914 -8.703 1 98.44 44 ASN B N 1
ATOM 2247 C CA . ASN B 1 44 ? 8.445 -11.805 -7.289 1 98.44 44 ASN B CA 1
ATOM 2248 C C . ASN B 1 44 ? 8 -10.469 -6.703 1 98.44 44 ASN B C 1
ATOM 2250 O O . ASN B 1 44 ? 8.609 -9.438 -6.984 1 98.44 44 ASN B O 1
ATOM 2254 N N . LEU B 1 45 ? 6.91 -10.477 -5.957 1 97.94 45 LEU B N 1
ATOM 2255 C CA . LEU B 1 45 ? 6.414 -9.258 -5.32 1 97.94 45 LEU B CA 1
ATOM 2256 C C . LEU B 1 45 ? 7.055 -9.062 -3.951 1 97.94 45 LEU B C 1
ATOM 2258 O O . LEU B 1 45 ? 6.973 -9.945 -3.09 1 97.94 45 LEU B O 1
ATOM 2262 N N . GLN B 1 46 ? 7.613 -7.859 -3.797 1 96.62 46 GLN B N 1
ATOM 2263 C CA . GLN B 1 46 ? 8.43 -7.613 -2.611 1 96.62 46 GLN B CA 1
ATOM 2264 C C . GLN B 1 46 ? 7.949 -6.375 -1.86 1 96.62 46 GLN B C 1
ATOM 2266 O O . GLN B 1 46 ? 7.473 -5.418 -2.473 1 96.62 46 GLN B O 1
ATOM 2271 N N . LEU B 1 47 ? 8 -6.465 -0.588 1 92.38 47 LEU B N 1
ATOM 2272 C CA . LEU B 1 47 ? 7.879 -5.301 0.284 1 92.38 47 LEU B CA 1
ATOM 2273 C C . LEU B 1 47 ? 9.195 -5 0.984 1 92.38 47 LEU B C 1
ATOM 2275 O O . LEU B 1 47 ? 9.727 -5.848 1.706 1 92.38 47 LEU B O 1
ATOM 2279 N N . ASP B 1 48 ? 9.75 -3.77 0.742 1 83.19 48 ASP B N 1
ATOM 2280 C CA . ASP B 1 48 ? 11.055 -3.373 1.267 1 83.19 48 ASP B CA 1
ATOM 2281 C C . ASP B 1 48 ? 12.125 -4.402 0.914 1 83.19 48 ASP B C 1
ATOM 2283 O O . ASP B 1 48 ? 12.938 -4.781 1.764 1 83.19 48 ASP B O 1
ATOM 2287 N N . GLY B 1 49 ? 12.023 -5.074 -0.186 1 87.69 49 GLY B N 1
ATOM 2288 C CA . GLY B 1 49 ? 13.031 -5.984 -0.71 1 87.69 49 GLY B CA 1
ATOM 2289 C C . GLY B 1 49 ? 12.781 -7.43 -0.324 1 87.69 49 GLY B C 1
ATOM 2290 O O . GLY B 1 49 ? 13.484 -8.328 -0.797 1 87.69 49 GLY B O 1
ATOM 2291 N N . ALA B 1 50 ? 11.852 -7.699 0.513 1 90.25 50 ALA B N 1
ATOM 2292 C CA . ALA B 1 50 ? 11.562 -9.055 0.957 1 90.25 50 ALA B CA 1
ATOM 2293 C C . ALA B 1 50 ? 10.414 -9.664 0.152 1 90.25 50 ALA B C 1
ATOM 2295 O O . ALA B 1 50 ? 9.398 -9 -0.092 1 90.25 50 ALA B O 1
ATOM 2296 N N . LEU B 1 51 ? 10.625 -10.898 -0.235 1 93.31 51 LEU B N 1
ATOM 2297 C CA . LEU B 1 51 ? 9.578 -11.617 -0.959 1 93.31 51 LEU B CA 1
ATOM 2298 C C . LEU B 1 51 ? 8.32 -11.742 -0.107 1 93.31 51 LEU B C 1
ATOM 2300 O O . LEU B 1 51 ? 8.375 -12.266 1.009 1 93.31 51 LEU B O 1
ATOM 2304 N N . MET B 1 52 ? 7.227 -11.273 -0.618 1 94.44 52 MET B N 1
ATOM 2305 C CA . MET B 1 52 ? 5.961 -11.344 0.106 1 94.44 52 MET B CA 1
ATOM 2306 C C . MET B 1 52 ? 4.984 -12.289 -0.584 1 94.44 52 MET B C 1
ATOM 2308 O O . MET B 1 52 ? 4.297 -13.07 0.077 1 94.44 52 MET B O 1
ATOM 2312 N N . CYS B 1 53 ? 4.906 -12.211 -1.896 1 96.94 53 CYS B N 1
ATOM 2313 C CA . CYS B 1 53 ? 3.967 -12.984 -2.699 1 96.94 53 CYS B CA 1
ATOM 2314 C C . CYS B 1 53 ? 4.504 -13.195 -4.109 1 96.94 53 CYS B C 1
ATOM 2316 O O . CYS B 1 53 ? 5.406 -12.484 -4.547 1 96.94 53 CYS B O 1
ATOM 2318 N N . GLY B 1 54 ? 3.939 -14.219 -4.758 1 97.94 54 GLY B N 1
ATOM 2319 C CA . GLY B 1 54 ? 4.082 -14.336 -6.199 1 97.94 54 GLY B CA 1
ATOM 2320 C C . GLY B 1 54 ? 3.078 -13.492 -6.965 1 97.94 54 GLY B C 1
ATOM 2321 O O . GLY B 1 54 ? 2.121 -12.977 -6.387 1 97.94 54 GLY B O 1
ATOM 2322 N N . GLY B 1 55 ? 3.303 -13.344 -8.195 1 98.69 55 GLY B N 1
ATOM 2323 C CA . GLY B 1 55 ? 2.426 -12.734 -9.18 1 98.69 55 GLY B CA 1
ATOM 2324 C C . GLY B 1 55 ? 2.631 -13.281 -10.586 1 98.69 55 GLY B C 1
ATOM 2325 O O . GLY B 1 55 ? 3.529 -14.094 -10.812 1 98.69 55 GLY B O 1
ATOM 2326 N N . VAL B 1 56 ? 1.771 -12.82 -11.406 1 98.62 56 VAL B N 1
ATOM 2327 C CA . VAL B 1 56 ? 1.808 -13.336 -12.773 1 98.62 56 VAL B CA 1
ATOM 2328 C C . VAL B 1 56 ? 1.677 -12.172 -13.766 1 98.62 56 VAL B C 1
ATOM 2330 O O . VAL B 1 56 ? 0.684 -11.445 -13.742 1 98.62 56 VAL B O 1
ATOM 2333 N N . LEU B 1 57 ? 2.689 -12.031 -14.555 1 97.94 57 LEU B N 1
ATOM 2334 C CA . LEU B 1 57 ? 2.662 -11.016 -15.602 1 97.94 57 LEU B CA 1
ATOM 2335 C C . LEU B 1 57 ? 1.638 -11.359 -16.672 1 97.94 57 LEU B C 1
ATOM 2337 O O . LEU B 1 57 ? 1.74 -12.406 -17.312 1 97.94 57 LEU B O 1
ATOM 2341 N N . VAL B 1 58 ? 0.66 -10.469 -16.906 1 95.88 58 VAL B N 1
ATOM 2342 C CA . VAL B 1 58 ? -0.378 -10.781 -17.875 1 95.88 58 VAL B CA 1
ATOM 2343 C C . VAL B 1 58 ? -0.369 -9.742 -19 1 95.88 58 VAL B C 1
ATOM 2345 O O . VAL B 1 58 ? -1.034 -9.922 -20.031 1 95.88 58 VAL B O 1
ATOM 2348 N N . ASP B 1 59 ? 0.348 -8.664 -18.781 1 94.5 59 ASP B N 1
ATOM 2349 C CA . ASP B 1 59 ? 0.645 -7.598 -19.734 1 94.5 59 ASP B CA 1
ATOM 2350 C C . ASP B 1 59 ? 1.898 -6.828 -19.312 1 94.5 59 ASP B C 1
ATOM 2352 O O . ASP B 1 59 ? 2.396 -6.996 -18.203 1 94.5 59 ASP B O 1
ATOM 2356 N N . SER B 1 60 ? 2.389 -5.984 -20.203 1 96.31 60 SER B N 1
ATOM 2357 C CA . SER B 1 60 ? 3.668 -5.332 -19.953 1 96.31 60 SER B CA 1
ATOM 2358 C C . SER B 1 60 ? 3.607 -4.469 -18.703 1 96.31 60 SER B C 1
ATOM 2360 O O . SER B 1 60 ? 4.633 -4.211 -18.062 1 96.31 60 SER B O 1
ATOM 2362 N N . SER B 1 61 ? 2.465 -4.047 -18.281 1 96.69 61 SER B N 1
ATOM 2363 C CA . SER B 1 61 ? 2.389 -3.164 -17.125 1 96.69 61 SER B CA 1
ATOM 2364 C C . SER B 1 61 ? 1.464 -3.734 -16.062 1 96.69 61 SER B C 1
ATOM 2366 O O . SER B 1 61 ? 1.1 -3.037 -15.109 1 96.69 61 SER B O 1
ATOM 2368 N N . TRP B 1 62 ? 1.023 -5 -16.25 1 96.19 62 TRP B N 1
ATOM 2369 C CA . TRP B 1 62 ? -0.013 -5.516 -15.352 1 96.19 62 TRP B CA 1
ATOM 2370 C C . TRP B 1 62 ? 0.359 -6.895 -14.828 1 96.19 62 TRP B C 1
ATOM 2372 O O . TRP B 1 62 ? 0.711 -7.789 -15.602 1 96.19 62 TRP B O 1
ATOM 2382 N N . VAL B 1 63 ? 0.269 -7.055 -13.508 1 97.69 63 VAL B N 1
ATOM 2383 C CA . VAL B 1 63 ? 0.523 -8.297 -12.789 1 97.69 63 VAL B CA 1
ATOM 2384 C C . VAL B 1 63 ? -0.74 -8.742 -12.055 1 97.69 63 VAL B C 1
ATOM 2386 O O . VAL B 1 63 ? -1.426 -7.918 -11.438 1 97.69 63 VAL B O 1
ATOM 2389 N N . VAL B 1 64 ? -1.098 -10.016 -12.18 1 98.06 64 VAL B N 1
ATOM 2390 C CA . VAL B 1 64 ? -2.186 -10.586 -11.398 1 98.06 64 VAL B CA 1
ATOM 2391 C C . VAL B 1 64 ? -1.619 -11.312 -10.18 1 98.06 64 VAL B C 1
ATOM 2393 O O . VAL B 1 64 ? -0.603 -12 -10.281 1 98.06 64 VAL B O 1
ATOM 2396 N N . THR B 1 65 ? -2.242 -11.203 -8.984 1 98.06 65 THR B N 1
ATOM 2397 C CA . THR B 1 65 ? -1.798 -11.812 -7.738 1 98.06 65 THR B CA 1
ATOM 2398 C C . THR B 1 65 ? -2.977 -12.031 -6.793 1 98.06 65 THR B C 1
ATOM 2400 O O . THR B 1 65 ? -4.133 -11.953 -7.207 1 98.06 65 THR B O 1
ATOM 2403 N N . ALA B 1 66 ? -2.633 -12.484 -5.59 1 97.75 66 ALA B N 1
ATOM 2404 C CA . ALA B 1 66 ? -3.662 -12.672 -4.57 1 97.75 66 ALA B CA 1
ATOM 2405 C C . ALA B 1 66 ? -3.928 -11.375 -3.811 1 97.75 66 ALA B C 1
ATOM 2407 O O . ALA B 1 66 ? -2.99 -10.703 -3.379 1 97.75 66 ALA B O 1
ATOM 2408 N N . ALA B 1 67 ? -5.207 -11.047 -3.621 1 96.75 67 ALA B N 1
ATOM 2409 C CA . ALA B 1 67 ? -5.59 -9.812 -2.943 1 96.75 67 ALA B CA 1
ATOM 2410 C C . ALA B 1 67 ? -5.137 -9.828 -1.484 1 96.75 67 ALA B C 1
ATOM 2412 O O . ALA B 1 67 ? -4.801 -8.781 -0.924 1 96.75 67 ALA B O 1
ATOM 2413 N N . HIS B 1 68 ? -5.102 -11.008 -0.864 1 96.25 68 HIS B N 1
ATOM 2414 C CA . HIS B 1 68 ? -4.82 -11.094 0.564 1 96.25 68 HIS B CA 1
ATOM 2415 C C . HIS B 1 68 ? -3.363 -10.758 0.861 1 96.25 68 HIS B C 1
ATOM 2417 O O . HIS B 1 68 ? -2.973 -10.641 2.023 1 96.25 68 HIS B O 1
ATOM 2423 N N . CYS B 1 69 ? -2.516 -10.641 -0.203 1 95.75 69 CYS B N 1
ATOM 2424 C CA . CYS B 1 69 ? -1.104 -10.312 -0.033 1 95.75 69 CYS B CA 1
ATOM 2425 C C . CYS B 1 69 ? -0.931 -8.891 0.474 1 95.75 69 CYS B C 1
ATOM 2427 O O . CYS B 1 69 ? 0.129 -8.539 0.995 1 95.75 69 CYS B O 1
ATOM 2429 N N . PHE B 1 70 ? -1.962 -8.125 0.3 1 93.44 70 PHE B N 1
ATOM 2430 C CA . PHE B 1 70 ? -1.81 -6.699 0.544 1 93.44 70 PHE B CA 1
ATOM 2431 C C . PHE B 1 70 ? -2.643 -6.262 1.744 1 93.44 70 PHE B C 1
ATOM 2433 O O . PHE B 1 70 ? -3.668 -6.871 2.049 1 93.44 70 PHE B O 1
ATOM 2440 N N . SER B 1 71 ? -2.072 -5.273 2.41 1 90.44 71 SER B N 1
ATOM 2441 C CA . SER B 1 71 ? -2.906 -4.488 3.314 1 90.44 71 SER B CA 1
ATOM 2442 C C . SER B 1 71 ? -3.469 -3.252 2.615 1 90.44 71 SER B C 1
ATOM 2444 O O . SER B 1 71 ? -2.832 -2.695 1.719 1 90.44 71 SER B O 1
ATOM 2446 N N . TYR B 1 72 ? -4.605 -2.939 2.998 1 91.06 72 TYR B N 1
ATOM 2447 C CA . TYR B 1 72 ? -5.281 -1.866 2.277 1 91.06 72 TYR B CA 1
ATOM 2448 C C . TYR B 1 72 ? -5.504 -0.658 3.178 1 91.06 72 TYR B C 1
ATOM 2450 O O . TYR B 1 72 ? -5.926 -0.802 4.328 1 91.06 72 TYR B O 1
ATOM 2458 N N . TRP B 1 73 ? -5.211 0.451 2.617 1 93.88 73 TRP B N 1
ATOM 2459 C CA . TRP B 1 73 ? -5.285 1.724 3.326 1 93.88 73 TRP B CA 1
ATOM 2460 C C . TRP B 1 73 ? -6.68 2.33 3.213 1 93.88 73 TRP B C 1
ATOM 2462 O O . TRP B 1 73 ? -7.34 2.193 2.18 1 93.88 73 TRP B O 1
ATOM 2472 N N . THR B 1 74 ? -7.07 3 4.254 1 97 74 THR B N 1
ATOM 2473 C CA . THR B 1 74 ? -8.273 3.82 4.234 1 97 74 THR B CA 1
ATOM 2474 C C . THR B 1 74 ? -7.973 5.238 4.707 1 97 74 THR B C 1
ATOM 2476 O O . THR B 1 74 ? -7.023 5.457 5.465 1 97 74 THR B O 1
ATOM 2479 N N . ALA B 1 75 ? -8.68 6.172 4.176 1 98.44 75 ALA B N 1
ATOM 2480 C CA . ALA B 1 75 ? -8.672 7.57 4.59 1 98.44 75 ALA B CA 1
ATOM 2481 C C . ALA B 1 75 ? -9.992 7.953 5.262 1 98.44 75 ALA B C 1
ATOM 2483 O O . ALA B 1 75 ? -11.062 7.82 4.664 1 98.44 75 ALA B O 1
ATOM 2484 N N . VAL B 1 76 ? -9.859 8.422 6.473 1 98.62 76 VAL B N 1
ATOM 2485 C CA . VAL B 1 76 ? -11.055 8.875 7.188 1 98.62 76 VAL B CA 1
ATOM 2486 C C . VAL B 1 76 ? -11.07 10.398 7.246 1 98.62 76 VAL B C 1
ATOM 2488 O O . VAL B 1 76 ? -10.188 11.016 7.855 1 98.62 76 VAL B O 1
ATOM 2491 N N . VAL B 1 77 ? -12.078 11 6.562 1 98.44 77 VAL B N 1
ATOM 2492 C CA . VAL B 1 77 ? -12.266 12.445 6.582 1 98.44 77 VAL B CA 1
ATOM 2493 C C . VAL B 1 77 ? -13.414 12.812 7.523 1 98.44 77 VAL B C 1
ATOM 2495 O O . VAL B 1 77 ? -14.242 11.961 7.855 1 98.44 77 VAL B O 1
ATOM 2498 N N . GLY B 1 78 ? -13.406 14.055 7.969 1 97.56 78 GLY B N 1
ATOM 2499 C CA . GLY B 1 78 ? -14.422 14.469 8.922 1 97.56 78 GLY B CA 1
ATOM 2500 C C . GLY B 1 78 ? -14.266 13.812 10.281 1 97.56 78 GLY B C 1
ATOM 2501 O O . GLY B 1 78 ? -15.219 13.758 11.062 1 97.56 78 GLY B O 1
ATOM 2502 N N . GLU B 1 79 ? -13.094 13.281 10.508 1 97 79 GLU B N 1
ATOM 2503 C CA . GLU B 1 79 ? -12.805 12.609 11.773 1 97 79 GLU B CA 1
ATOM 2504 C C . GLU B 1 79 ? -12.297 13.594 12.82 1 97 79 GLU B C 1
ATOM 2506 O O . GLU B 1 79 ? -11.398 14.391 12.539 1 97 79 GLU B O 1
ATOM 2511 N N . PHE B 1 80 ? -12.922 13.625 13.969 1 96.25 80 PHE B N 1
ATOM 2512 C CA . PHE B 1 80 ? -12.5 14.445 15.094 1 96.25 80 PHE B CA 1
ATOM 2513 C C . PHE B 1 80 ? -12.18 13.578 16.312 1 96.25 80 PHE B C 1
ATOM 2515 O O . PHE B 1 80 ? -11.062 13.641 16.828 1 96.25 80 PHE B O 1
ATOM 2522 N N . ASP B 1 81 ? -13.055 12.828 16.766 1 96.75 81 ASP B N 1
ATOM 2523 C CA . ASP B 1 81 ? -12.914 11.898 17.875 1 96.75 81 ASP B CA 1
ATOM 2524 C C . ASP B 1 81 ? -12.789 10.461 17.375 1 96.75 81 ASP B C 1
ATOM 2526 O O . ASP B 1 81 ? -13.758 9.883 16.891 1 96.75 81 ASP B O 1
ATOM 2530 N N . ILE B 1 82 ? -11.586 9.812 17.516 1 94.81 82 ILE B N 1
ATOM 2531 C CA . ILE B 1 82 ? -11.312 8.531 16.891 1 94.81 82 ILE B CA 1
ATOM 2532 C C . ILE B 1 82 ? -11.984 7.406 17.672 1 94.81 82 ILE B C 1
ATOM 2534 O O . ILE B 1 82 ? -12.047 6.266 17.219 1 94.81 82 ILE B O 1
ATOM 2538 N N . THR B 1 83 ? -12.508 7.734 18.859 1 94.5 83 THR B N 1
ATOM 2539 C CA . THR B 1 83 ? -13.125 6.715 19.703 1 94.5 83 THR B CA 1
ATOM 2540 C C . THR B 1 83 ? -14.602 6.555 19.359 1 94.5 83 THR B C 1
ATOM 2542 O O . THR B 1 83 ? -15.273 5.664 19.891 1 94.5 83 THR B O 1
ATOM 2545 N N . LYS B 1 84 ? -15.141 7.43 18.547 1 95.25 84 LYS B N 1
ATOM 2546 C CA . LYS B 1 84 ? -16.531 7.355 18.109 1 95.25 84 LYS B CA 1
ATOM 2547 C C . LYS B 1 84 ? -16.672 7.781 16.641 1 95.25 84 LYS B C 1
ATOM 2549 O O . LYS B 1 84 ? -15.711 8.289 16.047 1 95.25 84 LYS B O 1
ATOM 2554 N N . THR B 1 85 ? -17.891 7.562 16.078 1 94.69 85 THR B N 1
ATOM 2555 C CA . THR B 1 85 ? -18.172 8.016 14.719 1 94.69 85 THR B CA 1
ATOM 2556 C C . THR B 1 85 ? -18.672 9.453 14.727 1 94.69 85 THR B C 1
ATOM 2558 O O . THR B 1 85 ? -19.703 9.758 15.328 1 94.69 85 THR B O 1
ATOM 2561 N N . ASP B 1 86 ? -18.016 10.289 14.016 1 95.75 86 ASP B N 1
ATOM 2562 C CA . ASP B 1 86 ? -18.406 11.695 13.914 1 95.75 86 ASP B CA 1
ATOM 2563 C C . ASP B 1 86 ? -19.5 11.883 12.867 1 95.75 86 ASP B C 1
ATOM 2565 O O . ASP B 1 86 ? -19.625 11.078 11.938 1 95.75 86 ASP B O 1
ATOM 2569 N N . PRO B 1 87 ? -20.438 12.867 12.922 1 91.38 87 PRO B N 1
ATOM 2570 C CA . PRO B 1 87 ? -21.578 13.039 12.031 1 91.38 87 PRO B CA 1
ATOM 2571 C C . PRO B 1 87 ? -21.188 13.086 10.555 1 91.38 87 PRO B C 1
ATOM 2573 O O . PRO B 1 87 ? -21.859 12.484 9.711 1 91.38 87 PRO B O 1
ATOM 2576 N N . ASP B 1 88 ? -20.125 13.797 10.109 1 95.12 88 ASP B N 1
ATOM 2577 C CA . ASP B 1 88 ? -19.75 13.953 8.711 1 95.12 88 ASP B CA 1
ATOM 2578 C C . ASP B 1 88 ? -18.562 13.055 8.352 1 95.12 88 ASP B C 1
ATOM 2580 O O . ASP B 1 88 ? -17.953 13.219 7.301 1 95.12 88 ASP B O 1
ATOM 2584 N N . GLU B 1 89 ? -18.359 12.102 9.188 1 97.38 89 GLU B N 1
ATOM 2585 C CA . GLU B 1 89 ? -17.234 11.195 8.961 1 97.38 89 GLU B CA 1
ATOM 2586 C C . GLU B 1 89 ? -17.469 10.336 7.723 1 97.38 89 GLU B C 1
ATOM 2588 O O . GLU B 1 89 ? -18.562 9.836 7.496 1 97.38 89 GLU B O 1
ATOM 2593 N N . GLN B 1 90 ? -16.547 10.234 6.867 1 98.38 90 GLN B N 1
ATOM 2594 C CA . GLN B 1 90 ? -16.547 9.367 5.691 1 98.38 90 GLN B CA 1
ATOM 2595 C C . GLN B 1 90 ? -15.297 8.484 5.672 1 98.38 90 GLN B C 1
ATOM 2597 O O . GLN B 1 90 ? -14.18 8.969 5.887 1 98.38 90 GLN B O 1
ATOM 2602 N N . VAL B 1 91 ? -15.461 7.195 5.504 1 97.88 91 VAL B N 1
ATOM 2603 C CA . VAL B 1 91 ? -14.359 6.254 5.355 1 97.88 91 VAL B CA 1
ATOM 2604 C C . VAL B 1 91 ? -14.188 5.887 3.883 1 97.88 91 VAL B C 1
ATOM 2606 O O . VAL B 1 91 ? -15.094 5.312 3.268 1 97.88 91 VAL B O 1
ATOM 2609 N N . LEU B 1 92 ? -13.047 6.277 3.307 1 97.88 92 LEU B N 1
ATOM 2610 C CA . LEU B 1 92 ? -12.789 6.055 1.888 1 97.88 92 LEU B CA 1
ATOM 2611 C C . LEU B 1 92 ? -11.602 5.113 1.695 1 97.88 92 LEU B C 1
ATOM 2613 O O . LEU B 1 92 ? -10.641 5.156 2.463 1 97.88 92 LEU B O 1
ATOM 2617 N N . LYS B 1 93 ? -11.703 4.293 0.636 1 95.25 93 LYS B N 1
ATOM 2618 C CA . LYS B 1 93 ? -10.555 3.469 0.272 1 95.25 93 LYS B CA 1
ATOM 2619 C C . LYS B 1 93 ? -9.508 4.285 -0.483 1 95.25 93 LYS B C 1
ATOM 2621 O O . LYS B 1 93 ? -9.852 5.219 -1.212 1 95.25 93 LYS B O 1
ATOM 2626 N N . VAL B 1 94 ? -8.25 3.936 -0.267 1 95.88 94 VAL B N 1
ATOM 2627 C CA . VAL B 1 94 ? -7.152 4.551 -1.002 1 95.88 94 VAL B CA 1
ATOM 2628 C C . VAL B 1 94 ? -6.93 3.811 -2.318 1 95.88 94 VAL B C 1
ATOM 2630 O O . VAL B 1 94 ? -6.836 2.58 -2.336 1 95.88 94 VAL B O 1
ATOM 2633 N N . ASN B 1 95 ? -6.949 4.539 -3.381 1 93.25 95 ASN B N 1
ATOM 2634 C CA . ASN B 1 95 ? -6.711 3.961 -4.699 1 93.25 95 ASN B CA 1
ATOM 2635 C C . ASN B 1 95 ? -5.223 3.756 -4.961 1 93.25 95 ASN B C 1
ATOM 2637 O O . ASN B 1 95 ? -4.797 2.662 -5.336 1 93.25 95 ASN B O 1
ATOM 2641 N N . ARG B 1 96 ? -4.441 4.742 -4.75 1 93.31 96 ARG B N 1
ATOM 2642 C CA . ARG B 1 96 ? -2.996 4.629 -4.914 1 93.31 96 ARG B CA 1
ATOM 2643 C C . ARG B 1 96 ? -2.273 5.73 -4.148 1 93.31 96 ARG B C 1
ATOM 2645 O O . ARG B 1 96 ? -2.879 6.738 -3.777 1 93.31 96 ARG B O 1
ATOM 2652 N N . VAL B 1 97 ? -1.041 5.496 -3.865 1 93.5 97 VAL B N 1
ATOM 2653 C CA . VAL B 1 97 ? -0.122 6.422 -3.213 1 93.5 97 VAL B CA 1
ATOM 2654 C C . VAL B 1 97 ? 1.017 6.777 -4.168 1 93.5 97 VAL B C 1
ATOM 2656 O O . VAL B 1 97 ? 1.673 5.891 -4.719 1 93.5 97 VAL B O 1
ATOM 2659 N N . ILE B 1 98 ? 1.258 8.07 -4.371 1 93.75 98 ILE B N 1
ATOM 2660 C CA . ILE B 1 98 ? 2.293 8.57 -5.27 1 93.75 98 ILE B CA 1
ATOM 2661 C C . ILE B 1 98 ? 3.332 9.359 -4.469 1 93.75 98 ILE B C 1
ATOM 2663 O O . ILE B 1 98 ? 3.166 10.555 -4.223 1 93.75 98 ILE B O 1
ATOM 2667 N N . PRO B 1 99 ? 4.402 8.703 -4.078 1 94.06 99 PRO B N 1
ATOM 2668 C CA . PRO B 1 99 ? 5.461 9.445 -3.387 1 94.06 99 PRO B CA 1
ATOM 2669 C C . PRO B 1 99 ? 6.219 10.391 -4.312 1 94.06 99 PRO B C 1
ATOM 2671 O O . PRO B 1 99 ? 6.203 10.211 -5.531 1 94.06 99 PRO B O 1
ATOM 2674 N N . HIS B 1 100 ? 6.762 11.398 -3.738 1 95 100 HIS B N 1
ATOM 2675 C CA . HIS B 1 100 ? 7.684 12.219 -4.512 1 95 100 HIS B CA 1
ATOM 2676 C C . HIS B 1 100 ? 8.758 11.359 -5.18 1 95 100 HIS B C 1
ATOM 2678 O O . HIS B 1 100 ? 9.305 10.445 -4.559 1 95 100 HIS B O 1
ATOM 2684 N N . PRO B 1 101 ? 9.078 11.602 -6.441 1 91.06 101 PRO B N 1
ATOM 2685 C CA . PRO B 1 101 ? 10.008 10.734 -7.18 1 91.06 101 PRO B CA 1
ATOM 2686 C C . PRO B 1 101 ? 11.414 10.727 -6.578 1 91.06 101 PRO B C 1
ATOM 2688 O O . PRO B 1 101 ? 12.141 9.734 -6.715 1 91.06 101 PRO B O 1
ATOM 2691 N N . LYS B 1 102 ? 11.859 11.75 -5.918 1 93.88 102 LYS B N 1
ATOM 2692 C CA . LYS B 1 102 ? 13.188 11.852 -5.32 1 93.88 102 LYS B CA 1
ATOM 2693 C C . LYS B 1 102 ? 13.117 11.695 -3.805 1 93.88 102 LYS B C 1
ATOM 2695 O O . LYS B 1 102 ? 13.969 12.211 -3.08 1 93.88 102 LYS B O 1
ATOM 2700 N N . PHE B 1 103 ? 12.016 11.094 -3.348 1 95.25 103 PHE B N 1
ATOM 2701 C CA . PHE B 1 103 ? 11.938 10.82 -1.919 1 95.25 103 PHE B CA 1
ATOM 2702 C C . PHE B 1 103 ? 13.078 9.906 -1.48 1 95.25 103 PHE B C 1
ATOM 2704 O O . PHE B 1 103 ? 13.32 8.875 -2.102 1 95.25 103 PHE B O 1
ATOM 2711 N N . ASN B 1 104 ? 13.75 10.344 -0.423 1 94.56 104 ASN B N 1
ATOM 2712 C CA . ASN B 1 104 ? 14.789 9.523 0.193 1 94.56 104 ASN B CA 1
ATOM 2713 C C . ASN B 1 104 ? 14.375 9.039 1.578 1 94.56 104 ASN B C 1
ATOM 2715 O O . ASN B 1 104 ? 14.305 9.828 2.523 1 94.56 104 ASN B O 1
ATOM 2719 N N . PRO B 1 105 ? 14.133 7.773 1.74 1 92.25 105 PRO B N 1
ATOM 2720 C CA . PRO B 1 105 ? 13.617 7.262 3.012 1 92.25 105 PRO B CA 1
ATOM 2721 C C . PRO B 1 105 ? 14.656 7.301 4.129 1 92.25 105 PRO B C 1
ATOM 2723 O O . PRO B 1 105 ? 14.312 7.141 5.305 1 92.25 105 PRO B O 1
ATOM 2726 N N . LYS B 1 106 ? 15.867 7.477 3.842 1 92.75 106 LYS B N 1
ATOM 2727 C CA . LYS B 1 106 ? 16.922 7.52 4.855 1 92.75 106 LYS B CA 1
ATOM 2728 C C . LYS B 1 106 ? 17.078 8.922 5.43 1 92.75 106 LYS B C 1
ATOM 2730 O O . LYS B 1 106 ? 17.266 9.086 6.637 1 92.75 106 LYS B O 1
ATOM 2735 N N . THR B 1 107 ? 16.938 9.938 4.535 1 95.19 107 THR B N 1
ATOM 2736 C CA . THR B 1 107 ? 17.188 11.312 4.965 1 95.19 107 THR B CA 1
ATOM 2737 C C . THR B 1 107 ? 15.875 12.086 5.094 1 95.19 107 THR B C 1
ATOM 2739 O O . THR B 1 107 ? 15.852 13.203 5.602 1 95.19 107 THR B O 1
ATOM 2742 N N . PHE B 1 108 ? 14.82 11.562 4.613 1 95.94 108 PHE B N 1
ATOM 2743 C CA . PHE B 1 108 ? 13.484 12.156 4.594 1 95.94 108 PHE B CA 1
ATOM 2744 C C . PHE B 1 108 ? 13.453 13.383 3.686 1 95.94 108 PHE B C 1
ATOM 2746 O O . PHE B 1 108 ? 12.617 14.273 3.865 1 95.94 108 PHE B O 1
ATOM 2753 N N . ASN B 1 109 ? 14.453 13.422 2.795 1 96.5 109 ASN B N 1
ATOM 2754 C CA . ASN B 1 109 ? 14.359 14.438 1.753 1 96.5 109 ASN B CA 1
ATOM 2755 C C . ASN B 1 109 ? 13.156 14.211 0.85 1 96.5 109 ASN B C 1
ATOM 2757 O O . ASN B 1 109 ? 12.883 13.078 0.45 1 96.5 109 ASN B O 1
ATOM 2761 N N . ASN B 1 110 ? 12.383 15.297 0.573 1 96.5 110 ASN B N 1
ATOM 2762 C CA . ASN B 1 110 ? 11.188 15.234 -0.261 1 96.5 110 ASN B CA 1
ATOM 2763 C C . ASN B 1 110 ? 10.156 14.273 0.319 1 96.5 110 ASN B C 1
ATOM 2765 O O . ASN B 1 110 ? 9.578 13.461 -0.407 1 96.5 110 ASN B O 1
ATOM 2769 N N . ASP B 1 111 ? 9.992 14.352 1.646 1 96.69 111 ASP B N 1
ATOM 2770 C CA . ASP B 1 111 ? 9.078 13.469 2.359 1 96.69 111 ASP B CA 1
ATOM 2771 C C . ASP B 1 111 ? 7.625 13.906 2.164 1 96.69 111 ASP B C 1
ATOM 2773 O O . ASP B 1 111 ? 6.984 14.383 3.104 1 96.69 111 ASP B O 1
ATOM 2777 N N . ILE B 1 112 ? 7.113 13.688 0.959 1 97.06 112 ILE B N 1
ATOM 2778 C CA . ILE B 1 112 ? 5.746 14.07 0.611 1 97.06 112 ILE B CA 1
ATOM 2779 C C . ILE B 1 112 ? 5.18 13.086 -0.406 1 97.06 112 ILE B C 1
ATOM 2781 O O . ILE B 1 112 ? 5.91 12.562 -1.252 1 97.06 112 ILE B O 1
ATOM 2785 N N . ALA B 1 113 ? 3.916 12.773 -0.254 1 96.62 113 ALA B N 1
ATOM 2786 C CA . ALA B 1 113 ? 3.203 11.883 -1.165 1 96.62 113 ALA B CA 1
ATOM 2787 C C . ALA B 1 113 ? 1.778 12.375 -1.407 1 96.62 113 ALA B C 1
ATOM 2789 O O . ALA B 1 113 ? 1.194 13.047 -0.557 1 96.62 113 ALA B O 1
ATOM 2790 N N . LEU B 1 114 ? 1.262 12.078 -2.602 1 96.25 114 LEU B N 1
ATOM 2791 C CA . LEU B 1 114 ? -0.148 12.25 -2.932 1 96.25 114 LEU B CA 1
ATOM 2792 C C . LEU B 1 114 ? -0.904 10.93 -2.801 1 96.25 114 LEU B C 1
ATOM 2794 O O . LEU B 1 114 ? -0.425 9.891 -3.25 1 96.25 114 LEU B O 1
ATOM 2798 N N . VAL B 1 115 ? -1.987 10.984 -2.131 1 96.88 115 VAL B N 1
ATOM 2799 C CA . VAL B 1 115 ? -2.873 9.836 -2.004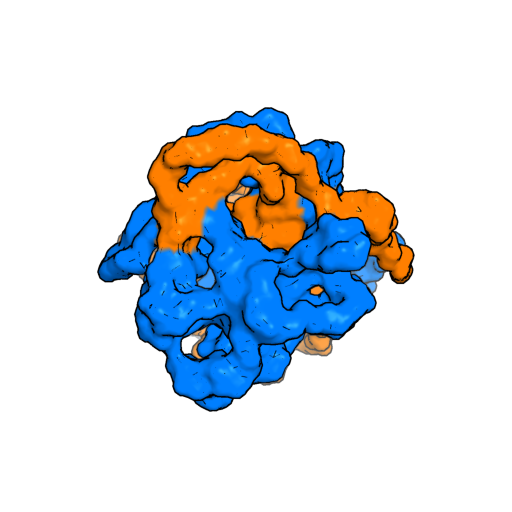 1 96.88 115 VAL B CA 1
ATOM 2800 C C . VAL B 1 115 ? -4.145 10.07 -2.816 1 96.88 115 VAL B C 1
ATOM 2802 O O . VAL B 1 115 ? -4.84 11.07 -2.619 1 96.88 115 VAL B O 1
ATOM 2805 N N . GLU B 1 116 ? -4.422 9.195 -3.73 1 96 116 GLU B N 1
ATOM 2806 C CA . GLU B 1 116 ? -5.668 9.234 -4.496 1 96 116 GLU B CA 1
ATOM 2807 C C . GLU B 1 116 ? -6.734 8.344 -3.859 1 96 116 GLU B C 1
ATOM 2809 O O . GLU B 1 116 ? -6.48 7.18 -3.551 1 96 116 GLU B O 1
ATOM 2814 N N . LEU B 1 117 ? -7.895 8.953 -3.66 1 96.81 117 LEU B N 1
ATOM 2815 C CA . LEU B 1 117 ? -9.016 8.195 -3.121 1 96.81 117 LEU B CA 1
ATOM 2816 C C . LEU B 1 117 ? -9.805 7.52 -4.238 1 96.81 117 LEU B C 1
ATOM 2818 O O . LEU B 1 117 ? -9.812 7.996 -5.375 1 96.81 117 LEU B O 1
ATOM 2822 N N . THR B 1 118 ? -10.453 6.355 -3.945 1 94.69 118 THR B N 1
ATOM 2823 C CA . THR B 1 118 ? -11.195 5.594 -4.941 1 94.69 118 THR B CA 1
ATOM 2824 C C . THR B 1 118 ? -12.438 6.359 -5.398 1 94.69 118 THR B C 1
ATOM 2826 O O . THR B 1 118 ? -12.922 6.152 -6.512 1 94.69 118 THR B O 1
ATOM 2829 N N . SER B 1 119 ? -12.984 7.219 -4.57 1 96.31 119 SER B N 1
ATOM 2830 C CA . SER B 1 119 ? -14.125 8.07 -4.863 1 96.31 119 SER B CA 1
ATOM 2831 C C . SER B 1 119 ? -13.984 9.438 -4.199 1 96.31 119 SER B C 1
ATOM 2833 O O . SER B 1 119 ? -13.305 9.57 -3.178 1 96.31 119 SER B O 1
ATOM 2835 N N . PRO B 1 120 ? -14.602 10.492 -4.832 1 97.31 120 PRO B N 1
ATOM 2836 C CA . PRO B 1 120 ? -14.531 11.805 -4.195 1 97.31 120 PRO B CA 1
ATOM 2837 C C . PRO B 1 120 ? -15.273 11.859 -2.865 1 97.31 120 PRO B C 1
ATOM 2839 O O . PRO B 1 120 ? -16.297 11.188 -2.697 1 97.31 120 PRO B O 1
ATOM 2842 N N . VAL B 1 121 ? -14.75 12.633 -1.988 1 97.94 121 VAL B N 1
ATOM 2843 C CA . VAL B 1 121 ? -15.461 12.875 -0.739 1 97.94 121 VAL B CA 1
ATOM 2844 C C . VAL B 1 121 ? -16.688 13.75 -1.007 1 97.94 121 VAL B C 1
ATOM 2846 O O . VAL B 1 121 ? -16.734 14.469 -2.004 1 97.94 121 VAL B O 1
ATOM 2849 N N . VAL B 1 122 ? -17.625 13.609 -0.126 1 97.44 122 VAL B N 1
ATOM 2850 C CA . VAL B 1 122 ? -18.734 14.539 -0.104 1 97.44 122 VAL B CA 1
ATOM 2851 C C . VAL B 1 122 ? -18.391 15.758 0.755 1 97.44 122 VAL B C 1
ATOM 2853 O O . VAL B 1 122 ? -18.219 15.633 1.972 1 97.44 122 VAL B O 1
ATOM 2856 N N . LEU B 1 123 ? -18.375 16.891 0.134 1 95.75 123 LEU B N 1
ATOM 2857 C CA . LEU B 1 123 ? -17.953 18.094 0.837 1 95.75 123 LEU B CA 1
ATOM 2858 C C . LEU B 1 123 ? -19.031 18.578 1.79 1 95.75 123 LEU B C 1
ATOM 2860 O O . LEU B 1 123 ? -20.234 18.422 1.506 1 95.75 123 LEU B O 1
ATOM 2864 N N . SER B 1 124 ? -18.625 19.062 2.914 1 94.31 124 SER B N 1
ATOM 2865 C CA . SER B 1 124 ? -19.469 19.672 3.941 1 94.31 124 SER B CA 1
ATOM 2866 C C . SER B 1 124 ? -18.688 20.703 4.754 1 94.31 124 SER B C 1
ATOM 2868 O O . SER B 1 124 ? -17.516 20.984 4.449 1 94.31 124 SER B O 1
ATOM 2870 N N . GLN B 1 125 ? -19.328 21.297 5.742 1 91.88 125 GLN B N 1
ATOM 2871 C CA . GLN B 1 125 ? -18.656 22.25 6.617 1 91.88 125 GLN B CA 1
ATOM 2872 C C . GLN B 1 125 ? -17.516 21.578 7.395 1 91.88 125 GLN B C 1
ATOM 2874 O O . GLN B 1 125 ? -16.578 22.25 7.82 1 91.88 125 GLN B O 1
ATOM 2879 N N . HIS B 1 126 ? -17.625 20.266 7.566 1 94.31 126 HIS B N 1
ATOM 2880 C CA . HIS B 1 126 ? -16.641 19.547 8.359 1 94.31 126 HIS B CA 1
ATOM 2881 C C . HIS B 1 126 ? -15.703 18.734 7.465 1 94.31 126 HIS B C 1
ATOM 2883 O O . HIS B 1 126 ? -14.82 18.031 7.961 1 94.31 126 HIS B O 1
ATOM 2889 N N . VAL B 1 127 ? -15.906 18.781 6.156 1 96.81 127 VAL B N 1
ATOM 2890 C CA . VAL B 1 127 ? -15.055 18.141 5.16 1 96.81 127 VAL B CA 1
ATOM 2891 C C . VAL B 1 127 ? -14.836 19.078 3.977 1 96.81 127 VAL B C 1
ATOM 2893 O O . VAL B 1 127 ? -15.664 19.141 3.064 1 96.81 127 VAL B O 1
ATOM 2896 N N . THR B 1 128 ? -13.828 19.797 3.971 1 96.69 128 THR B N 1
ATOM 2897 C CA . THR B 1 128 ? -13.461 20.734 2.914 1 96.69 128 THR B CA 1
ATOM 2898 C C . THR B 1 128 ? -11.953 20.781 2.727 1 96.69 128 THR B C 1
ATOM 2900 O O . THR B 1 128 ? -11.195 20.719 3.699 1 96.69 128 THR B O 1
ATOM 2903 N N . PRO B 1 129 ? -11.477 20.859 1.499 1 96.56 129 PRO B N 1
ATOM 2904 C CA . PRO B 1 129 ? -10.031 20.891 1.274 1 96.56 129 PRO B CA 1
ATOM 2905 C C . PRO B 1 129 ? -9.391 22.203 1.741 1 96.56 129 PRO B C 1
ATOM 2907 O O . PRO B 1 129 ? -10.07 23.219 1.873 1 96.56 129 PRO B O 1
ATOM 2910 N N . VAL B 1 130 ? -8.141 22.141 2.072 1 96.75 130 VAL B N 1
ATOM 2911 C CA . VAL B 1 130 ? -7.34 23.328 2.334 1 96.75 130 VAL B CA 1
ATOM 2912 C C . VAL B 1 130 ? -6.75 23.859 1.026 1 96.75 130 VAL B C 1
ATOM 2914 O O . VAL B 1 130 ? -6.645 23.109 0.045 1 96.75 130 VAL B O 1
ATOM 2917 N N . CYS B 1 131 ? -6.355 25.141 1.014 1 94.06 131 CYS B N 1
ATOM 2918 C CA . CYS B 1 131 ? -5.723 25.703 -0.174 1 94.06 131 CYS B CA 1
ATOM 2919 C C . CYS B 1 131 ? -4.25 25.328 -0.239 1 94.06 131 CYS B C 1
ATOM 2921 O O . CYS B 1 131 ? -3.574 25.266 0.791 1 94.06 131 CYS B O 1
ATOM 2923 N N . LEU B 1 132 ? -3.773 25.031 -1.447 1 93.81 132 LEU B N 1
ATOM 2924 C CA . LEU B 1 132 ? -2.332 25 -1.665 1 93.81 132 LEU B CA 1
ATOM 2925 C C . LEU B 1 132 ? -1.761 26.406 -1.736 1 93.81 132 LEU B C 1
ATOM 2927 O O . LEU B 1 132 ? -2.486 27.359 -2.031 1 93.81 132 LEU B O 1
ATOM 2931 N N . PRO B 1 133 ? -0.517 26.562 -1.457 1 91.69 133 PRO B N 1
ATOM 2932 C CA . PRO B 1 133 ? 0.045 27.906 -1.438 1 91.69 133 PRO B CA 1
ATOM 2933 C C . PRO B 1 133 ? 0.021 28.578 -2.811 1 91.69 133 PRO B C 1
ATOM 2935 O O . PRO B 1 133 ? 0.216 27.906 -3.83 1 91.69 133 PRO B O 1
ATOM 2938 N N . SER B 1 134 ? -0.333 29.844 -2.951 1 82.06 134 SER B N 1
ATOM 2939 C CA . SER B 1 134 ? -0.393 30.562 -4.219 1 82.06 134 SER B CA 1
ATOM 2940 C C . SER B 1 134 ? 0.628 31.688 -4.262 1 82.06 134 SER B C 1
ATOM 2942 O O . SER B 1 134 ? 0.808 32.344 -5.301 1 82.06 134 SER B O 1
ATOM 2944 N N . GLY B 1 135 ? 1.381 31.875 -3.287 1 78.88 135 GLY B N 1
ATOM 2945 C CA . GLY B 1 135 ? 2.314 33 -3.27 1 78.88 135 GLY B CA 1
ATOM 2946 C C . GLY B 1 135 ? 3.594 32.688 -2.514 1 78.88 135 GLY B C 1
ATOM 2947 O O . GLY B 1 135 ? 4.102 31.562 -2.57 1 78.88 135 GLY B O 1
ATOM 2948 N N . MET B 1 136 ? 4.023 33.781 -1.94 1 82.06 136 MET B N 1
ATOM 2949 C CA . MET B 1 136 ? 5.305 33.656 -1.249 1 82.06 136 MET B CA 1
ATOM 2950 C C . MET B 1 136 ? 5.152 32.875 0.057 1 82.06 136 MET B C 1
ATOM 2952 O O . MET B 1 136 ? 4.066 32.844 0.641 1 82.06 136 MET B O 1
ATOM 2956 N N . GLU B 1 137 ? 6.176 32.219 0.418 1 88.88 137 GLU B N 1
ATOM 2957 C CA . GLU B 1 137 ? 6.238 31.562 1.726 1 88.88 137 GLU B CA 1
ATOM 2958 C C . GLU B 1 137 ? 6.039 32.562 2.852 1 88.88 137 GLU B C 1
ATOM 2960 O O . GLU B 1 137 ? 6.484 33.719 2.752 1 88.88 137 GLU B O 1
ATOM 2965 N N . PRO B 1 138 ? 5.309 32.094 3.869 1 94 138 PRO B N 1
ATOM 2966 C CA . PRO B 1 138 ? 5.176 33.031 5.004 1 94 138 PRO B CA 1
ATOM 2967 C C . PRO B 1 138 ? 6.527 33.438 5.586 1 94 138 PRO B C 1
ATOM 2969 O O . PRO B 1 138 ? 7.484 32.656 5.551 1 94 138 PRO B O 1
ATOM 2972 N N . PRO B 1 139 ? 6.562 34.719 6.059 1 93.94 139 PRO B N 1
ATOM 2973 C CA . PRO B 1 139 ? 7.816 35.156 6.68 1 93.94 139 PRO B CA 1
ATOM 2974 C C . PRO B 1 139 ? 8.172 34.344 7.922 1 93.94 139 PRO B C 1
ATOM 2976 O O . PRO B 1 139 ? 7.281 33.812 8.602 1 93.94 139 PRO B O 1
ATOM 2979 N N . THR B 1 140 ? 9.469 34.25 8.164 1 95.12 140 THR B N 1
ATOM 2980 C CA . THR B 1 140 ? 9.922 33.625 9.398 1 95.12 140 THR B CA 1
ATOM 2981 C C . THR B 1 140 ? 9.273 34.281 10.617 1 95.12 140 THR B C 1
ATOM 2983 O O . THR B 1 140 ? 9.016 35.5 10.609 1 95.12 140 THR B O 1
ATOM 2986 N N . GLY B 1 141 ? 9 33.469 11.594 1 96.38 141 GLY B N 1
ATOM 2987 C CA . GLY B 1 141 ? 8.32 33.969 12.781 1 96.38 141 GLY B CA 1
ATOM 2988 C C . GLY B 1 141 ? 6.812 33.875 12.695 1 96.38 141 GLY B C 1
ATOM 2989 O O . GLY B 1 141 ? 6.113 34 13.703 1 96.38 141 GLY B O 1
ATOM 2990 N N . SER B 1 142 ? 6.277 33.719 11.469 1 96.5 142 SER B N 1
ATOM 2991 C CA . SER B 1 142 ? 4.832 33.594 11.297 1 96.5 142 SER B CA 1
ATOM 2992 C C . SER B 1 142 ? 4.273 32.438 12.102 1 96.5 142 SER B C 1
ATOM 2994 O O . SER B 1 142 ? 4.867 31.344 12.133 1 96.5 142 SER B O 1
ATOM 2996 N N . PRO B 1 143 ? 3.152 32.75 12.812 1 96.88 143 PRO B N 1
ATOM 2997 C CA . PRO B 1 143 ? 2.496 31.625 13.492 1 96.88 143 PRO B CA 1
ATOM 2998 C C . PRO B 1 143 ? 1.85 30.641 12.516 1 96.88 143 PRO B C 1
ATOM 3000 O O . PRO B 1 143 ? 1.08 31.047 11.641 1 96.88 143 PRO B O 1
ATOM 3003 N N . CYS B 1 144 ? 2.174 29.438 12.617 1 97.62 144 CYS B N 1
ATOM 3004 C CA . CYS B 1 144 ? 1.574 28.359 11.852 1 97.62 144 CYS B CA 1
ATOM 3005 C C . CYS B 1 144 ? 0.807 27.406 12.766 1 97.62 144 CYS B C 1
ATOM 3007 O O . CYS B 1 144 ? 1.013 27.406 13.977 1 97.62 144 CYS B O 1
ATOM 3009 N N . LEU B 1 145 ? -0.108 26.703 12.141 1 97.38 145 LEU B N 1
ATOM 3010 C CA . LEU B 1 145 ? -0.953 25.781 12.891 1 97.38 145 LEU B CA 1
ATOM 3011 C C . LEU B 1 145 ? -0.623 24.344 12.539 1 97.38 145 LEU B C 1
ATOM 3013 O O . LEU B 1 145 ? -0.411 24.016 11.367 1 97.38 145 LEU B O 1
ATOM 3017 N N . VAL B 1 146 ? -0.529 23.469 13.562 1 98.31 146 VAL B N 1
ATOM 3018 C CA . VAL B 1 146 ? -0.37 22.031 13.406 1 98.31 146 VAL B CA 1
ATOM 3019 C C . VAL B 1 146 ? -1.501 21.297 14.133 1 98.31 146 VAL B C 1
ATOM 3021 O O . VAL B 1 146 ? -2.076 21.828 15.086 1 98.31 146 VAL B O 1
ATOM 3024 N N . ALA B 1 147 ? -1.812 20.156 13.633 1 98 147 ALA B N 1
ATOM 3025 C CA . ALA B 1 147 ? -2.883 19.375 14.242 1 98 147 ALA B CA 1
ATOM 3026 C C . ALA B 1 147 ? -2.715 17.875 13.945 1 98 147 ALA B C 1
ATOM 3028 O O . ALA B 1 147 ? -2.074 17.516 12.953 1 98 147 ALA B O 1
ATOM 3029 N N . GLY B 1 148 ? -3.311 17.047 14.781 1 98 148 GLY B N 1
ATOM 3030 C CA . GLY B 1 148 ? -3.295 15.617 14.57 1 98 148 GLY B CA 1
ATOM 3031 C C . GLY B 1 148 ? -3.744 14.836 15.797 1 98 148 GLY B C 1
ATOM 3032 O O . GLY B 1 148 ? -4.203 15.414 16.781 1 98 148 GLY B O 1
ATOM 3033 N N . TRP B 1 149 ? -3.605 13.523 15.727 1 97.31 149 TRP B N 1
ATOM 3034 C CA . TRP B 1 149 ? -4.004 12.602 16.781 1 97.31 149 TRP B CA 1
ATOM 3035 C C . TRP B 1 149 ? -2.785 11.93 17.406 1 97.31 149 TRP B C 1
ATOM 3037 O O . TRP B 1 149 ? -2.916 10.93 18.125 1 97.31 149 TRP B O 1
ATOM 3047 N N . GLY B 1 150 ? -1.628 12.383 17.125 1 95 150 GLY B N 1
ATOM 3048 C CA . GLY B 1 150 ? -0.406 11.719 17.547 1 95 150 GLY B CA 1
ATOM 3049 C C . GLY B 1 150 ? -0.255 11.664 19.062 1 95 150 GLY B C 1
ATOM 3050 O O . GLY B 1 150 ? -1.182 12.008 19.797 1 95 150 GLY B O 1
ATOM 3051 N N . SER B 1 151 ? 0.902 11.188 19.484 1 93.25 151 SER B N 1
ATOM 3052 C CA . SER B 1 151 ? 1.192 10.992 20.891 1 93.25 151 SER B CA 1
ATOM 3053 C C . SER B 1 151 ? 1.146 12.312 21.656 1 93.25 151 SER B C 1
ATOM 3055 O O . SER B 1 151 ? 1.625 13.336 21.172 1 93.25 151 SER B O 1
ATOM 3057 N N . LEU B 1 152 ? 0.675 12.227 22.844 1 92 152 LEU B N 1
ATOM 3058 C CA . LEU B 1 152 ? 0.486 13.422 23.656 1 92 152 LEU B CA 1
ATOM 3059 C C . LEU B 1 152 ? 1.785 13.82 24.344 1 92 152 LEU B C 1
ATOM 3061 O O . LEU B 1 152 ? 1.92 14.953 24.812 1 92 152 LEU B O 1
ATOM 3065 N N . TYR B 1 153 ? 2.705 12.875 24.438 1 90.12 153 TYR B N 1
ATOM 3066 C CA . TYR B 1 153 ? 4.023 13.188 24.969 1 90.12 153 TYR B CA 1
ATOM 3067 C C . TYR B 1 153 ? 5.066 12.195 24.469 1 90.12 153 TYR B C 1
ATOM 3069 O O . TYR B 1 153 ? 4.715 11.125 23.953 1 90.12 153 TYR B O 1
ATOM 3077 N N . GLU B 1 154 ? 6.289 12.734 24.547 1 86.69 154 GLU B N 1
ATOM 3078 C CA . GLU B 1 154 ? 7.406 11.867 24.188 1 86.69 154 GLU B CA 1
ATOM 3079 C C . GLU B 1 154 ? 7.742 10.898 25.312 1 86.69 154 GLU B C 1
ATOM 3081 O O . GLU B 1 154 ? 7.555 11.219 26.5 1 86.69 154 GLU B O 1
ATOM 3086 N N . GLY B 1 155 ? 8.133 9.703 25.047 1 78.94 155 GLY B N 1
ATOM 3087 C CA . GLY B 1 155 ? 8.57 8.75 26.047 1 78.94 155 GLY B CA 1
ATOM 3088 C C . GLY B 1 155 ? 9.148 7.477 25.453 1 78.94 155 GLY B C 1
ATOM 3089 O O . GLY B 1 155 ? 9.195 7.328 24.234 1 78.94 155 GLY B O 1
ATOM 3090 N N . GLU B 1 156 ? 9.766 6.648 26.375 1 71.19 156 GLU B N 1
ATOM 3091 C CA . GLU B 1 156 ? 10.367 5.391 25.953 1 71.19 156 GLU B CA 1
ATOM 3092 C C . GLU B 1 156 ? 9.406 4.574 25.094 1 71.19 156 GLU B C 1
ATOM 3094 O O . GLU B 1 156 ? 9.805 3.994 24.078 1 71.19 156 GLU B O 1
ATOM 3099 N N . PHE B 1 157 ? 8.141 4.629 25.484 1 73.31 157 PHE B N 1
ATOM 3100 C CA . PHE B 1 157 ? 7.145 3.889 24.719 1 73.31 157 PHE B CA 1
ATOM 3101 C C . PHE B 1 157 ? 6.156 4.84 24.047 1 73.31 157 PHE B C 1
ATOM 3103 O O . PHE B 1 157 ? 5.109 4.414 23.562 1 73.31 157 PHE B O 1
ATOM 3110 N N . ASN B 1 158 ? 6.543 6.043 23.812 1 72.12 158 ASN B N 1
ATOM 3111 C CA . ASN B 1 158 ? 5.656 7.105 23.344 1 72.12 158 ASN B CA 1
ATOM 3112 C C . ASN B 1 158 ? 4.363 7.152 24.156 1 72.12 158 ASN B C 1
ATOM 3114 O O . ASN B 1 158 ? 3.887 6.117 24.641 1 72.12 158 ASN B O 1
ATOM 3118 N N . GLY B 1 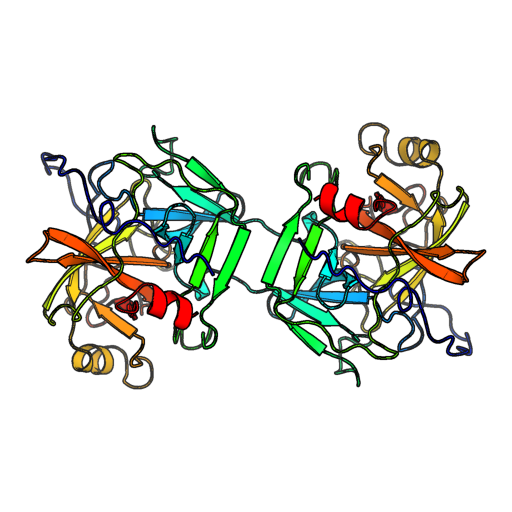159 ? 3.926 8.266 24.5 1 83 159 GLY B N 1
ATOM 3119 C CA . GLY B 1 159 ? 2.613 8.414 25.109 1 83 159 GLY B CA 1
ATOM 3120 C C . GLY B 1 159 ? 1.486 7.91 24.234 1 83 159 GLY B C 1
ATOM 3121 O O . GLY B 1 159 ? 1.704 7.594 23.062 1 83 159 GLY B O 1
ATOM 3122 N N . PRO B 1 160 ? 0.347 7.816 24.844 1 87.94 160 PRO B N 1
ATOM 3123 C CA . PRO B 1 160 ? -0.813 7.387 24.062 1 87.94 160 PRO B CA 1
ATOM 3124 C C . PRO B 1 160 ? -1.193 8.391 22.969 1 87.94 160 PRO B C 1
ATOM 3126 O O . PRO B 1 160 ? -0.924 9.586 23.109 1 87.94 160 PRO B O 1
ATOM 3129 N N . SER B 1 161 ? -1.77 7.914 21.906 1 91.31 161 SER B N 1
ATOM 3130 C CA . SER B 1 161 ? -2.379 8.781 20.891 1 91.31 161 SER B CA 1
ATOM 3131 C C . SER B 1 161 ? -3.559 9.555 21.484 1 91.31 161 SER B C 1
ATOM 3133 O O . SER B 1 161 ? -4.188 9.109 22.438 1 91.31 161 SER B O 1
ATOM 3135 N N . ALA B 1 162 ? -3.84 10.68 20.969 1 94.81 162 ALA B N 1
ATOM 3136 C CA . ALA B 1 162 ? -4.984 11.484 21.391 1 94.81 162 ALA B CA 1
ATOM 3137 C C . ALA B 1 162 ? -6.293 10.883 20.891 1 94.81 162 ALA B C 1
ATOM 3139 O O . ALA B 1 162 ? -6.355 10.352 19.781 1 94.81 162 ALA B O 1
ATOM 3140 N N . ASP B 1 163 ? -7.309 11.016 21.688 1 94.44 163 ASP B N 1
ATOM 3141 C CA . ASP B 1 163 ? -8.641 10.555 21.281 1 94.44 163 ASP B CA 1
ATOM 3142 C C . ASP B 1 163 ? -9.281 11.531 20.297 1 94.44 163 ASP B C 1
ATOM 3144 O O . ASP B 1 163 ? -10.078 11.125 19.453 1 94.44 163 ASP B O 1
ATOM 3148 N N . VAL B 1 164 ? -8.992 12.82 20.516 1 96.19 164 VAL B N 1
ATOM 3149 C CA . VAL B 1 164 ? -9.562 13.859 19.672 1 96.19 164 VAL B CA 1
ATOM 3150 C C . VAL B 1 164 ? -8.438 14.641 18.984 1 96.19 164 VAL B C 1
ATOM 3152 O O . VAL B 1 164 ? -7.281 14.57 19.391 1 96.19 164 VAL B O 1
ATOM 3155 N N . VAL B 1 165 ? -8.797 15.391 17.938 1 96.75 165 VAL B N 1
ATOM 3156 C CA . VAL B 1 165 ? -7.824 16.219 17.234 1 96.75 165 VAL B CA 1
ATOM 3157 C C . VAL B 1 165 ? -7.211 17.234 18.219 1 96.75 165 VAL B C 1
ATOM 3159 O O . VAL B 1 165 ? -7.934 17.969 18.891 1 96.75 165 VAL B O 1
ATOM 3162 N N . MET B 1 166 ? -5.887 17.188 18.328 1 97.56 166 MET B N 1
ATOM 3163 C CA . MET B 1 166 ? -5.133 18.219 19.047 1 97.56 166 MET B CA 1
ATOM 3164 C C . MET B 1 166 ? -4.578 19.266 18.078 1 97.56 166 MET B C 1
ATOM 3166 O O . MET B 1 166 ? -4.281 18.953 16.922 1 97.56 166 MET B O 1
ATOM 3170 N N . GLU B 1 167 ? -4.469 20.5 18.562 1 97.44 167 GLU B N 1
ATOM 3171 C CA . GLU B 1 167 ? -3.902 21.562 17.75 1 97.44 167 GLU B CA 1
ATOM 3172 C C . GLU B 1 167 ? -2.922 22.422 18.547 1 97.44 167 GLU B C 1
ATOM 3174 O O . GLU B 1 167 ? -2.941 22.406 19.781 1 97.44 167 GLU B O 1
ATOM 3179 N N . ALA B 1 168 ? -2.039 23.094 17.797 1 97.19 168 ALA B N 1
ATOM 3180 C CA . ALA B 1 168 ? -1.124 24.062 18.406 1 97.19 168 ALA B CA 1
ATOM 3181 C C . ALA B 1 168 ? -0.657 25.094 17.375 1 97.19 168 ALA B C 1
ATOM 3183 O O . ALA B 1 168 ? -0.758 24.859 16.172 1 97.19 168 ALA B O 1
ATOM 3184 N N . LYS B 1 169 ? -0.255 26.203 17.891 1 96.94 169 LYS B N 1
ATOM 3185 C CA . LYS B 1 169 ? 0.435 27.219 17.094 1 96.94 169 LYS B CA 1
ATOM 3186 C C . LYS B 1 169 ? 1.947 27.125 17.281 1 96.94 169 LYS B C 1
ATOM 3188 O O . LYS B 1 169 ? 2.436 26.984 18.406 1 96.94 169 LYS B O 1
ATOM 3193 N N . VAL B 1 170 ? 2.662 27.109 16.203 1 98 170 VAL B N 1
ATOM 3194 C CA . VAL B 1 170 ? 4.121 27.078 16.234 1 98 170 VAL B CA 1
ATOM 3195 C C . VAL B 1 170 ? 4.688 28.125 15.281 1 98 170 VAL B C 1
ATOM 3197 O O . VAL B 1 170 ? 4.152 28.328 14.188 1 98 170 VAL B O 1
ATOM 3200 N N . PRO B 1 171 ? 5.727 28.812 15.688 1 98.25 171 PRO B N 1
ATOM 3201 C CA . PRO B 1 171 ? 6.336 29.781 14.781 1 98.25 171 PRO B CA 1
ATOM 3202 C C . PRO B 1 171 ? 7.199 29.125 13.703 1 98.25 171 PRO B C 1
ATOM 3204 O O . PRO B 1 171 ? 7.914 28.172 13.984 1 98.25 171 PRO B O 1
ATOM 3207 N N . LEU B 1 172 ? 7.129 29.656 12.477 1 98.25 172 LEU B N 1
ATOM 3208 C CA . LEU B 1 172 ? 8.055 29.266 11.414 1 98.25 172 LEU B CA 1
ATOM 3209 C C . LEU B 1 172 ? 9.461 29.781 11.703 1 98.25 172 LEU B C 1
ATOM 3211 O O . LEU B 1 172 ? 9.625 30.953 12.047 1 98.25 172 LEU B O 1
ATOM 3215 N N . LEU B 1 173 ? 10.477 28.938 11.547 1 98.38 173 LEU B N 1
ATOM 3216 C CA . LEU B 1 173 ? 11.844 29.328 11.859 1 98.38 173 LEU B CA 1
ATOM 3217 C C . LEU B 1 173 ? 12.648 29.562 10.578 1 98.38 173 LEU B C 1
ATOM 3219 O O . LEU B 1 173 ? 12.359 28.953 9.547 1 98.38 173 LEU B O 1
ATOM 3223 N N . PRO B 1 174 ? 13.68 30.484 10.672 1 97.56 174 PRO B N 1
ATOM 3224 C CA . PRO B 1 174 ? 14.57 30.625 9.523 1 97.56 174 PRO B CA 1
ATOM 3225 C C . PRO B 1 174 ? 15.344 29.344 9.211 1 97.56 174 PRO B C 1
ATOM 3227 O O . PRO B 1 174 ? 15.695 28.594 10.125 1 97.56 174 PRO B O 1
ATOM 3230 N N . GLN B 1 175 ? 15.656 29.172 7.961 1 96.56 175 GLN B N 1
ATOM 3231 C CA . GLN B 1 175 ? 16.406 27.984 7.531 1 96.56 175 GLN B CA 1
ATOM 3232 C C . GLN B 1 175 ? 17.734 27.891 8.266 1 96.56 175 GLN B C 1
ATOM 3234 O O . GLN B 1 175 ? 18.203 26.797 8.594 1 96.56 175 GLN B O 1
ATOM 3239 N N . SER B 1 176 ? 18.344 29.016 8.5 1 97.19 176 SER B N 1
ATOM 3240 C CA . SER B 1 176 ? 19.625 29.047 9.195 1 97.19 176 SER B CA 1
ATOM 3241 C C . SER B 1 176 ? 19.484 28.516 10.617 1 97.19 176 SER B C 1
ATOM 3243 O O . SER B 1 176 ? 20.359 27.781 11.094 1 97.19 176 SER B O 1
ATOM 3245 N N . THR B 1 177 ? 18.422 28.859 11.266 1 97.62 177 THR B N 1
ATOM 3246 C CA . THR B 1 177 ? 18.156 28.375 12.617 1 97.62 177 THR B CA 1
ATOM 3247 C C . THR B 1 177 ? 17.938 26.859 12.609 1 97.62 177 THR B C 1
ATOM 3249 O O . THR B 1 177 ? 18.438 26.141 13.477 1 97.62 177 THR B O 1
ATOM 3252 N N . CYS B 1 178 ? 17.234 26.359 11.633 1 97.06 178 CYS B N 1
ATOM 3253 C CA . CYS B 1 178 ? 16.984 24.922 11.492 1 97.06 178 CYS B CA 1
ATOM 3254 C C . CYS B 1 178 ? 18.297 24.156 11.367 1 97.06 178 CYS B C 1
ATOM 3256 O O . CYS B 1 178 ? 18.531 23.188 12.094 1 97.06 178 CYS B O 1
ATOM 3258 N N . LYS B 1 179 ? 19.125 24.609 10.484 1 97.56 179 LYS B N 1
ATOM 3259 C CA . LYS B 1 179 ? 20.391 23.953 10.211 1 97.56 179 LYS B CA 1
ATOM 3260 C C . LYS B 1 179 ? 21.297 23.984 11.445 1 97.56 179 LYS B C 1
ATOM 3262 O O . LYS B 1 179 ? 21.953 22.984 11.758 1 97.56 179 LYS B O 1
ATOM 3267 N N . SER B 1 180 ? 21.266 25.094 12.133 1 97.44 180 SER B N 1
ATOM 3268 C CA . SER B 1 180 ? 22.078 25.203 13.336 1 97.44 180 SER B CA 1
ATOM 3269 C C . SER B 1 180 ? 21.578 24.281 14.438 1 97.44 180 SER B C 1
ATOM 3271 O O . SER B 1 180 ? 22.375 23.672 15.148 1 97.44 180 SER B O 1
ATOM 3273 N N . ALA B 1 181 ? 20.312 24.172 14.555 1 97.25 181 ALA B N 1
ATOM 3274 C CA . ALA B 1 181 ? 19.703 23.438 15.656 1 97.25 181 ALA B CA 1
ATOM 3275 C C . ALA B 1 181 ? 19.766 21.922 15.398 1 97.25 181 ALA B C 1
ATOM 3277 O O . ALA B 1 181 ? 20 21.141 16.328 1 97.25 181 ALA B O 1
ATOM 3278 N N . LEU B 1 182 ? 19.594 21.5 14.188 1 96.75 182 LEU B N 1
ATOM 3279 C CA . LEU B 1 182 ? 19.391 20.078 13.914 1 96.75 182 LEU B CA 1
ATOM 3280 C C . LEU B 1 182 ? 20.562 19.484 13.148 1 96.75 182 LEU B C 1
ATOM 3282 O O . LEU B 1 182 ? 20.719 18.266 13.102 1 96.75 182 LEU B O 1
ATOM 3286 N N . GLY B 1 183 ? 21.391 20.328 12.531 1 95.19 183 GLY B N 1
ATOM 3287 C CA . GLY B 1 183 ? 22.531 19.891 11.742 1 95.19 183 GLY B CA 1
ATOM 3288 C C . GLY B 1 183 ? 22.406 20.234 10.273 1 95.19 183 GLY B C 1
ATOM 3289 O O . GLY B 1 183 ? 21.422 19.875 9.625 1 95.19 183 GLY B O 1
ATOM 3290 N N . LYS B 1 184 ? 23.453 20.828 9.719 1 94.88 184 LYS B N 1
ATOM 3291 C CA . LYS B 1 184 ? 23.469 21.328 8.344 1 94.88 184 LYS B CA 1
ATOM 3292 C C . LYS B 1 184 ? 23.328 20.172 7.352 1 94.88 184 LYS B C 1
ATOM 3294 O O . LYS B 1 184 ? 22.766 20.359 6.27 1 94.88 184 LYS B O 1
ATOM 3299 N N . GLU B 1 185 ? 23.734 19.016 7.723 1 94.31 185 GLU B N 1
ATOM 3300 C CA . GLU B 1 185 ? 23.703 17.875 6.824 1 94.31 185 GLU B CA 1
ATOM 3301 C C . GLU B 1 185 ? 22.312 17.219 6.809 1 94.31 185 GLU B C 1
ATOM 3303 O O . GLU B 1 185 ? 21.984 16.469 5.883 1 94.31 185 GLU B O 1
ATOM 3308 N N . LEU B 1 186 ? 21.531 17.531 7.762 1 94.75 186 LEU B N 1
ATOM 3309 C CA . LEU B 1 186 ? 20.25 16.859 7.918 1 94.75 186 LEU B CA 1
ATOM 3310 C C . LEU B 1 186 ? 19.125 17.688 7.324 1 94.75 186 LEU B C 1
ATOM 3312 O O . LEU B 1 186 ? 18.109 17.141 6.902 1 94.75 186 LEU B O 1
ATOM 3316 N N . VAL B 1 187 ? 19.266 18.953 7.312 1 96.88 187 VAL B N 1
ATOM 3317 C CA . VAL B 1 187 ? 18.219 19.844 6.836 1 96.88 187 VAL B CA 1
ATOM 3318 C C . VAL B 1 187 ? 18.531 20.297 5.41 1 96.88 187 VAL B C 1
ATOM 3320 O O . VAL B 1 187 ? 19.578 20.891 5.152 1 96.88 187 VAL B O 1
ATOM 3323 N N . THR B 1 188 ? 17.594 20.016 4.488 1 96.62 188 THR B N 1
ATOM 3324 C CA . THR B 1 188 ? 17.766 20.391 3.092 1 96.62 188 THR B CA 1
ATOM 3325 C C . THR B 1 188 ? 16.812 21.516 2.719 1 96.62 188 THR B C 1
ATOM 3327 O O . THR B 1 188 ? 16 21.953 3.545 1 96.62 188 THR B O 1
ATOM 3330 N N . ASN B 1 189 ? 16.875 22 1.368 1 94.5 189 ASN B N 1
ATOM 3331 C CA . ASN B 1 189 ? 16.031 23.109 0.917 1 94.5 189 ASN B CA 1
ATOM 3332 C C . ASN B 1 189 ? 14.586 22.672 0.717 1 94.5 189 ASN B C 1
ATOM 3334 O O . ASN B 1 189 ? 13.703 23.516 0.548 1 94.5 189 ASN B O 1
ATOM 3338 N N . THR B 1 190 ? 14.305 21.375 0.794 1 95.62 190 THR B N 1
ATOM 3339 C CA . THR B 1 190 ? 12.938 20.891 0.639 1 95.62 190 THR B CA 1
ATOM 3340 C C . THR B 1 190 ? 12.242 20.781 1.994 1 95.62 190 THR B C 1
ATOM 3342 O O . THR B 1 190 ? 11.109 20.328 2.08 1 95.62 190 THR B O 1
ATOM 3345 N N . MET B 1 191 ? 12.977 21.234 3.053 1 97.12 191 MET B N 1
ATOM 3346 C CA . MET B 1 191 ? 12.477 21.125 4.422 1 97.12 191 MET B CA 1
ATOM 3347 C C . MET B 1 191 ? 12.32 22.516 5.043 1 97.12 191 MET B C 1
ATOM 3349 O O . MET B 1 191 ? 13.023 23.453 4.66 1 97.12 191 MET B O 1
ATOM 3353 N N . LEU B 1 192 ? 11.328 22.609 5.98 1 96.81 192 LEU B N 1
ATOM 3354 C CA . LEU B 1 192 ? 11.148 23.734 6.887 1 96.81 192 LEU B CA 1
ATOM 3355 C C . LEU B 1 192 ? 11.133 23.266 8.336 1 96.81 192 LEU B C 1
ATOM 3357 O O . LEU B 1 192 ? 10.875 22.094 8.617 1 96.81 192 LEU B O 1
ATOM 3361 N N . CYS B 1 193 ? 11.484 24.156 9.188 1 97.94 193 CYS B N 1
ATOM 3362 C CA . CYS B 1 193 ? 11.305 23.812 10.594 1 97.94 193 CYS B CA 1
ATOM 3363 C C . CYS B 1 193 ? 10.43 24.844 11.297 1 97.94 193 CYS B C 1
ATOM 3365 O O . CYS B 1 193 ? 10.391 26.016 10.898 1 97.94 193 CYS B O 1
ATOM 3367 N N . ALA B 1 194 ? 9.68 24.422 12.203 1 98.31 194 ALA B N 1
ATOM 3368 C CA . ALA B 1 194 ? 8.781 25.25 13.008 1 98.31 194 ALA B CA 1
ATOM 3369 C C . ALA B 1 194 ? 8.727 24.75 14.445 1 98.31 194 ALA B C 1
ATOM 3371 O O . ALA B 1 194 ? 8.789 23.547 14.695 1 98.31 194 ALA B O 1
ATOM 3372 N N . GLY B 1 195 ? 8.602 25.672 15.375 1 98 195 GLY B N 1
ATOM 3373 C CA . GLY B 1 195 ? 8.516 25.312 16.781 1 98 195 GLY B CA 1
ATOM 3374 C C . GLY B 1 195 ? 9.242 26.297 17.688 1 98 195 GLY B C 1
ATOM 3375 O O . GLY B 1 195 ? 9.828 27.266 17.219 1 98 195 GLY B O 1
ATOM 3376 N N . TYR B 1 196 ? 9.109 26.062 18.953 1 97 196 TYR B N 1
ATOM 3377 C CA . TYR B 1 196 ? 9.781 26.859 19.969 1 97 196 TYR B CA 1
ATOM 3378 C C . TYR B 1 196 ? 11.109 26.219 20.375 1 97 196 TYR B C 1
ATOM 3380 O O . TYR B 1 196 ? 11.156 25.062 20.781 1 97 196 TYR B O 1
ATOM 3388 N N . LEU B 1 197 ? 12.203 27.016 20.234 1 97.31 197 LEU B N 1
ATOM 3389 C CA . LEU B 1 197 ? 13.516 26.5 20.625 1 97.31 197 LEU B CA 1
ATOM 3390 C C . LEU B 1 197 ? 13.562 26.203 22.109 1 97.31 197 LEU B C 1
ATOM 3392 O O . LEU B 1 197 ? 14.414 25.422 22.562 1 97.31 197 LEU B O 1
ATOM 3396 N N . SER B 1 198 ? 12.625 26.781 22.922 1 97.31 198 SER B N 1
ATOM 3397 C CA . SER B 1 198 ? 12.508 26.469 24.344 1 97.31 198 SER B CA 1
ATOM 3398 C C . SER B 1 198 ? 11.883 25.094 24.562 1 97.31 198 SER B C 1
ATOM 3400 O O . SER B 1 198 ? 11.922 24.562 25.672 1 97.31 198 SER B O 1
ATOM 3402 N N . GLY B 1 199 ? 11.305 24.531 23.531 1 95.81 199 GLY B N 1
ATOM 3403 C CA . GLY B 1 199 ? 10.625 23.25 23.625 1 95.81 199 GLY B CA 1
ATOM 3404 C C . GLY B 1 199 ? 9.195 23.375 24.125 1 95.81 199 GLY B C 1
ATOM 3405 O O . GLY B 1 199 ? 8.633 24.469 24.156 1 95.81 199 GLY B O 1
ATOM 3406 N N . GLY B 1 200 ? 8.508 22.172 24.312 1 94.38 200 GLY B N 1
ATOM 3407 C CA . GLY B 1 200 ? 7.199 22.141 24.953 1 94.38 200 GLY B CA 1
ATOM 3408 C C . GLY B 1 200 ? 6.066 21.875 23.984 1 94.38 200 GLY B C 1
ATOM 3409 O O . GLY B 1 200 ? 5.133 21.141 24.312 1 94.38 200 GLY B O 1
ATOM 3410 N N . ILE B 1 201 ? 6.082 22.531 22.875 1 96 201 ILE B N 1
ATOM 3411 C CA . ILE B 1 201 ? 5.012 22.359 21.891 1 96 201 ILE B CA 1
ATOM 3412 C C . ILE B 1 201 ? 5.574 21.781 20.609 1 96 201 ILE B C 1
ATOM 3414 O O . ILE B 1 201 ? 6.547 22.312 20.047 1 96 201 ILE B O 1
ATOM 3418 N N . ASP B 1 202 ? 4.984 20.641 20.125 1 96.5 202 ASP B N 1
ATOM 3419 C CA . ASP B 1 202 ? 5.52 19.969 18.953 1 96.5 202 ASP B CA 1
ATOM 3420 C C . ASP B 1 202 ? 4.566 18.891 18.453 1 96.5 202 ASP B C 1
ATOM 3422 O O . ASP B 1 202 ? 3.695 18.438 19.203 1 96.5 202 ASP B O 1
ATOM 3426 N N . SER B 1 203 ? 4.703 18.578 17.156 1 96.38 203 SER B N 1
ATOM 3427 C CA . SER B 1 203 ? 4.133 17.328 16.688 1 96.38 203 SER B CA 1
ATOM 3428 C C . SER B 1 203 ? 4.898 16.125 17.234 1 96.38 203 SER B C 1
ATOM 3430 O O . SER B 1 203 ? 6.016 16.281 17.734 1 96.38 203 SER B O 1
ATOM 3432 N N . CYS B 1 204 ? 4.27 14.984 17.219 1 95.12 204 CYS B N 1
ATOM 3433 C CA . CYS B 1 204 ? 4.879 13.773 17.766 1 95.12 204 CYS B CA 1
ATOM 3434 C C . CYS B 1 204 ? 4.477 12.547 16.953 1 95.12 204 CYS B C 1
ATOM 3436 O O . CYS B 1 204 ? 3.961 12.68 15.844 1 95.12 204 CYS B O 1
ATOM 3438 N N . GLN B 1 205 ? 4.914 11.367 17.422 1 91.19 205 GLN B N 1
ATOM 3439 C CA . GLN B 1 205 ? 4.605 10.133 16.703 1 91.19 205 GLN B CA 1
ATOM 3440 C C . GLN B 1 205 ? 3.115 10.023 16.406 1 91.19 205 GLN B C 1
ATOM 3442 O O . GLN B 1 205 ? 2.281 10.25 17.281 1 91.19 205 GLN B O 1
ATOM 3447 N N . GLY B 1 206 ? 2.818 9.766 15.164 1 91.5 206 GLY B N 1
ATOM 3448 C CA . GLY B 1 206 ? 1.431 9.656 14.742 1 91.5 206 GLY B CA 1
ATOM 3449 C C . GLY B 1 206 ? 0.92 10.891 14.039 1 91.5 206 GLY B C 1
ATOM 3450 O O . GLY B 1 206 ? -0.148 10.867 13.422 1 91.5 206 GLY B O 1
ATOM 3451 N N . ASP B 1 207 ? 1.664 11.953 14.133 1 96.62 207 ASP B N 1
ATOM 3452 C CA . ASP B 1 207 ? 1.261 13.203 13.492 1 96.62 207 ASP B CA 1
ATOM 3453 C C . ASP B 1 207 ? 1.852 13.32 12.086 1 96.62 207 ASP B C 1
ATOM 3455 O O . ASP B 1 207 ? 1.507 14.234 11.336 1 96.62 207 ASP B O 1
ATOM 3459 N N . SER B 1 208 ? 2.744 12.328 11.766 1 97.25 208 SER B N 1
ATOM 3460 C CA . SER B 1 208 ? 3.361 12.367 10.445 1 97.25 208 SER B CA 1
ATOM 3461 C C . SER B 1 208 ? 2.311 12.484 9.352 1 97.25 208 SER B C 1
ATOM 3463 O O . SER B 1 208 ? 1.261 11.836 9.414 1 97.25 208 SER B O 1
ATOM 3465 N N . GLY B 1 209 ? 2.686 13.359 8.359 1 98.44 209 GLY B N 1
ATOM 3466 C CA . GLY B 1 209 ? 1.76 13.547 7.254 1 98.44 209 GLY B CA 1
ATOM 3467 C C . GLY B 1 209 ? 0.726 14.625 7.516 1 98.44 209 GLY B C 1
ATOM 3468 O O . GLY B 1 209 ? 0.031 15.062 6.594 1 98.44 209 GLY B O 1
ATOM 3469 N N . GLY B 1 210 ? 0.629 15.125 8.75 1 98.5 210 GLY B N 1
ATOM 3470 C CA . GLY B 1 210 ? -0.286 16.188 9.109 1 98.5 210 GLY B CA 1
ATOM 3471 C C . GLY B 1 210 ? 0.147 17.547 8.586 1 98.5 210 GLY B C 1
ATOM 3472 O O . GLY B 1 210 ? 1.247 17.688 8.047 1 98.5 210 GLY B O 1
ATOM 3473 N N . PRO B 1 211 ? -0.675 18.516 8.82 1 98.56 211 PRO B N 1
ATOM 3474 C CA . PRO B 1 211 ? -0.484 19.797 8.148 1 98.56 211 PRO B CA 1
ATOM 3475 C C . PRO B 1 211 ? 0.351 20.781 8.977 1 98.56 211 PRO B C 1
ATOM 3477 O O . PRO B 1 211 ? 0.285 20.766 10.203 1 98.56 211 PRO B O 1
ATOM 3480 N N . LEU B 1 212 ? 1.141 21.531 8.273 1 98 212 LEU B N 1
ATOM 3481 C CA . LEU B 1 212 ? 1.572 22.859 8.711 1 98 212 LEU B CA 1
ATOM 3482 C C . LEU B 1 212 ? 0.85 23.938 7.922 1 98 212 LEU B C 1
ATOM 3484 O O . LEU B 1 212 ? 1.136 24.156 6.742 1 98 212 LEU B O 1
ATOM 3488 N N . ILE B 1 213 ? -0.017 24.672 8.617 1 97.88 213 ILE B N 1
ATOM 3489 C CA . ILE B 1 213 ? -0.961 25.578 7.973 1 97.88 213 ILE B CA 1
ATOM 3490 C C . ILE B 1 213 ? -0.585 27.016 8.281 1 97.88 213 ILE B C 1
ATOM 3492 O O . ILE B 1 213 ? -0.21 27.344 9.414 1 97.88 213 ILE B O 1
ATOM 3496 N N . TYR B 1 214 ? -0.65 27.812 7.289 1 96.56 214 TYR B N 1
ATOM 3497 C CA . TYR B 1 214 ? -0.573 29.266 7.445 1 96.56 214 TYR B CA 1
ATOM 3498 C C . TYR B 1 214 ? -1.854 29.938 6.965 1 96.56 214 TYR B C 1
ATOM 3500 O O . TYR B 1 214 ? -2.373 29.594 5.898 1 96.56 214 TYR B O 1
ATOM 3508 N N . GLN B 1 215 ? -2.416 30.781 7.805 1 94.5 215 GLN B N 1
ATOM 3509 C CA . GLN B 1 215 ? -3.564 31.578 7.379 1 94.5 215 GLN B CA 1
ATOM 3510 C C . GLN B 1 215 ? -3.117 32.875 6.688 1 94.5 215 GLN B C 1
ATOM 3512 O O . GLN B 1 215 ? -2.537 33.75 7.32 1 94.5 215 GLN B O 1
ATOM 3517 N N . ASP B 1 216 ? -3.404 32.875 5.426 1 92.19 216 ASP B N 1
ATOM 3518 C CA . ASP B 1 216 ? -3.037 34.062 4.664 1 92.19 216 ASP B CA 1
ATOM 3519 C C . ASP B 1 216 ? -3.689 35.312 5.25 1 92.19 216 ASP B C 1
ATOM 3521 O O . ASP B 1 216 ? -4.906 35.344 5.457 1 92.19 216 ASP B O 1
ATOM 3525 N N . ARG B 1 217 ? -2.912 36.344 5.426 1 89.69 217 ARG B N 1
ATOM 3526 C CA . ARG B 1 217 ? -3.395 37.531 6.133 1 89.69 217 ARG B CA 1
ATOM 3527 C C . ARG B 1 217 ? -4.277 38.406 5.234 1 89.69 217 ARG B C 1
ATOM 3529 O O . ARG B 1 217 ? -5.113 39.156 5.719 1 89.69 217 ARG B O 1
ATOM 3536 N N . ILE B 1 218 ? -4.059 38.281 3.943 1 88.69 218 ILE B N 1
ATOM 3537 C CA . ILE B 1 218 ? -4.812 39.094 2.998 1 88.69 218 ILE B CA 1
ATOM 3538 C C . ILE B 1 218 ? -6.148 38.406 2.691 1 88.69 218 ILE B C 1
ATOM 3540 O O . ILE B 1 218 ? -7.211 39 2.934 1 88.69 218 ILE B O 1
ATOM 3544 N N . SER B 1 219 ? -6.191 37.188 2.314 1 87.38 219 SER B N 1
ATOM 3545 C CA . SER B 1 219 ? -7.398 36.5 1.89 1 87.38 219 SER B CA 1
ATOM 3546 C C . SER B 1 219 ? -8.117 35.844 3.078 1 87.38 219 SER B C 1
ATOM 3548 O O . SER B 1 219 ? -9.305 35.531 2.99 1 87.38 219 SER B O 1
ATOM 3550 N N . GLY B 1 220 ? -7.398 35.625 4.164 1 91.94 220 GLY B N 1
ATOM 3551 C CA . GLY B 1 220 ? -7.949 34.906 5.312 1 91.94 220 GLY B CA 1
ATOM 3552 C C . GLY B 1 220 ? -8.047 33.406 5.109 1 91.94 220 GLY B C 1
ATOM 3553 O O . GLY B 1 220 ? -8.492 32.688 6 1 91.94 220 GLY B O 1
ATOM 3554 N N . ARG B 1 221 ? -7.602 32.969 4.004 1 93.12 221 ARG B N 1
ATOM 3555 C CA . ARG B 1 221 ? -7.699 31.547 3.682 1 93.12 221 ARG B CA 1
ATOM 3556 C C . ARG B 1 221 ? -6.555 30.75 4.309 1 93.12 221 ARG B C 1
ATOM 3558 O O . ARG B 1 221 ? -5.434 31.266 4.414 1 93.12 221 ARG B O 1
ATOM 3565 N N . PHE B 1 222 ? -6.898 29.578 4.707 1 96.06 222 PHE B N 1
ATOM 3566 C CA . PHE B 1 222 ? -5.891 28.656 5.238 1 96.06 222 PHE B CA 1
ATOM 3567 C C . PHE B 1 222 ? -5.168 27.938 4.113 1 96.06 222 PHE B C 1
ATOM 3569 O O . PHE B 1 222 ? -5.805 27.438 3.176 1 96.06 222 PHE B O 1
ATOM 3576 N N . GLN B 1 223 ? -3.842 27.922 4.242 1 95.69 223 GLN B N 1
ATOM 3577 C CA . GLN B 1 223 ? -3.014 27.328 3.201 1 95.69 223 GLN B CA 1
ATOM 3578 C C . GLN B 1 223 ? -2.055 26.297 3.787 1 95.69 223 GLN B C 1
ATOM 3580 O O . GLN B 1 223 ? -1.494 26.5 4.863 1 95.69 223 GLN B O 1
ATOM 3585 N N . LEU B 1 224 ? -1.863 25.203 3.059 1 97.06 224 LEU B N 1
ATOM 3586 C CA . LEU B 1 224 ? -0.942 24.141 3.447 1 97.06 224 LEU B CA 1
ATOM 3587 C C . LEU B 1 224 ? 0.484 24.484 3.025 1 97.06 224 LEU B C 1
ATOM 3589 O O . LEU B 1 224 ? 0.831 24.359 1.847 1 97.06 224 LEU B O 1
ATOM 3593 N N . HIS B 1 225 ? 1.332 24.781 3.988 1 96.56 225 HIS B N 1
ATOM 3594 C CA . HIS B 1 225 ? 2.695 25.156 3.641 1 96.56 225 HIS B CA 1
ATOM 3595 C C . HIS B 1 225 ? 3.684 24.047 3.977 1 96.56 225 HIS B C 1
ATOM 3597 O O . HIS B 1 225 ? 4.812 24.047 3.48 1 96.56 225 HIS B O 1
ATOM 3603 N N . GLY B 1 226 ? 3.285 23.141 4.809 1 97.31 226 GLY B N 1
ATOM 3604 C CA . GLY B 1 226 ? 4.188 22.062 5.176 1 97.31 226 GLY B CA 1
ATOM 3605 C C . GLY B 1 226 ? 3.463 20.781 5.539 1 97.31 226 GLY B C 1
ATOM 3606 O O . GLY B 1 226 ? 2.27 20.797 5.848 1 97.31 226 GLY B O 1
ATOM 3607 N N . ILE B 1 227 ? 4.191 19.703 5.5 1 98.12 227 ILE B N 1
ATOM 3608 C CA . ILE B 1 227 ? 3.752 18.375 5.926 1 98.12 227 ILE B CA 1
ATOM 3609 C C . ILE B 1 227 ? 4.66 17.859 7.039 1 98.12 227 ILE B C 1
ATOM 3611 O O . ILE B 1 227 ? 5.887 17.875 6.906 1 98.12 227 ILE B O 1
ATOM 3615 N N . THR B 1 228 ? 4.098 17.453 8.156 1 98.56 228 THR B N 1
ATOM 3616 C CA . THR B 1 228 ? 4.887 16.906 9.266 1 98.56 228 THR B CA 1
ATOM 3617 C C . THR B 1 228 ? 5.734 15.727 8.805 1 98.56 228 THR B C 1
ATOM 3619 O O . THR B 1 228 ? 5.199 14.719 8.336 1 98.56 228 THR B O 1
ATOM 3622 N N . SER B 1 229 ? 7.086 15.82 9.008 1 98.31 229 SER B N 1
ATOM 3623 C CA . SER B 1 229 ? 7.992 14.828 8.43 1 98.31 229 SER B CA 1
ATOM 3624 C C . SER B 1 229 ? 8.797 14.125 9.508 1 98.31 229 SER B C 1
ATOM 3626 O O . SER B 1 229 ? 8.656 12.914 9.719 1 98.31 229 SER B O 1
ATOM 3628 N N . TRP B 1 230 ? 9.602 14.891 10.227 1 97.25 230 TRP B N 1
ATOM 3629 C CA . TRP B 1 230 ? 10.438 14.234 11.227 1 97.25 230 TRP B CA 1
ATOM 3630 C C . TRP B 1 230 ? 10.859 15.219 12.32 1 97.25 230 TRP B C 1
ATOM 3632 O O . TRP B 1 230 ? 10.641 16.422 12.188 1 97.25 230 TRP B O 1
ATOM 3642 N N . GLY B 1 231 ? 11.375 14.711 13.312 1 95.44 231 GLY B N 1
ATOM 3643 C CA . GLY B 1 231 ? 11.906 15.445 14.445 1 95.44 231 GLY B CA 1
ATOM 3644 C C . GLY B 1 231 ? 12.812 14.609 15.328 1 95.44 231 GLY B C 1
ATOM 3645 O O . GLY B 1 231 ? 12.797 13.375 15.25 1 95.44 231 GLY B O 1
ATOM 3646 N N . ASP B 1 232 ? 13.617 15.281 16.078 1 93.38 232 ASP B N 1
ATOM 3647 C CA . ASP B 1 232 ? 14.43 14.641 17.094 1 93.38 232 ASP B CA 1
ATOM 3648 C C . ASP B 1 232 ? 13.773 14.758 18.469 1 93.38 232 ASP B C 1
ATOM 3650 O O . ASP B 1 232 ? 14.086 15.664 19.25 1 93.38 232 ASP B O 1
ATOM 3654 N N . GLY B 1 233 ? 12.922 13.805 18.734 1 92 233 GLY B N 1
ATOM 3655 C CA . GLY B 1 233 ? 12.047 13.906 19.891 1 92 233 GLY B CA 1
ATOM 3656 C C . GLY B 1 233 ? 10.805 14.742 19.641 1 92 233 GLY B C 1
ATOM 3657 O O . GLY B 1 233 ? 10.523 15.094 18.5 1 92 233 GLY B O 1
ATOM 3658 N N . CYS B 1 234 ? 10.008 14.992 20.703 1 94.81 234 CYS B N 1
ATOM 3659 C CA . CYS B 1 234 ? 8.797 15.805 20.625 1 94.81 234 CYS B CA 1
ATOM 3660 C C . CYS B 1 234 ? 8.82 16.922 21.672 1 94.81 234 CYS B C 1
ATOM 3662 O O . CYS B 1 234 ? 8.672 16.656 22.859 1 94.81 234 CYS B O 1
ATOM 3664 N N . GLY B 1 235 ? 8.961 18.078 21.203 1 94.38 235 GLY B N 1
ATOM 3665 C CA . GLY B 1 235 ? 8.945 19.219 22.109 1 94.38 235 GLY B CA 1
ATOM 3666 C C . GLY B 1 235 ? 10.227 19.359 22.922 1 94.38 235 GLY B C 1
ATOM 3667 O O . GLY B 1 235 ? 10.219 19.969 24 1 94.38 235 GLY B O 1
ATOM 3668 N N . GLU B 1 236 ? 11.273 18.812 22.438 1 94.69 236 GLU B N 1
ATOM 3669 C CA . GLU B 1 236 ? 12.562 18.906 23.109 1 94.69 236 GLU B CA 1
ATOM 3670 C C . GLU B 1 236 ? 13.227 20.25 22.844 1 94.69 236 GLU B C 1
ATOM 3672 O O . GLU B 1 236 ? 13.18 20.766 21.719 1 94.69 236 GLU B O 1
ATOM 3677 N N . LYS B 1 237 ? 13.867 20.75 23.906 1 97.12 237 LYS B N 1
ATOM 3678 C CA . LYS B 1 237 ? 14.586 22.016 23.766 1 97.12 237 LYS B CA 1
ATOM 3679 C C . LYS B 1 237 ? 15.617 21.953 22.656 1 97.12 237 LYS B C 1
ATOM 3681 O O . LYS B 1 237 ? 16.375 20.984 22.562 1 97.12 237 LYS B O 1
ATOM 3686 N N . GLY B 1 238 ? 15.609 22.984 21.781 1 97.5 238 GLY B N 1
ATOM 3687 C CA . GLY B 1 238 ? 16.594 23.109 20.719 1 97.5 238 GLY B CA 1
ATOM 3688 C C . GLY B 1 238 ? 16.312 22.188 19.531 1 97.5 238 GLY B C 1
ATOM 3689 O O . GLY B 1 238 ? 17.141 22.062 18.625 1 97.5 238 GLY B O 1
ATOM 3690 N N . LYS B 1 239 ? 15.172 21.578 19.547 1 97.06 239 LYS B N 1
ATOM 3691 C CA . LYS B 1 239 ? 14.883 20.578 18.5 1 97.06 239 LYS B CA 1
ATOM 3692 C C . LYS B 1 239 ? 13.516 20.812 17.875 1 97.06 239 LYS B C 1
ATOM 3694 O O . LYS B 1 239 ? 12.57 20.062 18.141 1 97.06 239 LYS B O 1
ATOM 3699 N N . PRO B 1 240 ? 13.391 21.828 17.062 1 97.44 240 PRO B N 1
ATOM 3700 C CA . PRO B 1 240 ? 12.109 22.109 16.406 1 97.44 240 PRO B CA 1
ATOM 3701 C C . PRO B 1 240 ? 11.672 20.984 15.469 1 97.44 240 PRO B C 1
ATOM 3703 O O . PRO B 1 240 ? 12.5 20.156 15.055 1 97.44 240 PRO B O 1
ATOM 3706 N N . GLY B 1 241 ? 10.375 20.875 15.219 1 97.75 241 GLY B N 1
ATOM 3707 C CA . GLY B 1 241 ? 9.867 19.922 14.242 1 97.75 241 GLY B CA 1
ATOM 3708 C C . GLY B 1 241 ? 10.242 20.281 12.82 1 97.75 241 GLY B C 1
ATOM 3709 O O . GLY B 1 241 ? 10.344 21.453 12.469 1 97.75 241 GLY B O 1
ATOM 3710 N N . VAL B 1 242 ? 10.422 19.281 11.977 1 98.31 242 VAL B N 1
ATOM 3711 C CA . VAL B 1 242 ? 10.781 19.484 10.578 1 98.31 242 VAL B CA 1
ATOM 3712 C C . VAL B 1 242 ? 9.609 19.094 9.68 1 98.31 242 VAL B C 1
ATOM 3714 O O . VAL B 1 242 ? 8.961 18.062 9.906 1 98.31 242 VAL B O 1
ATOM 3717 N N . TYR B 1 243 ? 9.383 19.891 8.719 1 98.19 243 TYR B N 1
ATOM 3718 C CA . TYR B 1 243 ? 8.273 19.734 7.785 1 98.19 243 TYR B CA 1
ATOM 3719 C C . TYR B 1 243 ? 8.766 19.75 6.348 1 98.19 243 TYR B C 1
ATOM 3721 O O . TYR B 1 243 ? 9.742 20.438 6.027 1 98.19 243 TYR B O 1
ATOM 3729 N N . THR B 1 244 ? 8.086 18.969 5.512 1 97.44 244 THR B N 1
ATOM 3730 C CA . THR B 1 244 ? 8.359 19.062 4.086 1 97.44 244 THR B CA 1
ATOM 3731 C C . THR B 1 244 ? 7.734 20.328 3.498 1 97.44 244 THR B C 1
ATOM 3733 O O . THR B 1 244 ? 6.57 20.641 3.764 1 97.44 244 THR B O 1
ATOM 3736 N N . ARG B 1 245 ? 8.508 21.062 2.713 1 95.75 245 ARG B N 1
ATOM 3737 C CA . ARG B 1 245 ? 8.016 22.25 2.021 1 95.75 245 ARG B CA 1
ATOM 3738 C C . ARG B 1 245 ? 7.023 21.875 0.928 1 95.75 245 ARG B C 1
ATOM 3740 O O . ARG B 1 245 ? 7.34 21.078 0.041 1 95.75 245 ARG B O 1
ATOM 3747 N N . VAL B 1 246 ? 5.801 22.391 1.044 1 95.69 246 VAL B N 1
ATOM 3748 C CA . VAL B 1 246 ? 4.801 22.172 0.003 1 95.69 246 VAL B CA 1
ATOM 3749 C C . VAL B 1 246 ? 4.969 23.203 -1.107 1 95.69 246 VAL B C 1
ATOM 3751 O O . VAL B 1 246 ? 5.141 24.391 -0.834 1 95.69 246 VAL B O 1
ATOM 3754 N N . PRO B 1 247 ? 4.883 22.75 -2.334 1 87.06 247 PRO B N 1
ATOM 3755 C CA . PRO B 1 247 ? 5.051 23.719 -3.42 1 87.06 247 PRO B CA 1
ATOM 3756 C C . PRO B 1 247 ? 3.91 24.734 -3.488 1 87.06 247 PRO B C 1
ATOM 3758 O O . PRO B 1 247 ? 2.793 24.438 -3.055 1 87.06 247 PRO B O 1
ATOM 3761 N N . LEU B 1 248 ? 4.113 25.953 -4.043 1 81 248 LEU B N 1
ATOM 3762 C CA . LEU B 1 248 ? 3.23 27.109 -4.035 1 81 248 LEU B CA 1
ATOM 3763 C C . LEU B 1 248 ? 2.066 26.906 -5.004 1 81 248 LEU B C 1
ATOM 3765 O O . LEU B 1 248 ? 1.067 27.625 -4.93 1 81 248 LEU B O 1
ATOM 3769 N N . THR B 1 249 ? 2.006 25.953 -5.953 1 75.25 249 THR B N 1
ATOM 3770 C CA . THR B 1 249 ? 0.873 25.75 -6.848 1 75.25 249 THR B CA 1
ATOM 3771 C C . THR B 1 249 ? 0.606 24.266 -7.051 1 75.25 249 THR B C 1
ATOM 3773 O O . THR B 1 249 ? 1.512 23.438 -6.906 1 75.25 249 THR B O 1
ATOM 3776 N N . SER B 1 250 ? -0.695 24.016 -7.227 1 74.75 250 SER B N 1
ATOM 3777 C CA . SER B 1 250 ? -1.089 22.625 -7.441 1 74.75 250 SER B CA 1
ATOM 3778 C C . SER B 1 250 ? -0.242 21.969 -8.531 1 74.75 250 SER B C 1
ATOM 3780 O O . SER B 1 250 ? 0.161 20.812 -8.398 1 74.75 250 SER B O 1
ATOM 3782 N N . ASP B 1 251 ? -0.103 22.703 -9.68 1 77.75 251 ASP B N 1
ATOM 3783 C CA . ASP B 1 251 ? 0.692 22.172 -10.789 1 77.75 251 ASP B CA 1
ATOM 3784 C C . ASP B 1 251 ? 2.105 21.812 -10.328 1 77.75 251 ASP B C 1
ATOM 3786 O O . ASP B 1 251 ? 2.674 20.812 -10.766 1 77.75 251 ASP B O 1
ATOM 3790 N N . ARG B 1 252 ? 2.48 22.625 -9.406 1 77.06 252 ARG B N 1
ATOM 3791 C CA . ARG B 1 252 ? 3.828 22.391 -8.898 1 77.06 252 ARG B CA 1
ATOM 3792 C C . ARG B 1 252 ? 3.869 21.156 -8.008 1 77.06 252 ARG B C 1
ATOM 3794 O O . ARG B 1 252 ? 4.844 20.406 -8.031 1 77.06 252 ARG B O 1
ATOM 3801 N N . LEU B 1 253 ? 2.654 21.078 -7.277 1 82.5 253 LEU B N 1
ATOM 3802 C CA . LEU B 1 253 ? 2.607 19.891 -6.43 1 82.5 253 LEU B CA 1
ATOM 3803 C C . LEU B 1 253 ? 2.666 18.625 -7.27 1 82.5 253 LEU B C 1
ATOM 3805 O O . LEU B 1 253 ? 3.445 17.719 -6.977 1 82.5 253 LEU B O 1
ATOM 3809 N N . LEU B 1 254 ? 1.873 18.641 -8.344 1 78.12 254 LEU B N 1
ATOM 3810 C CA . LEU B 1 254 ? 1.86 17.484 -9.227 1 78.12 254 LEU B CA 1
ATOM 3811 C C . LEU B 1 254 ? 3.209 17.312 -9.922 1 78.12 254 LEU B C 1
ATOM 3813 O O . LEU B 1 254 ? 3.684 16.188 -10.094 1 78.12 254 LEU B O 1
ATOM 3817 N N . SER B 1 255 ? 3.746 18.422 -10.297 1 77.25 255 SER B N 1
ATOM 3818 C CA . SER B 1 255 ? 5.043 18.375 -10.961 1 77.25 255 SER B CA 1
ATOM 3819 C C . SER B 1 255 ? 6.129 17.891 -10.008 1 77.25 255 SER B C 1
ATOM 3821 O O . SER B 1 255 ? 7.148 17.344 -10.445 1 77.25 255 SER B O 1
ATOM 3823 N N . SER B 1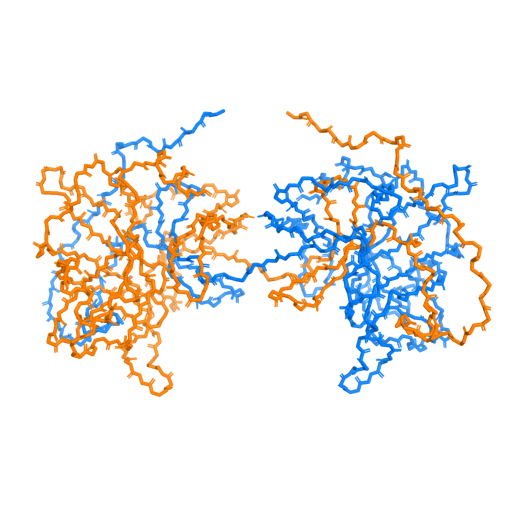 256 ? 5.848 18.234 -8.82 1 69.94 256 SER B N 1
ATOM 3824 C CA . SER B 1 256 ? 6.812 17.781 -7.82 1 69.94 256 SER B CA 1
ATOM 3825 C C . SER B 1 256 ? 6.719 16.281 -7.598 1 69.94 256 SER B C 1
ATOM 3827 O O . SER B 1 256 ? 7.652 15.672 -7.07 1 69.94 256 SER B O 1
ATOM 3829 N N . LEU B 1 257 ? 5.586 15.766 -7.965 1 69.94 257 LEU B N 1
ATOM 3830 C CA . LEU B 1 257 ? 5.355 14.344 -7.742 1 69.94 257 LEU B CA 1
ATOM 3831 C C . LEU B 1 257 ? 5.691 13.531 -8.992 1 69.94 257 LEU B C 1
ATOM 3833 O O . LEU B 1 257 ? 6.203 12.414 -8.891 1 69.94 257 LEU B O 1
#

Foldseek 3Di:
DPPPQDDPPDPDDFDPDPDPDDDFADDPHRDDDDDPRRQVQWDQDDDVRHGQFIWGHRGPVDTHGDPVSDDWDWDWFLDFFQVDDHPQIDIFTWPDKAQQPPQDPVLRVSVDIDTHTPDDGDDDPSGDDAAAAQDDDDDFQAKWKWKFQFAPFWDPVGHDTHRGIDMDIWTWHDPVLQCVLPNVVRDDPQKTFTHDLQFDAFDDGGRFQTFTWHQDPPVRGIHGQWTFTDWDGHRDHSITTMTGGQDNDPVVNVVSD/DPPPQDDPPDPPDFDPDPDPPDDDAQDVHRGRDDPPRRQVQWDQDDDVRHGQFIWGHRGPPDIHGDPVSDDWDWDWFLDFFQVDDHPQIDIFTWPDKAQQPPQDPVLRVSVDIDTHTPDDGDDDPSGDDAAAAADDDDDFFAKWKWKFQFAPFWDPVGHDTHRGIDMDIWTWHDQVLQCVLPNVVRDDPQKTFTHDLQFDAFDDGGSFQTFTWHQDPPVRGIHGQWTFTDWDGHRDHSITTMTGGQDNDPVVNVVSD

Organism: Neolamprologus brichardi (NCBI:txid32507)

InterPro domains:
  IPR001254 Serine proteases, trypsin domain [PF00089] (28-247)
  IPR001254 Serine proteases, trypsin domain [PS50240] (28-257)
  IPR001254 Serine proteases, trypsin domain [SM00020] (27-253)
  IPR001254 Serine proteases, trypsin domain [cd00190] (28-246)
  IPR001314 Peptidase S1A, chymotrypsin family [PR00722] (54-69)
  IPR001314 Peptidase S1A, chymotrypsin family [PR00722] (107-121)
  IPR001314 Peptidase S1A, chymotrypsin family [PR00722] (201-213)
  IPR009003 Peptidase S1, PA clan [SSF50494] (7-248)
  IPR018114 Serine proteases, trypsin family, histidine active site [PS00134] (64-69)
  IPR033116 Serine proteases, trypsin family, serine active site [PS00135] (202-213)

Secondary structure (DSSP, 8-state):
-------TTSTT--------------SSBT-EEPPTTS-TTEEEEEETTEEEEEEEEEETTEEEE-GGGS--EEEEES-SBTTS--TT-EEEEEEEEEE-TT-BTTTTBT--EEEEESSPPPPBTTB-PPBPP-SPPPPTT-EEEEEES-BSS--TT-PPBPSB-EEEEEEB--HHHHHHHH-TTT--TTEEEES-TT-S-B--TT-TT-EEEEE-TTT--EEEEEEEEE-SSSS-TT--EEEEEPPSSHHHHHHH-/-------TTSTT----------S---TTBT-EEPPTTS-TTEEEEEETTEEEEEEEEEETTEEEE-GGGS--EEEEES-SBTTS--TT-EEEEEEEEEE-TT-BTTTTBT--EEEEESSPPPPBTTB-PPBPP-SPPPPTT-EEEEEES-BSS--TT-PPBPSB-EEEEEEB--HHHHHHHH-TTT--TTEEEES-TT-S-B--TT-TT-EEEEE-TTT--EEEEEEEEE-SSSS-TT--EEEEEPPSSHHHHHHH-

Radius of gyration: 26.18 Å; Cα contacts (8 Å, |Δi|>4): 1459; chains: 2; bounding box: 45×78×61 Å